Protein AF-A0A2S8FWG9-F1 (afdb_monomer)

Foldseek 3Di:
DVVVVVVVVVVVVVCVVVVVVVVVVVVVVVVVVVVLLVPWWKWKFFLVQATAFTGPRVCVQQVHDRVVRHRHGPLQFDDPVCSPDPVVVVVSVCVQVQHKDWDWDWTQGPPRDTWIKGKIWGFDADPVRGGGIIMMTIDTCRVVVVVVVVVVVVVVVQQPDCWWKWWAWLQQFTADTHVNVLVVCVVVVVLAQDGSVPNHRDHCCSVDPDSVVVNVQWNDQVSDFDWDWDDSDLWIKTKTKHWDADPVRHTTTIMITMDTCNVLVVLLVVLVVLLVVLVVLLVVLVVVVVVLVVLLVVLVVLLVVLVVLLVVLVVVVVVLVVLLVVLVVVLVVLVVQLVVLVVQLVVLVVQLVVLVVVPPVSPVSNVVSVVSNVVSVVSNVVSVVVNVVSVVVNVVSVVVVVVSVVSNVVSVVSNVVSVVSNVVSVVVNVVSVVSNVVSVVSNVVSVVSNVD

Radius of gyration: 67.24 Å; Cα contacts (8 Å, |Δi|>4): 550; chains: 1; bounding box: 130×49×228 Å

Organism: NCBI:txid124

Sequence (452 aa):
MLGMIASRWFSSSRLETETTQSSTELEQLRGLVTALNRSTAVIEFSLDGTIQSANENFLQTLGYSLAEIQGKHHRIFVDADYAQSPAYVEFWEKLRRGQLHSGQYKRIGKGGREVFIQASYNPVFDQSGKPIKVVKFATDVTELVHVQQKATQSLNMLENLPINIMFADRDLTIRYINRSSRTTLEKVQHLLPIPVDRILGANIDQFHKDPSHQRKLLADPRNLPVKAHFPLGPEMIDLMVHPIFDADQNYVGAMASWNIVTEQTALRSQAVQLGQVGQTVASNVNDMAAAMREASVNVNRTANLAAGAEKQVLATGDSIQQLTDSSSQIEDVIDLIRELADQTNLLALNATIEAARAGEAGRSFAVVAGEVKSLASETAKATHTIAERVSGIRANIESVVTATHEISSSVAEVSQNSNAVAAAIEEQTTIISGMKTTAEDLVQLSGQLQKL

Structure (mmCIF, N/CA/C/O backbone):
data_AF-A0A2S8FWG9-F1
#
_entry.id   AF-A0A2S8FWG9-F1
#
loop_
_atom_site.group_PDB
_atom_site.id
_atom_site.type_symbol
_atom_site.label_atom_id
_atom_site.label_alt_id
_atom_site.label_comp_id
_atom_site.label_asym_id
_atom_site.label_entity_id
_atom_site.label_seq_id
_atom_site.pdbx_PDB_ins_code
_atom_site.Cartn_x
_atom_site.Cartn_y
_atom_site.Cartn_z
_atom_site.occupancy
_atom_site.B_iso_or_equiv
_atom_site.auth_seq_id
_atom_site.auth_comp_id
_atom_site.auth_asym_id
_atom_site.auth_atom_id
_atom_site.pdbx_PDB_model_num
ATOM 1 N N . MET A 1 1 ? 62.959 -7.489 -123.814 1.00 51.97 1 MET A N 1
ATOM 2 C CA . MET A 1 1 ? 62.962 -8.565 -122.793 1.00 51.97 1 MET A CA 1
ATOM 3 C C . MET A 1 1 ? 63.390 -8.100 -121.396 1.00 51.97 1 MET A C 1
ATOM 5 O O . MET A 1 1 ? 62.854 -8.625 -120.435 1.00 51.97 1 MET A O 1
ATOM 9 N N . LEU A 1 2 ? 64.265 -7.094 -121.243 1.00 46.06 2 LEU A N 1
ATOM 10 C CA . LEU A 1 2 ? 64.732 -6.624 -119.921 1.00 46.06 2 LEU A CA 1
ATOM 11 C C . LEU A 1 2 ? 63.716 -5.765 -119.127 1.00 46.06 2 LEU A C 1
ATOM 13 O O . LEU A 1 2 ? 63.703 -5.819 -117.902 1.00 46.06 2 LEU A O 1
ATOM 17 N N . GLY A 1 3 ? 62.803 -5.043 -119.791 1.00 47.28 3 GLY A N 1
ATOM 18 C CA . GLY A 1 3 ? 61.803 -4.193 -119.115 1.00 47.28 3 GLY A CA 1
ATOM 19 C C . GLY A 1 3 ? 60.666 -4.936 -118.392 1.00 47.28 3 GLY A C 1
ATOM 20 O O . GLY A 1 3 ? 60.097 -4.398 -117.450 1.00 47.28 3 GLY A O 1
ATOM 21 N N . MET A 1 4 ? 60.355 -6.182 -118.778 1.00 49.38 4 MET A N 1
ATOM 22 C CA . MET A 1 4 ? 59.321 -7.001 -118.112 1.00 49.38 4 MET A CA 1
ATOM 23 C C . MET A 1 4 ? 59.831 -7.735 -116.861 1.00 49.38 4 MET A C 1
ATOM 25 O O . MET A 1 4 ? 59.027 -8.176 -116.044 1.00 49.38 4 MET A O 1
ATOM 29 N N . ILE A 1 5 ? 61.151 -7.869 -116.695 1.00 53.66 5 ILE A N 1
ATOM 30 C CA . ILE A 1 5 ? 61.753 -8.537 -115.529 1.00 53.66 5 ILE A CA 1
ATOM 31 C C . ILE A 1 5 ? 61.882 -7.545 -114.361 1.00 53.66 5 ILE A C 1
ATOM 33 O O . ILE A 1 5 ? 61.586 -7.899 -113.222 1.00 53.66 5 ILE A O 1
ATOM 37 N N . ALA A 1 6 ? 62.218 -6.279 -114.643 1.00 52.69 6 ALA A N 1
ATOM 38 C CA . ALA A 1 6 ? 62.365 -5.235 -113.625 1.00 52.69 6 ALA A CA 1
ATOM 39 C C . ALA A 1 6 ? 61.028 -4.802 -112.988 1.00 52.69 6 ALA A C 1
ATOM 41 O O . ALA A 1 6 ? 60.964 -4.608 -111.777 1.00 52.69 6 ALA A O 1
ATOM 42 N N . SER A 1 7 ? 59.939 -4.704 -113.761 1.00 50.47 7 SER A N 1
ATOM 43 C CA . SER A 1 7 ? 58.621 -4.324 -113.222 1.00 50.47 7 SER A CA 1
ATOM 44 C C . SER A 1 7 ? 58.017 -5.395 -112.309 1.00 50.47 7 SER A C 1
ATOM 46 O O . SER A 1 7 ? 57.380 -5.058 -111.313 1.00 50.47 7 SER A O 1
ATOM 48 N N . ARG A 1 8 ? 58.279 -6.681 -112.586 1.00 50.94 8 ARG A N 1
ATOM 49 C CA . ARG A 1 8 ? 57.917 -7.776 -111.677 1.00 50.94 8 ARG A CA 1
ATOM 50 C C . ARG A 1 8 ? 58.701 -7.693 -110.368 1.00 50.94 8 ARG A C 1
ATOM 52 O O . ARG A 1 8 ? 58.074 -7.723 -109.319 1.00 50.94 8 ARG A O 1
ATOM 59 N N . TRP A 1 9 ? 60.018 -7.486 -110.417 1.00 51.62 9 TRP A N 1
ATOM 60 C CA . TRP A 1 9 ? 60.884 -7.445 -109.226 1.00 51.62 9 TRP A CA 1
ATOM 61 C C . TRP A 1 9 ? 60.569 -6.283 -108.262 1.00 51.62 9 TRP A C 1
ATOM 63 O O . TRP A 1 9 ? 60.506 -6.489 -107.053 1.00 51.62 9 TRP A O 1
ATOM 73 N N . PHE A 1 10 ? 60.294 -5.079 -108.783 1.00 53.47 10 PHE A N 1
ATOM 74 C CA . PHE A 1 10 ? 59.918 -3.920 -107.955 1.00 53.47 10 PHE A CA 1
ATOM 75 C C . PHE A 1 10 ? 58.491 -3.998 -107.390 1.00 53.47 10 PHE A C 1
ATOM 77 O O . PHE A 1 10 ? 58.225 -3.425 -106.335 1.00 53.47 10 PHE A O 1
ATOM 84 N N . SER A 1 11 ? 57.568 -4.703 -108.056 1.00 50.06 11 SER A N 1
ATOM 85 C CA . SER A 1 11 ? 56.246 -4.973 -107.475 1.00 50.06 11 SER A CA 1
ATOM 86 C C . SER A 1 11 ? 56.345 -5.952 -106.302 1.00 50.06 11 SER A C 1
ATOM 88 O O . SER A 1 11 ? 55.724 -5.720 -105.269 1.00 50.06 11 SER A O 1
ATOM 90 N N . SER A 1 12 ? 57.199 -6.977 -106.420 1.00 50.38 12 SER A N 1
ATOM 91 C CA . SER A 1 12 ? 57.427 -7.978 -105.376 1.00 50.38 12 SER A CA 1
ATOM 92 C C . SER A 1 12 ? 58.039 -7.377 -104.113 1.00 50.38 12 SER A C 1
ATOM 94 O O . SER A 1 12 ? 57.541 -7.641 -103.027 1.00 50.38 12 SER A O 1
ATOM 96 N N . SER A 1 13 ? 59.063 -6.524 -104.239 1.00 54.44 13 SER A N 1
ATOM 97 C CA . SER A 1 13 ? 59.758 -5.962 -103.071 1.00 54.44 13 SER A CA 1
ATOM 98 C C . SER A 1 13 ? 58.917 -4.934 -102.303 1.00 54.44 13 SER A C 1
ATOM 100 O O . SER A 1 13 ? 58.975 -4.868 -101.075 1.00 54.44 13 SER A O 1
ATOM 102 N N . ARG A 1 14 ? 58.079 -4.154 -103.000 1.00 55.28 14 ARG A N 1
ATOM 103 C CA . ARG A 1 14 ? 57.154 -3.195 -102.372 1.00 55.28 14 ARG A CA 1
ATOM 104 C C . ARG A 1 14 ? 56.007 -3.909 -101.656 1.00 55.28 14 ARG A C 1
ATOM 106 O O . ARG A 1 14 ? 55.695 -3.551 -100.524 1.00 55.28 14 ARG A O 1
ATOM 113 N N . LEU A 1 15 ? 55.470 -4.966 -102.274 1.00 54.84 15 LEU A N 1
ATOM 114 C CA . LEU A 1 15 ? 54.522 -5.878 -101.634 1.00 54.84 15 LEU A CA 1
ATOM 115 C C . LEU A 1 15 ? 55.151 -6.540 -100.400 1.00 54.84 15 LEU A C 1
ATOM 117 O O . LEU A 1 15 ? 54.531 -6.532 -99.345 1.00 54.84 15 LEU A O 1
ATOM 121 N N . GLU A 1 16 ? 56.388 -7.037 -100.465 1.00 55.84 16 GLU A N 1
ATOM 122 C CA . GLU A 1 16 ? 57.084 -7.634 -99.311 1.00 55.84 16 GLU A CA 1
ATOM 123 C C . GLU A 1 16 ? 57.270 -6.640 -98.155 1.00 55.84 16 GLU A C 1
ATOM 125 O O . GLU A 1 16 ? 57.037 -6.995 -97.000 1.00 55.84 16 GLU A O 1
ATOM 130 N N . THR A 1 17 ? 57.606 -5.378 -98.439 1.00 55.62 17 THR A N 1
ATOM 131 C CA . THR A 1 17 ? 57.805 -4.353 -97.398 1.00 55.62 17 THR A CA 1
ATOM 132 C C . THR A 1 17 ? 56.485 -3.928 -96.735 1.00 55.62 17 THR A C 1
ATOM 134 O O . THR A 1 17 ? 56.409 -3.872 -95.508 1.00 55.62 17 THR A O 1
ATOM 137 N N . GLU A 1 18 ? 55.418 -3.708 -97.514 1.00 56.78 18 GLU A N 1
ATOM 138 C CA . GLU A 1 18 ? 54.073 -3.394 -96.990 1.00 56.78 18 GLU A CA 1
ATOM 139 C C . GLU A 1 18 ? 53.467 -4.570 -96.209 1.00 56.78 18 GLU A C 1
ATOM 141 O O . GLU A 1 18 ? 52.813 -4.373 -95.180 1.00 56.78 18 GLU A O 1
ATOM 146 N N . THR A 1 19 ? 53.742 -5.803 -96.645 1.00 59.16 19 THR A N 1
ATOM 147 C CA . THR A 1 19 ? 53.307 -7.023 -95.949 1.00 59.16 19 THR A CA 1
ATOM 148 C C . THR A 1 19 ? 54.045 -7.192 -94.617 1.00 59.16 19 THR A C 1
ATOM 150 O O . THR A 1 19 ? 53.428 -7.574 -93.626 1.00 59.16 19 THR A O 1
ATOM 153 N N . THR A 1 20 ? 55.336 -6.844 -94.561 1.00 59.44 20 THR A N 1
ATOM 154 C CA . THR A 1 20 ? 56.170 -6.939 -93.345 1.00 59.44 20 THR A CA 1
ATOM 155 C C . THR A 1 20 ? 55.839 -5.847 -92.316 1.00 59.44 20 THR A C 1
ATOM 157 O O . THR A 1 20 ? 55.852 -6.078 -91.104 1.00 59.44 20 THR A O 1
ATOM 160 N N . GLN A 1 21 ? 55.489 -4.640 -92.769 1.00 60.38 21 GLN A N 1
ATOM 161 C CA . GLN A 1 21 ? 55.048 -3.565 -91.875 1.00 60.38 21 GLN A CA 1
ATOM 162 C C . GLN A 1 21 ? 53.646 -3.851 -91.311 1.00 60.38 21 GLN A C 1
ATOM 164 O O . GLN A 1 21 ? 53.440 -3.771 -90.099 1.00 60.38 21 GLN A O 1
ATOM 169 N N . SER A 1 22 ? 52.723 -4.313 -92.163 1.00 64.75 22 SER A N 1
ATOM 170 C CA . SER A 1 22 ? 51.387 -4.756 -91.740 1.00 64.75 22 SER A CA 1
ATOM 171 C C . SER A 1 22 ? 51.447 -5.961 -90.792 1.00 64.75 22 SER A C 1
ATOM 173 O O . SER A 1 22 ? 50.642 -6.061 -89.866 1.00 64.75 22 SER A O 1
ATOM 175 N N . SER A 1 23 ? 52.412 -6.876 -90.967 1.00 69.94 23 SER A N 1
ATOM 176 C CA . SER A 1 23 ? 52.588 -8.013 -90.054 1.00 69.94 23 SER A CA 1
ATOM 177 C C . SER A 1 23 ? 53.088 -7.586 -88.673 1.00 69.94 23 SER A C 1
ATOM 179 O O . SER A 1 23 ? 52.638 -8.139 -87.672 1.00 69.94 23 SER A O 1
ATOM 181 N N . THR A 1 24 ? 53.958 -6.575 -88.604 1.00 72.19 24 THR A N 1
ATOM 182 C CA . THR A 1 24 ? 54.510 -6.057 -87.340 1.00 72.19 24 THR A CA 1
ATOM 183 C C . THR A 1 24 ? 53.450 -5.311 -86.518 1.00 72.19 24 THR A C 1
ATOM 185 O O . THR A 1 24 ? 53.341 -5.516 -85.308 1.00 72.19 24 THR A O 1
ATOM 188 N N . GLU A 1 25 ? 52.608 -4.491 -87.155 1.00 76.38 25 GLU A N 1
ATOM 189 C CA . GLU A 1 25 ? 51.473 -3.834 -86.483 1.00 76.38 25 GLU A CA 1
ATOM 190 C C . GLU A 1 25 ? 50.434 -4.849 -85.987 1.00 76.38 25 GLU A C 1
ATOM 192 O O . GLU A 1 25 ? 49.931 -4.742 -84.865 1.00 76.38 25 GLU A O 1
ATOM 197 N N . LEU A 1 26 ? 50.151 -5.884 -86.785 1.00 74.94 26 LEU A N 1
ATOM 198 C CA . LEU A 1 26 ? 49.281 -6.983 -86.369 1.00 74.94 26 LEU A CA 1
ATOM 199 C C . LEU A 1 26 ? 49.849 -7.746 -85.167 1.00 74.94 26 LEU A C 1
ATOM 201 O O . LEU A 1 26 ? 49.081 -8.134 -84.286 1.00 74.94 26 LEU A O 1
ATOM 205 N N . GLU A 1 27 ? 51.164 -7.954 -85.090 1.00 74.81 27 GLU A N 1
ATOM 206 C CA . GLU A 1 27 ? 51.809 -8.551 -83.915 1.00 74.81 27 GLU A CA 1
ATOM 207 C C . GLU A 1 27 ? 51.691 -7.668 -82.668 1.00 74.81 27 GLU A C 1
ATOM 209 O O . GLU A 1 27 ? 51.352 -8.175 -81.596 1.00 74.81 27 GLU A O 1
ATOM 214 N N . GLN A 1 28 ? 51.875 -6.352 -82.793 1.00 77.88 28 GLN A N 1
ATOM 215 C CA . GLN A 1 28 ? 51.710 -5.419 -81.673 1.00 77.88 28 GLN A CA 1
ATOM 216 C C . GLN A 1 28 ? 50.259 -5.361 -81.172 1.00 77.88 28 GLN A C 1
ATOM 218 O O . GLN A 1 28 ? 50.016 -5.453 -79.966 1.00 77.88 28 GLN A O 1
ATOM 223 N N . LEU A 1 29 ? 49.280 -5.287 -82.080 1.00 80.00 29 LEU A N 1
ATOM 224 C CA . LEU A 1 29 ? 47.855 -5.327 -81.732 1.00 80.00 29 LEU A CA 1
ATOM 225 C C . LEU A 1 29 ? 47.470 -6.658 -81.074 1.00 80.00 29 LEU A C 1
ATOM 227 O O . LEU A 1 29 ? 46.749 -6.668 -80.074 1.00 80.00 29 LEU A O 1
ATOM 231 N N . ARG A 1 30 ? 47.998 -7.784 -81.572 1.00 78.94 30 ARG A N 1
ATOM 232 C CA . ARG A 1 30 ? 47.835 -9.099 -80.930 1.00 78.94 30 ARG A CA 1
ATOM 233 C C . ARG A 1 30 ? 48.445 -9.123 -79.530 1.00 78.94 30 ARG A C 1
ATOM 235 O O . ARG A 1 30 ? 47.828 -9.679 -78.620 1.00 78.94 30 ARG A O 1
ATOM 242 N N . GLY A 1 31 ? 49.606 -8.500 -79.336 1.00 77.81 31 GLY A N 1
ATOM 243 C CA . GLY A 1 31 ? 50.249 -8.349 -78.031 1.00 77.81 31 GLY A CA 1
ATOM 244 C C . GLY A 1 31 ? 49.383 -7.575 -77.033 1.00 77.81 31 GLY A C 1
ATOM 245 O O . GLY A 1 31 ? 49.161 -8.048 -75.918 1.00 77.81 31 GLY A O 1
ATOM 246 N N . LEU A 1 32 ? 48.816 -6.439 -77.451 1.00 79.69 32 LEU A N 1
ATOM 247 C CA . LEU A 1 32 ? 47.928 -5.613 -76.621 1.00 79.69 32 LEU A CA 1
ATOM 248 C C . LEU A 1 32 ? 46.618 -6.327 -76.265 1.00 79.69 32 LEU A C 1
ATOM 250 O O . LEU A 1 32 ? 46.218 -6.336 -75.101 1.00 79.69 32 LEU A O 1
ATOM 254 N N . VAL A 1 33 ? 45.975 -6.980 -77.237 1.00 79.44 33 VAL A N 1
ATOM 255 C CA . VAL A 1 33 ? 44.760 -7.778 -76.997 1.00 79.44 33 VAL A CA 1
ATOM 256 C C . VAL A 1 33 ? 45.053 -8.939 -76.048 1.00 79.44 33 VAL A C 1
ATOM 258 O O . VAL A 1 33 ? 44.261 -9.215 -75.150 1.00 79.44 33 VAL A O 1
ATOM 261 N N . THR A 1 34 ? 46.209 -9.591 -76.187 1.00 81.69 34 THR A N 1
ATOM 262 C CA . THR A 1 34 ? 46.635 -10.666 -75.278 1.00 81.69 34 THR A CA 1
ATOM 263 C C . THR A 1 34 ? 46.859 -10.146 -73.859 1.00 81.69 34 THR A C 1
ATOM 265 O O . THR A 1 34 ? 46.436 -10.795 -72.903 1.00 81.69 34 THR A O 1
ATOM 268 N N . ALA A 1 35 ? 47.480 -8.975 -73.702 1.00 81.94 35 ALA A N 1
ATOM 269 C CA . ALA A 1 35 ? 47.685 -8.353 -72.397 1.00 81.94 35 ALA A CA 1
ATOM 270 C C . ALA A 1 35 ? 46.351 -7.995 -71.718 1.00 81.94 35 ALA A C 1
ATOM 272 O O . ALA A 1 35 ? 46.151 -8.352 -70.557 1.00 81.94 35 ALA A O 1
ATOM 273 N N . LEU A 1 36 ? 45.409 -7.388 -72.452 1.00 81.56 36 LEU A N 1
ATOM 274 C CA . LEU A 1 36 ? 44.060 -7.080 -71.955 1.00 81.56 36 LEU A CA 1
ATOM 275 C C . LEU A 1 36 ? 43.273 -8.342 -71.583 1.00 81.56 36 LEU A C 1
ATOM 277 O O . LEU A 1 36 ? 42.642 -8.391 -70.525 1.00 81.56 36 LEU A O 1
ATOM 281 N N . ASN A 1 37 ? 43.361 -9.385 -72.414 1.00 83.19 37 ASN A N 1
ATOM 282 C CA . ASN A 1 37 ? 42.726 -10.676 -72.154 1.00 83.19 37 ASN A CA 1
ATOM 283 C C . ASN A 1 37 ? 43.299 -11.393 -70.926 1.00 83.19 37 ASN A C 1
ATOM 285 O O . ASN A 1 37 ? 42.603 -12.229 -70.358 1.00 83.19 37 ASN A O 1
ATOM 289 N N . ARG A 1 38 ? 44.536 -11.097 -70.511 1.00 83.44 38 ARG A N 1
ATOM 290 C CA . ARG A 1 38 ? 45.128 -11.653 -69.284 1.00 83.44 38 ARG A CA 1
ATOM 291 C C . ARG A 1 38 ? 44.757 -10.856 -68.036 1.00 83.44 38 ARG A C 1
ATOM 293 O O . ARG A 1 38 ? 44.643 -11.454 -66.974 1.00 83.44 38 ARG A O 1
ATOM 300 N N . SER A 1 39 ? 44.563 -9.543 -68.142 1.00 84.06 39 SER A N 1
ATOM 301 C CA . SER A 1 39 ? 44.395 -8.663 -66.976 1.00 84.06 39 SER A CA 1
ATOM 302 C C . SER A 1 39 ? 42.948 -8.303 -66.629 1.00 84.06 39 SER A C 1
ATOM 304 O O . SER A 1 39 ? 42.689 -7.891 -65.503 1.00 84.06 39 SER A O 1
ATOM 306 N N . THR A 1 40 ? 42.001 -8.440 -67.560 1.00 88.62 40 THR A N 1
ATOM 307 C CA . THR A 1 40 ? 40.599 -8.022 -67.356 1.00 88.62 40 THR A CA 1
ATOM 308 C C . THR A 1 40 ? 39.621 -9.109 -67.777 1.00 88.62 40 THR A C 1
ATOM 310 O O . THR A 1 40 ? 39.982 -9.987 -68.559 1.00 88.62 40 THR A O 1
ATOM 313 N N . ALA A 1 41 ? 38.388 -9.093 -67.264 1.00 94.19 41 ALA A N 1
ATOM 314 C CA . ALA A 1 41 ? 37.340 -9.986 -67.752 1.00 94.19 41 ALA A CA 1
ATOM 315 C C . ALA A 1 41 ? 36.778 -9.448 -69.073 1.00 94.19 41 ALA A C 1
ATOM 317 O O . ALA A 1 41 ? 36.298 -8.316 -69.133 1.00 94.19 41 ALA A O 1
ATOM 318 N N . VAL A 1 42 ? 36.827 -10.268 -70.124 1.00 95.19 42 VAL A N 1
ATOM 319 C CA . VAL A 1 42 ? 36.428 -9.909 -71.488 1.00 95.19 42 VAL A CA 1
ATOM 320 C C . VAL A 1 42 ? 35.417 -10.919 -72.015 1.00 95.19 42 VAL A C 1
ATOM 322 O O . VAL A 1 42 ? 35.625 -12.129 -71.937 1.00 95.19 42 VAL A O 1
ATOM 325 N N . ILE A 1 43 ? 34.321 -10.419 -72.579 1.00 96.12 43 ILE A N 1
ATOM 326 C CA . ILE A 1 43 ? 33.318 -11.227 -73.281 1.00 96.12 43 ILE A CA 1
ATOM 327 C C . ILE A 1 43 ? 32.858 -10.505 -74.543 1.00 96.12 43 ILE A C 1
ATOM 329 O O . ILE A 1 43 ? 32.685 -9.283 -74.556 1.00 96.12 43 ILE A O 1
ATOM 333 N N . GLU A 1 44 ? 32.655 -11.278 -75.601 1.00 96.12 44 GLU A N 1
ATOM 334 C CA . GLU A 1 44 ? 32.208 -10.802 -76.899 1.00 96.12 44 GLU A CA 1
ATOM 335 C C . GLU A 1 44 ? 30.786 -11.276 -77.187 1.00 96.12 44 GLU A C 1
ATOM 337 O O . GLU A 1 44 ? 30.441 -12.444 -76.984 1.00 96.12 44 GLU A O 1
ATOM 342 N N . PHE A 1 45 ? 29.973 -10.365 -77.710 1.00 96.81 45 PHE A N 1
ATOM 343 C CA . PHE A 1 45 ? 28.610 -10.635 -78.140 1.00 96.81 45 PHE A CA 1
ATOM 344 C C . PHE A 1 45 ? 28.414 -10.215 -79.594 1.00 96.81 45 PHE A C 1
ATOM 346 O O . PHE A 1 45 ? 28.955 -9.197 -80.032 1.00 96.81 45 PHE A O 1
ATOM 353 N N . SER A 1 46 ? 27.566 -10.927 -80.329 1.00 95.69 46 SER A N 1
ATOM 354 C CA . SER A 1 46 ? 26.952 -10.379 -81.538 1.00 95.69 46 SER A CA 1
ATOM 355 C C . SER A 1 46 ? 25.968 -9.260 -81.182 1.00 95.69 46 SER A C 1
ATOM 357 O O . SER A 1 46 ? 25.577 -9.072 -80.030 1.00 95.69 46 SER A O 1
ATOM 359 N N . LEU A 1 47 ? 25.556 -8.485 -82.187 1.00 91.81 47 LEU A N 1
ATOM 360 C CA . LEU A 1 47 ? 24.675 -7.322 -82.010 1.00 91.81 47 LEU A CA 1
ATOM 361 C C . LEU A 1 47 ? 23.277 -7.659 -81.470 1.00 91.81 47 LEU A C 1
ATOM 363 O O . LEU A 1 47 ? 22.586 -6.789 -80.941 1.00 91.81 47 LEU A O 1
ATOM 367 N N . ASP A 1 48 ? 22.832 -8.903 -81.617 1.00 90.75 48 ASP A N 1
ATOM 368 C CA . ASP A 1 48 ? 21.593 -9.411 -81.027 1.00 90.75 48 ASP A CA 1
ATOM 369 C C . ASP A 1 48 ? 21.746 -9.770 -79.536 1.00 90.75 48 ASP A C 1
ATOM 371 O O . ASP A 1 48 ? 20.737 -9.974 -78.872 1.00 90.75 48 ASP A O 1
ATOM 375 N N . GLY A 1 49 ? 22.973 -9.785 -79.001 1.00 91.94 49 GLY A N 1
ATOM 376 C CA . GLY A 1 49 ? 23.291 -10.135 -77.618 1.00 91.94 49 GLY A CA 1
ATOM 377 C C . GLY A 1 49 ? 23.693 -11.595 -77.402 1.00 91.94 49 GLY A C 1
ATOM 378 O O . GLY A 1 49 ? 23.825 -12.016 -76.247 1.00 91.94 49 GLY A O 1
ATOM 379 N N . THR A 1 50 ? 23.893 -12.367 -78.475 1.00 96.31 50 THR A N 1
ATOM 380 C CA . THR A 1 50 ? 24.374 -13.756 -78.410 1.00 96.31 50 THR A CA 1
ATOM 381 C C . THR A 1 50 ? 25.874 -13.809 -78.106 1.00 96.31 50 THR A C 1
ATOM 383 O O . THR A 1 50 ? 26.670 -13.079 -78.686 1.00 96.31 50 THR A O 1
ATOM 386 N N . ILE A 1 51 ? 26.273 -14.661 -77.163 1.00 97.12 51 ILE A N 1
ATOM 387 C CA . ILE A 1 51 ? 27.649 -14.792 -76.669 1.00 97.12 51 ILE A CA 1
ATOM 388 C C . ILE A 1 51 ? 28.501 -15.522 -77.707 1.00 97.12 51 ILE A C 1
ATOM 390 O O . ILE A 1 51 ? 28.227 -16.676 -78.041 1.00 97.12 51 ILE A O 1
ATOM 394 N N . GLN A 1 52 ? 29.557 -14.865 -78.184 1.00 95.56 52 GLN A N 1
ATOM 395 C CA . GLN A 1 52 ? 30.479 -15.413 -79.181 1.00 95.56 52 GLN A CA 1
ATOM 396 C C . GLN A 1 52 ? 31.691 -16.082 -78.532 1.00 95.56 52 GLN A C 1
ATOM 398 O O . GLN A 1 52 ? 32.042 -17.206 -78.887 1.00 95.56 52 GLN A O 1
ATOM 403 N N . SER A 1 53 ? 32.326 -15.400 -77.580 1.00 94.75 53 SER A N 1
ATOM 404 C CA . SER A 1 53 ? 33.494 -15.894 -76.849 1.00 94.75 53 SER A CA 1
ATOM 405 C C . SER A 1 53 ? 33.644 -15.155 -75.518 1.00 94.75 53 SER A C 1
ATOM 407 O O . SER A 1 53 ? 33.103 -14.064 -75.353 1.00 94.75 53 SER A O 1
ATOM 409 N N . ALA A 1 54 ? 34.362 -15.737 -74.561 1.00 94.94 54 ALA A N 1
ATOM 410 C CA . ALA A 1 54 ? 34.728 -15.094 -73.302 1.00 94.94 54 ALA A CA 1
ATOM 411 C C . ALA A 1 54 ? 36.101 -15.597 -72.856 1.00 94.94 54 ALA A C 1
ATOM 413 O O . ALA A 1 54 ? 36.441 -16.754 -73.113 1.00 94.94 54 ALA A O 1
ATOM 414 N N . ASN A 1 55 ? 36.884 -14.740 -72.205 1.00 94.44 55 ASN A N 1
ATOM 415 C CA . ASN A 1 55 ? 38.174 -15.137 -71.656 1.00 94.44 55 ASN A CA 1
ATOM 416 C C . ASN A 1 55 ? 38.033 -15.799 -70.278 1.00 94.44 55 ASN A C 1
ATOM 418 O O . ASN A 1 55 ? 36.994 -15.716 -69.622 1.00 94.44 55 ASN A O 1
ATOM 422 N N . GLU A 1 56 ? 39.118 -16.423 -69.825 1.00 92.44 56 GLU A N 1
ATOM 423 C CA . GLU A 1 56 ? 39.165 -17.156 -68.558 1.00 92.44 56 GLU A CA 1
ATOM 424 C C . GLU A 1 56 ? 38.764 -16.285 -67.354 1.00 92.44 56 GLU A C 1
ATOM 426 O O . GLU A 1 56 ? 37.987 -16.722 -66.512 1.00 92.44 56 GLU A O 1
ATOM 431 N N . ASN A 1 57 ? 39.195 -15.020 -67.318 1.00 92.69 57 ASN A N 1
ATOM 432 C CA . ASN A 1 57 ? 38.839 -14.086 -66.246 1.00 92.69 57 ASN A CA 1
ATOM 433 C C . ASN A 1 57 ? 37.317 -13.895 -66.134 1.00 92.69 57 ASN A C 1
ATOM 435 O O . ASN A 1 57 ? 36.763 -13.960 -65.041 1.00 92.69 57 ASN A O 1
ATOM 439 N N . PHE A 1 58 ? 36.613 -13.710 -67.258 1.00 94.75 58 PHE A N 1
ATOM 440 C CA . PHE A 1 58 ? 35.153 -13.575 -67.252 1.00 94.75 58 PHE A CA 1
ATOM 441 C C . PHE A 1 58 ? 34.453 -14.861 -66.800 1.00 94.75 58 PHE A C 1
ATOM 443 O O . PHE A 1 58 ? 33.500 -14.818 -66.014 1.00 94.75 58 PHE A O 1
ATOM 450 N N . LEU A 1 59 ? 34.934 -15.999 -67.300 1.00 94.56 59 LEU A N 1
ATOM 451 C CA . LEU A 1 59 ? 34.418 -17.325 -66.973 1.00 94.56 59 LEU A CA 1
ATOM 452 C C . LEU A 1 59 ? 34.552 -17.620 -65.477 1.00 94.56 59 LEU A C 1
ATOM 454 O O . LEU A 1 59 ? 33.568 -18.004 -64.845 1.00 94.56 59 LEU A O 1
ATOM 458 N N . GLN A 1 60 ? 35.716 -17.339 -64.890 1.00 92.81 60 GLN A N 1
ATOM 459 C CA . GLN A 1 60 ? 35.965 -17.481 -63.456 1.00 92.81 60 GLN A CA 1
ATOM 460 C C . GLN A 1 60 ? 35.103 -16.523 -62.628 1.00 92.81 60 GLN A C 1
ATOM 462 O O . GLN A 1 60 ? 34.425 -16.965 -61.699 1.00 92.81 60 GLN A O 1
ATOM 467 N N . THR A 1 61 ? 35.035 -15.238 -63.002 1.00 92.44 61 THR A N 1
ATOM 468 C CA . THR A 1 61 ? 34.215 -14.235 -62.302 1.00 92.44 61 THR A CA 1
ATOM 469 C C . THR A 1 61 ? 32.749 -14.659 -62.202 1.00 92.44 61 THR A C 1
ATOM 471 O O . THR A 1 61 ? 32.159 -14.565 -61.125 1.00 92.44 61 THR A O 1
ATOM 474 N N . LEU A 1 62 ? 32.146 -15.183 -63.277 1.00 93.38 62 LEU A N 1
ATOM 475 C CA . LEU A 1 62 ? 30.744 -15.632 -63.261 1.00 93.38 62 LEU A CA 1
ATOM 476 C C . LEU A 1 62 ? 30.558 -17.123 -62.933 1.00 93.38 62 LEU A C 1
ATOM 478 O O . LEU A 1 62 ? 29.438 -17.547 -62.652 1.00 93.38 62 LEU A O 1
ATOM 482 N N . GLY A 1 63 ? 31.634 -17.906 -62.871 1.00 93.38 63 GLY A N 1
ATOM 483 C CA . GLY A 1 63 ? 31.627 -19.327 -62.516 1.00 93.38 63 GLY A CA 1
ATOM 484 C C . GLY A 1 63 ? 31.091 -20.256 -63.608 1.00 93.38 63 GLY A C 1
ATOM 485 O O . GLY A 1 63 ? 30.594 -21.333 -63.288 1.00 93.38 63 GLY A O 1
ATOM 486 N N . TYR A 1 64 ? 31.144 -19.846 -64.874 1.00 94.38 64 TYR A N 1
ATOM 487 C CA . TYR A 1 64 ? 30.717 -20.659 -66.017 1.00 94.38 64 TYR A CA 1
ATOM 488 C C . TYR A 1 64 ? 31.921 -21.133 -66.827 1.00 94.38 64 TYR A C 1
ATOM 490 O O . TYR A 1 64 ? 32.937 -20.456 -66.871 1.00 94.38 64 TYR A O 1
ATOM 498 N N . SER A 1 65 ? 31.785 -22.248 -67.538 1.00 94.88 65 SER A N 1
ATOM 499 C CA . SER A 1 65 ? 32.688 -22.605 -68.639 1.00 94.88 65 SER A CA 1
ATOM 500 C C . SER A 1 65 ? 32.207 -22.000 -69.963 1.00 94.88 65 SER A C 1
ATOM 502 O O . SER A 1 65 ? 31.018 -21.714 -70.128 1.00 94.88 65 SER A O 1
ATOM 504 N N . LEU A 1 66 ? 33.105 -21.833 -70.943 1.00 93.69 66 LEU A N 1
ATOM 505 C CA . LEU A 1 66 ? 32.733 -21.269 -72.247 1.00 93.69 66 LEU A CA 1
ATOM 506 C C . LEU A 1 66 ? 31.633 -22.090 -72.935 1.00 93.69 66 LEU A C 1
ATOM 508 O O . LEU A 1 66 ? 30.670 -21.517 -73.437 1.00 93.69 66 LEU A O 1
ATOM 512 N N . ALA A 1 67 ? 31.734 -23.422 -72.889 1.00 94.19 67 ALA A N 1
ATOM 513 C CA . ALA A 1 67 ? 30.757 -24.333 -73.485 1.00 94.19 67 ALA A CA 1
ATOM 514 C C . ALA A 1 67 ? 29.340 -24.165 -72.903 1.00 94.19 67 ALA A C 1
ATOM 516 O O . ALA A 1 67 ? 28.353 -24.415 -73.588 1.00 94.19 67 ALA A O 1
ATOM 517 N N . GLU A 1 68 ? 29.220 -23.714 -71.651 1.00 92.56 68 GLU A N 1
ATOM 518 C CA . GLU A 1 68 ? 27.924 -23.493 -71.007 1.00 92.56 68 GLU A CA 1
ATOM 519 C C . GLU A 1 68 ? 27.248 -22.189 -71.432 1.00 92.56 68 GLU A C 1
ATOM 521 O O . GLU A 1 68 ? 26.032 -22.070 -71.262 1.00 92.56 68 GLU A O 1
ATOM 526 N N . ILE A 1 69 ? 28.001 -21.212 -71.944 1.00 95.00 69 ILE A N 1
ATOM 527 C CA . ILE A 1 69 ? 27.490 -19.863 -72.233 1.00 95.00 69 ILE A CA 1
ATOM 528 C C . ILE A 1 69 ? 27.560 -19.490 -73.714 1.00 95.00 69 ILE A C 1
ATOM 530 O O . ILE A 1 69 ? 26.782 -18.650 -74.157 1.00 95.00 69 ILE A O 1
ATOM 534 N N . GLN A 1 70 ? 28.457 -20.098 -74.490 1.00 94.88 70 GLN A N 1
ATOM 535 C CA . GLN A 1 70 ? 28.628 -19.795 -75.906 1.00 94.88 70 GLN A CA 1
ATOM 536 C C . GLN A 1 70 ? 27.351 -20.126 -76.691 1.00 94.88 70 GLN A C 1
ATOM 538 O O . GLN A 1 70 ? 26.714 -21.154 -76.469 1.00 94.88 70 GLN A O 1
ATOM 543 N N . GLY A 1 71 ? 26.939 -19.221 -77.579 1.00 93.50 71 GLY A N 1
ATOM 544 C CA . GLY A 1 71 ? 25.687 -19.338 -78.331 1.00 93.50 71 GLY A CA 1
ATOM 545 C C . GLY A 1 71 ? 24.421 -19.017 -77.527 1.00 93.50 71 GLY A C 1
ATOM 546 O O . GLY A 1 71 ? 23.342 -18.931 -78.109 1.00 93.50 71 GLY A O 1
ATOM 547 N N . LYS A 1 72 ? 24.516 -18.784 -76.210 1.00 95.81 72 LYS A N 1
ATOM 548 C CA . LYS A 1 72 ? 23.395 -18.273 -75.407 1.00 95.81 72 LYS A CA 1
ATOM 549 C C . LYS A 1 72 ? 23.350 -16.750 -75.448 1.00 95.81 72 LYS A C 1
ATOM 551 O O . LYS A 1 72 ? 24.339 -16.082 -75.727 1.00 95.81 72 LYS A O 1
ATOM 556 N N . HIS A 1 73 ? 22.196 -16.181 -75.125 1.00 95.56 73 HIS A N 1
ATOM 557 C CA . HIS A 1 73 ? 22.024 -14.732 -75.057 1.00 95.56 73 HIS A CA 1
ATOM 558 C C . HIS A 1 73 ? 22.475 -14.183 -73.695 1.00 95.56 73 HIS A C 1
ATOM 560 O O . HIS A 1 73 ? 22.191 -14.786 -72.663 1.00 95.56 73 HIS A O 1
ATOM 566 N N . HIS A 1 74 ? 23.053 -12.976 -73.665 1.00 95.69 74 HIS A N 1
ATOM 567 C CA . HIS A 1 74 ? 23.490 -12.245 -72.458 1.00 95.69 74 HIS A CA 1
ATOM 568 C C . HIS A 1 74 ? 22.486 -12.225 -71.286 1.00 95.69 74 HIS A C 1
ATOM 570 O O . HIS A 1 74 ? 22.876 -12.036 -70.137 1.00 95.69 74 HIS A O 1
ATOM 576 N N . ARG A 1 75 ? 21.187 -12.419 -71.553 1.00 95.12 75 ARG A N 1
ATOM 577 C CA . ARG A 1 75 ? 20.117 -12.407 -70.546 1.00 95.12 75 ARG A CA 1
ATOM 578 C C . ARG A 1 75 ? 20.302 -13.457 -69.447 1.00 95.12 75 ARG A C 1
ATOM 580 O O . ARG A 1 75 ? 19.746 -13.293 -68.376 1.00 95.12 75 ARG A O 1
ATOM 587 N N . ILE A 1 76 ? 21.106 -14.495 -69.692 1.00 93.88 76 ILE A N 1
ATOM 588 C CA . ILE A 1 76 ? 21.437 -15.507 -68.680 1.00 93.88 76 ILE A CA 1
ATOM 589 C C . ILE A 1 76 ? 22.228 -14.943 -67.488 1.00 93.88 76 ILE A C 1
ATOM 591 O O . ILE A 1 76 ? 22.291 -15.591 -66.452 1.00 93.88 76 ILE A O 1
ATOM 595 N N . PHE A 1 77 ? 22.845 -13.762 -67.628 1.00 95.31 77 PHE A N 1
ATOM 596 C CA . PHE A 1 77 ? 23.657 -13.136 -66.580 1.00 95.31 77 PHE A CA 1
ATOM 597 C C . PHE A 1 77 ? 22.917 -12.061 -65.784 1.00 95.31 77 PHE A C 1
ATOM 599 O O . PHE A 1 77 ? 23.553 -11.343 -65.015 1.00 95.31 77 PHE A O 1
ATOM 606 N N . VAL A 1 78 ? 21.616 -11.868 -65.988 1.00 93.62 78 VAL A N 1
ATOM 607 C CA . VAL A 1 78 ? 20.847 -10.812 -65.315 1.00 93.62 78 VAL A CA 1
ATOM 608 C C . VAL A 1 78 ? 19.599 -11.389 -64.657 1.00 93.62 78 VAL A C 1
ATOM 610 O O . VAL A 1 78 ? 19.151 -12.470 -65.030 1.00 93.62 78 VAL A O 1
ATOM 613 N N . ASP A 1 79 ? 19.035 -10.656 -63.698 1.00 90.88 79 ASP A N 1
ATOM 614 C CA . ASP A 1 79 ? 17.753 -11.005 -63.087 1.00 90.88 79 ASP A CA 1
ATOM 615 C C . ASP A 1 79 ? 16.642 -11.117 -64.143 1.00 90.88 79 ASP A C 1
ATOM 617 O O . ASP A 1 79 ? 16.597 -10.344 -65.111 1.00 90.88 79 ASP A O 1
ATOM 621 N N . ALA A 1 80 ? 15.733 -12.075 -63.948 1.00 90.06 80 ALA A N 1
ATOM 622 C CA . ALA A 1 80 ? 14.673 -12.391 -64.906 1.00 90.06 80 ALA A CA 1
ATOM 623 C C . ALA A 1 80 ? 13.767 -11.183 -65.202 1.00 90.06 80 ALA A C 1
ATOM 625 O O . ALA A 1 80 ? 13.418 -10.953 -66.362 1.00 90.06 80 ALA A O 1
ATOM 626 N N . ASP A 1 81 ? 13.462 -10.380 -64.181 1.00 92.50 81 ASP A N 1
ATOM 627 C CA . ASP A 1 81 ? 12.634 -9.177 -64.307 1.00 92.50 81 ASP A CA 1
ATOM 628 C C . ASP A 1 81 ? 13.326 -8.104 -65.154 1.00 92.50 81 ASP A C 1
ATOM 630 O O . ASP A 1 81 ? 12.718 -7.494 -66.035 1.00 92.50 81 ASP A O 1
ATOM 634 N N . TYR A 1 82 ? 14.636 -7.912 -64.958 1.00 92.06 82 TYR A N 1
ATOM 635 C CA . TYR A 1 82 ? 15.400 -6.970 -65.769 1.00 92.06 82 TYR A CA 1
ATOM 636 C C . TYR A 1 82 ? 15.496 -7.443 -67.222 1.00 92.06 82 TYR A C 1
ATOM 638 O O . TYR A 1 82 ? 15.306 -6.631 -68.125 1.00 92.06 82 TYR A O 1
ATOM 646 N N . ALA A 1 83 ? 15.713 -8.740 -67.467 1.00 91.75 83 ALA A N 1
ATOM 647 C CA . ALA A 1 83 ? 15.772 -9.305 -68.820 1.00 91.75 83 ALA A CA 1
ATOM 648 C C . ALA A 1 83 ? 14.494 -9.066 -69.647 1.00 91.75 83 ALA A C 1
ATOM 650 O O . ALA A 1 83 ? 14.571 -9.016 -70.875 1.00 91.75 83 ALA A O 1
ATOM 651 N N . GLN A 1 84 ? 13.340 -8.933 -68.988 1.00 92.44 84 GLN A N 1
ATOM 652 C CA . GLN A 1 84 ? 12.036 -8.689 -69.615 1.00 92.44 84 GLN A CA 1
ATOM 653 C C . GLN A 1 84 ? 11.666 -7.197 -69.682 1.00 92.44 84 GLN A C 1
ATOM 655 O O . GLN A 1 84 ? 10.639 -6.836 -70.254 1.00 92.44 84 GLN A O 1
ATOM 660 N N . SER A 1 85 ? 12.490 -6.317 -69.111 1.00 94.44 85 SER A N 1
ATOM 661 C CA . SER A 1 85 ? 12.182 -4.892 -69.007 1.00 94.44 85 SER A CA 1
ATOM 662 C C . SER A 1 85 ? 12.416 -4.125 -70.323 1.00 94.44 85 SER A C 1
ATOM 664 O O . SER A 1 85 ? 13.351 -4.440 -71.070 1.00 94.44 85 SER A O 1
ATOM 666 N N . PRO A 1 86 ? 11.662 -3.035 -70.581 1.00 94.12 86 PRO A N 1
ATOM 667 C CA . PRO A 1 86 ? 11.948 -2.117 -71.689 1.00 94.12 86 PRO A CA 1
ATOM 668 C C . PRO A 1 86 ? 13.371 -1.538 -71.638 1.00 94.12 86 PRO A C 1
ATOM 670 O O . PRO A 1 86 ? 14.006 -1.354 -72.674 1.00 94.12 86 PRO A O 1
ATOM 673 N N . ALA A 1 87 ? 13.911 -1.327 -70.432 1.00 92.81 87 ALA A N 1
ATOM 674 C CA . ALA A 1 87 ? 15.267 -0.821 -70.225 1.00 92.81 87 ALA A CA 1
ATOM 675 C C . ALA A 1 87 ? 16.351 -1.779 -70.757 1.00 92.81 87 ALA A C 1
ATOM 677 O O . ALA A 1 87 ? 17.381 -1.331 -71.261 1.00 92.81 87 ALA A O 1
ATOM 678 N N . TYR A 1 88 ? 16.132 -3.097 -70.678 1.00 93.75 88 TYR A N 1
ATOM 679 C CA . TYR A 1 88 ? 17.053 -4.089 -71.243 1.00 93.75 88 TYR A CA 1
ATOM 680 C C . TYR A 1 88 ? 17.037 -4.093 -72.775 1.00 93.75 88 TYR A C 1
ATOM 682 O O . TYR A 1 88 ? 18.085 -4.244 -73.408 1.00 93.75 88 TYR A O 1
ATOM 690 N N . VAL A 1 89 ? 15.859 -3.899 -73.375 1.00 93.44 89 VAL A N 1
ATOM 691 C CA . VAL A 1 89 ? 15.714 -3.764 -74.831 1.00 93.44 89 VAL A CA 1
ATOM 692 C C . VAL A 1 89 ? 16.446 -2.512 -75.313 1.00 93.44 89 VAL A C 1
ATOM 694 O O . VAL A 1 89 ? 17.302 -2.601 -76.195 1.00 93.44 89 VAL A O 1
ATOM 697 N N . GLU A 1 90 ? 16.189 -1.371 -74.672 1.00 93.88 90 GLU A N 1
ATOM 698 C CA . GLU A 1 90 ? 16.830 -0.094 -74.994 1.00 93.88 90 GLU A CA 1
ATOM 699 C C . GLU A 1 90 ? 18.359 -0.158 -74.841 1.00 93.88 90 GLU A C 1
ATOM 701 O O . GLU A 1 90 ? 19.094 0.376 -75.674 1.00 93.88 90 GLU A O 1
ATOM 706 N N . PHE A 1 91 ? 18.856 -0.852 -73.812 1.00 93.88 91 PHE A N 1
ATOM 707 C CA . PHE A 1 91 ? 20.287 -1.079 -73.602 1.00 93.88 91 PHE A CA 1
ATOM 708 C C . PHE A 1 91 ? 20.953 -1.727 -74.827 1.00 93.88 91 PHE A C 1
ATOM 710 O O . PHE A 1 91 ? 21.967 -1.223 -75.317 1.00 93.88 91 PHE A O 1
ATOM 717 N N . TRP A 1 92 ? 20.369 -2.797 -75.376 1.00 94.50 92 TRP A N 1
ATOM 718 C CA . TRP A 1 92 ? 20.910 -3.443 -76.577 1.00 94.50 92 TRP A CA 1
ATOM 719 C C . TRP A 1 92 ? 20.734 -2.597 -77.835 1.00 94.50 92 TRP A C 1
ATOM 721 O O . TRP A 1 92 ? 21.620 -2.583 -78.688 1.00 94.50 92 TRP A O 1
ATOM 731 N N . GLU A 1 93 ? 19.637 -1.852 -77.962 1.00 93.62 93 GLU A N 1
ATOM 732 C CA . GLU A 1 93 ? 19.462 -0.927 -79.083 1.00 93.62 93 GLU A CA 1
ATOM 733 C C . GLU A 1 93 ? 20.517 0.184 -79.112 1.00 93.62 93 GLU A C 1
ATOM 735 O O . GLU A 1 93 ? 21.024 0.514 -80.186 1.00 93.62 93 GLU A O 1
ATOM 740 N N . LYS A 1 94 ? 20.890 0.738 -77.952 1.00 93.12 94 LYS A N 1
ATOM 741 C CA . LYS A 1 94 ? 21.976 1.726 -77.841 1.00 93.12 94 LYS A CA 1
ATOM 742 C C . LYS A 1 94 ? 23.293 1.154 -78.369 1.00 93.12 94 LYS A C 1
ATOM 744 O O . LYS A 1 94 ? 23.931 1.783 -79.214 1.00 93.12 94 LYS A O 1
ATOM 749 N N . LEU A 1 95 ? 23.633 -0.073 -77.973 1.00 93.56 95 LEU A N 1
ATOM 750 C CA . LEU A 1 95 ? 24.835 -0.763 -78.451 1.00 93.56 95 LEU A CA 1
ATOM 751 C C . LEU A 1 95 ? 24.797 -1.020 -79.966 1.00 93.56 95 LEU A C 1
ATOM 753 O O . LEU A 1 95 ? 25.800 -0.810 -80.647 1.00 93.56 95 LEU A O 1
ATOM 757 N N . ARG A 1 96 ? 23.637 -1.398 -80.526 1.00 93.19 96 ARG A N 1
ATOM 758 C CA . ARG A 1 96 ? 23.459 -1.573 -81.984 1.00 93.19 96 ARG A CA 1
ATOM 759 C C . ARG A 1 96 ? 23.621 -0.278 -82.771 1.00 93.19 96 ARG A C 1
ATOM 761 O O . ARG A 1 96 ? 24.047 -0.324 -83.919 1.00 93.19 96 ARG A O 1
ATOM 768 N N . ARG A 1 97 ? 23.304 0.867 -82.163 1.00 92.56 97 ARG A N 1
ATOM 769 C CA . ARG A 1 97 ? 23.555 2.202 -82.729 1.00 92.56 97 ARG A CA 1
ATOM 770 C C . ARG A 1 97 ? 25.003 2.674 -82.540 1.00 92.56 97 ARG A C 1
ATOM 772 O O . ARG A 1 97 ? 25.306 3.813 -82.873 1.00 92.56 97 ARG A O 1
ATOM 779 N N . GLY A 1 98 ? 25.887 1.830 -82.003 1.00 90.25 98 GLY A N 1
ATOM 780 C CA . GLY A 1 98 ? 27.292 2.163 -81.767 1.00 90.25 98 GLY A CA 1
ATOM 781 C C . GLY A 1 98 ? 27.550 2.959 -80.484 1.00 90.25 98 GLY A C 1
ATOM 782 O O . GLY A 1 98 ? 28.673 3.406 -80.273 1.00 90.25 98 GLY A O 1
ATOM 783 N N . GLN A 1 99 ? 26.552 3.138 -79.611 1.00 93.56 99 GLN A N 1
ATOM 784 C CA . GLN A 1 99 ? 26.721 3.874 -78.355 1.00 93.56 99 GLN A CA 1
ATOM 785 C C . GLN A 1 99 ? 27.308 2.957 -77.282 1.00 93.56 99 GLN A C 1
ATOM 787 O O . GLN A 1 99 ? 26.719 1.925 -76.966 1.00 93.56 99 GLN A O 1
ATOM 792 N N . LEU A 1 100 ? 28.447 3.343 -76.703 1.00 92.62 100 LEU A N 1
ATOM 793 C CA . LEU A 1 100 ? 29.025 2.636 -75.561 1.00 92.62 100 LEU A CA 1
ATOM 794 C C . LEU A 1 100 ? 28.146 2.791 -74.316 1.00 92.62 100 LEU A C 1
ATOM 796 O O . LEU A 1 100 ? 27.453 3.796 -74.149 1.00 92.62 100 LEU A O 1
ATOM 800 N N . HIS A 1 101 ? 28.211 1.817 -73.412 1.00 95.12 101 HIS A N 1
ATOM 801 C CA . HIS A 1 101 ? 27.488 1.876 -72.144 1.00 95.12 101 HIS A CA 1
ATOM 802 C C . HIS A 1 101 ? 28.363 1.369 -70.998 1.00 95.12 101 HIS A C 1
ATOM 804 O O . HIS A 1 101 ? 28.878 0.252 -71.063 1.00 95.12 101 HIS A O 1
ATOM 810 N N . SER A 1 102 ? 28.522 2.160 -69.936 1.00 94.69 102 SER A N 1
ATOM 811 C CA . SER A 1 102 ? 29.356 1.820 -68.778 1.00 94.69 102 SER A CA 1
ATOM 812 C C . SER A 1 102 ? 28.632 2.040 -67.449 1.00 94.69 102 SER A C 1
ATOM 814 O O . SER A 1 102 ? 27.686 2.823 -67.362 1.00 94.69 102 SER A O 1
ATOM 816 N N . GLY A 1 103 ? 29.041 1.305 -66.413 1.00 93.81 103 GLY A N 1
ATOM 817 C CA . GLY A 1 103 ? 28.464 1.407 -65.073 1.00 93.81 103 GLY A CA 1
ATOM 818 C C . GLY A 1 103 ? 28.764 0.198 -64.192 1.00 93.81 103 GLY A C 1
ATOM 819 O O . GLY A 1 103 ? 29.441 -0.746 -64.609 1.00 93.81 103 GLY A O 1
ATOM 820 N N . GLN A 1 104 ? 28.226 0.230 -62.976 1.00 93.81 104 GLN A N 1
ATOM 821 C CA . GLN A 1 104 ? 28.235 -0.906 -62.063 1.00 93.81 104 GLN A CA 1
ATOM 822 C C . GLN A 1 104 ? 26.949 -1.709 -62.231 1.00 93.81 104 GLN A C 1
ATOM 824 O O . GLN A 1 104 ? 25.855 -1.148 -62.300 1.00 93.81 104 GLN A O 1
ATOM 829 N N . TYR A 1 105 ? 27.067 -3.031 -62.272 1.00 92.94 105 TYR A N 1
ATOM 830 C CA . TYR A 1 105 ? 25.928 -3.907 -62.470 1.00 92.94 105 TYR A CA 1
ATOM 831 C C . TYR A 1 105 ? 25.972 -5.120 -61.563 1.00 92.94 105 TYR A C 1
ATOM 833 O O . TYR A 1 105 ? 27.007 -5.770 -61.439 1.00 92.94 105 TYR A O 1
ATOM 841 N N . LYS A 1 106 ? 24.804 -5.492 -61.047 1.00 93.38 106 LYS A N 1
ATOM 842 C CA . LYS A 1 106 ? 24.562 -6.824 -60.506 1.00 93.38 106 LYS A CA 1
ATOM 843 C C . LYS A 1 106 ? 24.374 -7.819 -61.655 1.00 93.38 106 LYS A C 1
ATOM 845 O O . LYS A 1 106 ? 23.672 -7.541 -62.635 1.00 93.38 106 LYS A O 1
ATOM 850 N N . ARG A 1 107 ? 25.045 -8.959 -61.565 1.00 94.69 107 ARG A N 1
ATOM 851 C CA . ARG A 1 107 ? 24.951 -10.088 -62.487 1.00 94.69 107 ARG A CA 1
ATOM 852 C C . ARG A 1 107 ? 24.734 -11.371 -61.710 1.00 94.69 107 ARG A C 1
ATOM 854 O O . ARG A 1 107 ? 25.116 -11.477 -60.549 1.00 94.69 107 ARG A O 1
ATOM 861 N N . ILE A 1 108 ? 24.130 -12.333 -62.389 1.00 94.31 108 ILE A N 1
ATOM 862 C CA . ILE A 1 108 ? 23.835 -13.651 -61.850 1.00 94.31 108 ILE A CA 1
ATOM 863 C C . ILE A 1 108 ? 24.826 -14.641 -62.459 1.00 94.31 108 ILE A C 1
ATOM 865 O O . ILE A 1 108 ? 24.790 -14.956 -63.651 1.00 94.31 108 ILE A O 1
ATOM 869 N N . GLY A 1 109 ? 25.772 -15.071 -61.632 1.00 92.12 109 GLY A N 1
ATOM 870 C CA . GLY A 1 109 ? 26.700 -16.150 -61.921 1.00 92.12 109 GLY A CA 1
ATOM 871 C C . GLY A 1 109 ? 26.029 -17.521 -61.837 1.00 92.12 109 GLY A C 1
ATOM 872 O O . GLY A 1 109 ? 24.842 -17.659 -61.524 1.00 92.12 109 GLY A O 1
ATOM 873 N N . LYS A 1 110 ? 26.804 -18.568 -62.116 1.00 92.12 110 LYS A N 1
ATOM 874 C CA . LYS A 1 110 ? 26.331 -19.954 -62.055 1.00 92.12 110 LYS A CA 1
ATOM 875 C C . LYS A 1 110 ? 25.766 -20.281 -60.670 1.00 92.12 110 LYS A C 1
ATOM 877 O O . LYS A 1 110 ? 26.314 -19.864 -59.651 1.00 92.12 110 LYS A O 1
ATOM 882 N N . GLY A 1 111 ? 24.658 -21.022 -60.646 1.00 88.25 111 GLY A N 1
ATOM 883 C CA . GLY A 1 111 ? 23.986 -21.419 -59.405 1.00 88.25 111 GLY A CA 1
ATOM 884 C C . GLY A 1 111 ? 23.252 -20.284 -58.682 1.00 88.25 111 GLY A C 1
ATOM 885 O O . GLY A 1 111 ? 22.931 -20.441 -57.512 1.00 88.25 111 GLY A O 1
ATOM 886 N N . GLY A 1 112 ? 23.001 -19.148 -59.347 1.00 87.88 112 GLY A N 1
ATOM 887 C CA . GLY A 1 112 ? 22.289 -18.011 -58.752 1.00 87.88 112 GLY A CA 1
ATOM 888 C C . GLY A 1 112 ? 23.176 -17.070 -57.931 1.00 87.88 112 GLY A C 1
ATOM 889 O O . GLY A 1 112 ? 22.660 -16.185 -57.257 1.00 87.88 112 GLY A O 1
ATOM 890 N N . ARG A 1 113 ? 24.505 -17.241 -57.975 1.00 91.50 113 ARG A N 1
ATOM 891 C CA . ARG A 1 113 ? 25.446 -16.399 -57.226 1.00 91.50 113 ARG A CA 1
ATOM 892 C C . ARG A 1 113 ? 25.401 -14.957 -57.720 1.00 91.50 113 ARG A C 1
ATOM 894 O O . ARG A 1 113 ? 25.596 -14.697 -58.904 1.00 91.50 113 ARG A O 1
ATOM 901 N N . GLU A 1 114 ? 25.231 -14.022 -56.801 1.00 92.44 114 GLU A N 1
ATOM 902 C CA . GLU A 1 114 ? 25.297 -12.598 -57.113 1.00 92.44 114 GLU A CA 1
ATOM 903 C C . GLU A 1 114 ? 26.748 -12.156 -57.323 1.00 92.44 114 GLU A C 1
ATOM 905 O O . GLU A 1 114 ? 27.632 -12.471 -56.525 1.00 92.44 114 GLU A O 1
ATOM 910 N N . VAL A 1 115 ? 26.989 -11.432 -58.414 1.00 93.88 115 VAL A N 1
ATOM 911 C CA . VAL A 1 115 ? 28.294 -10.869 -58.765 1.00 93.88 115 VAL A CA 1
ATOM 912 C C . VAL A 1 115 ? 28.100 -9.414 -59.153 1.00 93.88 115 VAL A C 1
ATOM 914 O O . VAL A 1 115 ? 27.317 -9.107 -60.053 1.00 93.88 115 VAL A O 1
ATOM 917 N N . PHE A 1 116 ? 28.819 -8.507 -58.507 1.00 95.06 116 PHE A N 1
ATOM 918 C CA . PHE A 1 116 ? 28.843 -7.106 -58.904 1.00 95.06 116 PHE A CA 1
ATOM 919 C C . PHE A 1 116 ? 30.041 -6.862 -59.805 1.00 95.06 116 PHE A C 1
ATOM 921 O O . PHE A 1 116 ? 31.170 -7.194 -59.462 1.00 95.06 116 PHE A O 1
ATOM 928 N N . ILE A 1 117 ? 29.794 -6.261 -60.964 1.00 94.56 117 ILE A N 1
ATOM 929 C CA . ILE A 1 117 ? 30.843 -5.914 -61.916 1.00 94.56 117 ILE A CA 1
ATOM 930 C C . ILE A 1 117 ? 30.801 -4.428 -62.247 1.00 94.56 117 ILE A C 1
ATOM 932 O O . ILE A 1 117 ? 29.734 -3.877 -62.514 1.00 94.56 117 ILE A O 1
ATOM 936 N N . GLN A 1 118 ? 31.966 -3.797 -62.307 1.00 95.31 118 GLN A N 1
ATOM 937 C CA . GLN A 1 118 ? 32.142 -2.535 -63.015 1.00 95.31 118 GLN A CA 1
ATOM 938 C C . GLN A 1 118 ? 32.456 -2.883 -64.468 1.00 95.31 118 GLN A C 1
ATOM 940 O O . GLN A 1 118 ? 33.442 -3.569 -64.724 1.00 95.31 118 GLN A O 1
ATOM 945 N N . ALA A 1 119 ? 31.614 -2.477 -65.420 1.00 94.75 119 ALA A N 1
ATOM 946 C CA . ALA A 1 119 ? 31.773 -2.900 -66.809 1.00 94.75 119 ALA A CA 1
ATOM 947 C C . ALA A 1 119 ? 31.564 -1.774 -67.820 1.00 94.75 119 ALA A C 1
ATOM 949 O O . ALA A 1 119 ? 30.773 -0.859 -67.590 1.00 94.75 119 ALA A O 1
ATOM 950 N N . SER A 1 120 ? 32.222 -1.895 -68.973 1.00 95.06 120 SER A N 1
ATOM 951 C CA . SER A 1 120 ? 31.960 -1.103 -70.175 1.00 95.06 120 SER A CA 1
ATOM 952 C C . SER A 1 120 ? 31.640 -2.033 -71.344 1.00 95.06 120 SER A C 1
ATOM 954 O O . SER A 1 120 ? 32.356 -2.999 -71.596 1.00 95.06 120 SER A O 1
ATOM 956 N N . TYR A 1 121 ? 30.543 -1.761 -72.044 1.00 95.75 121 TYR A N 1
ATOM 957 C CA . TYR A 1 121 ? 30.116 -2.451 -73.257 1.00 95.75 121 TYR A CA 1
ATOM 958 C C . TYR A 1 121 ? 30.454 -1.562 -74.451 1.00 95.75 121 TYR A C 1
ATOM 960 O O . TYR A 1 121 ? 29.947 -0.443 -74.552 1.00 95.75 121 TYR A O 1
ATOM 968 N N . ASN A 1 122 ? 31.317 -2.055 -75.335 1.00 94.19 122 ASN A N 1
ATOM 969 C CA . ASN A 1 122 ? 31.951 -1.266 -76.385 1.00 94.19 122 ASN A CA 1
ATOM 970 C C . ASN A 1 122 ? 31.649 -1.903 -77.749 1.00 94.19 122 ASN A C 1
ATOM 972 O O . ASN A 1 122 ? 32.147 -2.997 -78.036 1.00 94.19 122 ASN A O 1
ATOM 976 N N . PRO A 1 123 ? 30.814 -1.271 -78.589 1.00 95.38 123 PRO A N 1
ATOM 977 C CA . PRO A 1 123 ? 30.617 -1.709 -79.965 1.00 95.38 123 PRO A CA 1
ATOM 978 C C . PRO A 1 123 ? 31.930 -1.648 -80.759 1.00 95.38 123 PRO A C 1
ATOM 980 O O . PRO A 1 123 ? 32.673 -0.674 -80.677 1.00 95.38 123 PRO A O 1
ATOM 983 N N . VAL A 1 124 ? 32.215 -2.698 -81.523 1.00 92.38 124 VAL A N 1
ATOM 984 C CA . VAL A 1 124 ? 33.345 -2.789 -82.456 1.00 92.38 124 VAL A CA 1
ATOM 985 C C . VAL A 1 124 ? 32.805 -2.614 -83.866 1.00 92.38 124 VAL A C 1
ATOM 987 O O . VAL A 1 124 ? 31.760 -3.178 -84.192 1.00 92.38 124 VAL A O 1
ATOM 990 N N . PHE A 1 125 ? 33.516 -1.854 -84.693 1.00 91.75 125 PHE A N 1
ATOM 991 C CA . PHE A 1 125 ? 33.072 -1.430 -86.018 1.00 91.75 125 PHE A CA 1
ATOM 992 C C . PHE A 1 125 ? 33.885 -2.104 -87.129 1.00 91.75 125 PHE A C 1
ATOM 994 O O . PHE A 1 125 ?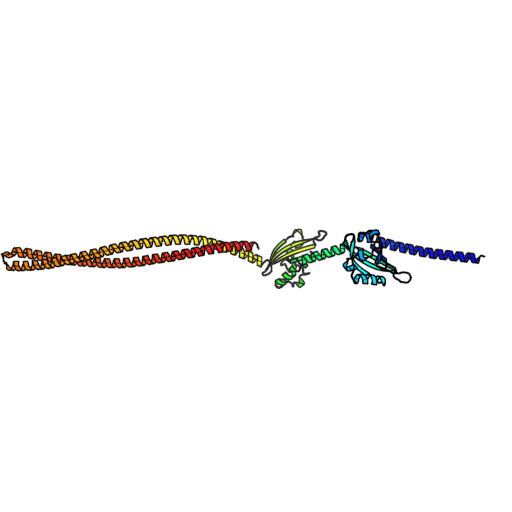 35.052 -2.443 -86.928 1.00 91.75 125 PHE A O 1
ATOM 1001 N N . ASP A 1 126 ? 33.272 -2.305 -88.295 1.00 89.19 126 ASP A N 1
ATOM 1002 C CA . ASP A 1 126 ? 33.987 -2.671 -89.521 1.00 89.19 126 ASP A CA 1
ATOM 1003 C C . ASP A 1 126 ? 34.630 -1.450 -90.208 1.00 89.19 126 ASP A C 1
ATOM 1005 O O . ASP A 1 126 ? 34.504 -0.310 -89.759 1.00 89.19 126 ASP A O 1
ATOM 1009 N N . GLN A 1 127 ? 35.310 -1.685 -91.336 1.00 83.62 127 GLN A N 1
ATOM 1010 C CA . GLN A 1 127 ? 35.974 -0.640 -92.129 1.00 83.62 127 GLN A CA 1
ATOM 1011 C C . GLN A 1 127 ? 35.006 0.411 -92.706 1.00 83.62 127 GLN A C 1
ATOM 1013 O O . GLN A 1 127 ? 35.447 1.482 -93.111 1.00 83.62 127 GLN A O 1
ATOM 1018 N N . SER A 1 128 ? 33.698 0.126 -92.737 1.00 82.81 128 SER A N 1
ATOM 1019 C CA . SER A 1 128 ? 32.652 1.056 -93.181 1.00 82.81 128 SER A CA 1
ATOM 1020 C C . SER A 1 128 ? 32.026 1.860 -92.034 1.00 82.81 128 SER A C 1
ATOM 1022 O O . SER A 1 128 ? 31.135 2.675 -92.268 1.00 82.81 128 SER A O 1
ATOM 1024 N N . GLY A 1 129 ? 32.483 1.650 -90.792 1.00 84.62 129 GLY A N 1
ATOM 1025 C CA . GLY A 1 129 ? 31.950 2.311 -89.601 1.00 84.62 129 GLY A CA 1
ATOM 1026 C C . GLY A 1 129 ? 30.641 1.703 -89.093 1.00 84.62 129 GLY A C 1
ATOM 1027 O O . GLY A 1 129 ? 29.955 2.320 -88.278 1.00 84.62 129 GLY A O 1
ATOM 1028 N N . LYS A 1 130 ? 30.273 0.498 -89.544 1.00 89.44 130 LYS A N 1
ATOM 1029 C CA . LYS A 1 130 ? 29.084 -0.213 -89.065 1.00 89.44 130 LYS A CA 1
ATOM 1030 C C . LYS A 1 130 ? 29.452 -1.091 -87.861 1.00 89.44 130 LYS A C 1
ATOM 1032 O O . LYS A 1 130 ? 30.431 -1.833 -87.946 1.00 89.44 130 LYS A O 1
ATOM 1037 N N . PRO A 1 131 ? 28.697 -1.055 -86.743 1.00 91.94 131 PRO A N 1
ATOM 1038 C CA . PRO A 1 131 ? 28.893 -1.996 -85.644 1.00 91.94 131 PRO A CA 1
ATOM 1039 C C . PRO A 1 131 ? 28.787 -3.438 -86.145 1.00 91.94 131 PRO A C 1
ATOM 1041 O O . PRO A 1 131 ? 27.871 -3.760 -86.899 1.00 91.94 131 PRO A O 1
ATOM 1044 N N . ILE A 1 132 ? 29.697 -4.304 -85.710 1.00 93.44 132 ILE A N 1
ATOM 1045 C CA . ILE A 1 132 ? 29.730 -5.730 -86.072 1.00 93.44 132 ILE A CA 1
ATOM 1046 C C . ILE A 1 132 ? 29.630 -6.657 -84.860 1.00 93.44 132 ILE A C 1
ATOM 1048 O O . ILE A 1 132 ? 29.093 -7.757 -84.974 1.00 93.44 132 ILE A O 1
ATOM 1052 N N . LYS A 1 133 ? 30.104 -6.219 -83.690 1.00 94.38 133 LYS A N 1
ATOM 1053 C CA . LYS A 1 133 ? 30.020 -6.963 -82.425 1.00 94.38 133 LYS A CA 1
ATOM 1054 C C . LYS A 1 133 ? 30.123 -6.018 -81.231 1.00 94.38 133 LYS A C 1
ATOM 1056 O O . LYS A 1 133 ? 30.434 -4.843 -81.402 1.00 94.38 133 LYS A O 1
ATOM 1061 N N . VAL A 1 134 ? 29.883 -6.520 -80.026 1.00 95.56 134 VAL A N 1
ATOM 1062 C CA . VAL A 1 134 ? 30.076 -5.785 -78.769 1.00 95.56 134 VAL A CA 1
ATOM 1063 C C . VAL A 1 134 ? 31.114 -6.512 -77.932 1.00 95.56 134 VAL A C 1
ATOM 1065 O O . VAL A 1 134 ? 30.956 -7.695 -77.642 1.00 95.56 134 VAL A O 1
ATOM 1068 N N . VAL A 1 135 ? 32.152 -5.798 -77.508 1.00 94.56 135 VAL A N 1
ATOM 1069 C CA . VAL A 1 135 ? 33.157 -6.299 -76.567 1.00 94.56 135 VAL A CA 1
ATOM 1070 C C . VAL A 1 135 ? 32.933 -5.630 -75.221 1.00 94.56 135 VAL A C 1
ATOM 1072 O O . VAL A 1 135 ? 32.887 -4.402 -75.111 1.00 94.56 135 VAL A O 1
ATOM 1075 N N . LYS A 1 136 ? 32.767 -6.442 -74.182 1.00 94.75 136 LYS A N 1
ATOM 1076 C CA . LYS A 1 136 ? 32.598 -5.968 -72.814 1.00 94.75 136 LYS A CA 1
ATOM 1077 C C . LYS A 1 136 ? 33.870 -6.214 -72.022 1.00 94.75 136 LYS A C 1
ATOM 1079 O O . LYS A 1 136 ? 34.319 -7.354 -71.950 1.00 94.75 136 LYS A O 1
ATOM 1084 N N . PHE A 1 137 ? 34.352 -5.168 -71.362 1.00 94.12 137 PHE A N 1
ATOM 1085 C CA . PHE A 1 137 ? 35.376 -5.260 -70.325 1.00 94.12 137 PHE A CA 1
ATOM 1086 C C . PHE A 1 137 ? 34.705 -5.155 -68.962 1.00 94.12 137 PHE A C 1
ATOM 1088 O O . PHE A 1 137 ? 33.809 -4.327 -68.776 1.00 94.12 137 PHE A O 1
ATOM 1095 N N . ALA A 1 138 ? 35.103 -6.003 -68.022 1.00 94.56 138 ALA A N 1
ATOM 1096 C CA . ALA A 1 138 ? 34.552 -6.027 -66.680 1.00 94.56 138 ALA A CA 1
ATOM 1097 C C . ALA A 1 138 ? 35.635 -6.236 -65.620 1.00 94.56 138 ALA A C 1
ATOM 1099 O O . ALA A 1 138 ? 36.615 -6.951 -65.833 1.00 94.56 138 ALA A O 1
ATOM 1100 N N . THR A 1 139 ? 35.389 -5.644 -64.458 1.00 93.44 139 THR A N 1
ATOM 1101 C CA . THR A 1 139 ? 36.131 -5.866 -63.219 1.00 93.44 139 THR A CA 1
ATOM 1102 C C . THR A 1 139 ? 35.146 -6.355 -62.169 1.00 93.44 139 THR A C 1
ATOM 1104 O O . THR A 1 139 ? 34.078 -5.761 -62.010 1.00 93.44 139 THR A O 1
ATOM 1107 N N . ASP A 1 140 ? 35.487 -7.433 -61.468 1.00 93.00 140 ASP A N 1
ATOM 1108 C CA . ASP A 1 140 ? 34.712 -7.904 -60.322 1.00 93.00 140 ASP A CA 1
ATOM 1109 C C . ASP A 1 140 ? 34.884 -6.928 -59.147 1.00 93.00 140 ASP A C 1
ATOM 1111 O O . ASP A 1 140 ? 36.001 -6.649 -58.717 1.00 93.00 140 ASP A O 1
ATOM 1115 N N . VAL A 1 141 ? 33.773 -6.377 -58.660 1.00 93.75 141 VAL A N 1
ATOM 1116 C CA . VAL A 1 141 ? 33.711 -5.460 -57.510 1.00 93.75 141 VAL A CA 1
ATOM 1117 C C . VAL A 1 141 ? 32.817 -6.018 -56.397 1.00 93.75 141 VAL A C 1
ATOM 1119 O O . VAL A 1 141 ? 32.377 -5.282 -55.517 1.00 93.75 141 VAL A O 1
ATOM 1122 N N . THR A 1 142 ? 32.534 -7.323 -56.424 1.00 92.00 142 THR A N 1
ATOM 1123 C CA . THR A 1 142 ? 31.622 -8.000 -55.489 1.00 92.00 142 THR A CA 1
ATOM 1124 C C . THR A 1 142 ? 32.052 -7.825 -54.038 1.00 92.00 142 THR A C 1
ATOM 1126 O O . THR A 1 142 ? 31.243 -7.439 -53.197 1.00 92.00 142 THR A O 1
ATOM 1129 N N . GLU A 1 143 ? 33.330 -8.056 -53.737 1.00 90.56 143 GLU A N 1
ATOM 1130 C CA . GLU A 1 143 ? 33.861 -7.897 -52.381 1.00 90.56 143 GLU A CA 1
ATOM 1131 C C . GLU A 1 143 ? 33.756 -6.448 -51.894 1.00 90.56 143 GLU A C 1
ATOM 1133 O O . GLU A 1 143 ? 33.266 -6.211 -50.792 1.00 90.56 143 GLU A O 1
ATOM 1138 N N . LEU A 1 144 ? 34.120 -5.479 -52.739 1.00 90.25 144 LEU A N 1
ATOM 1139 C CA . LEU A 1 144 ? 34.035 -4.054 -52.416 1.00 90.25 144 LEU A CA 1
ATOM 1140 C C . LEU A 1 144 ? 32.600 -3.636 -52.068 1.00 90.25 144 LEU A C 1
ATOM 1142 O O . LEU A 1 144 ? 32.374 -2.983 -51.049 1.00 90.25 144 LEU A O 1
ATOM 1146 N N . VAL A 1 145 ? 31.624 -4.049 -52.883 1.00 90.06 145 VAL A N 1
ATOM 1147 C CA . VAL A 1 145 ? 30.204 -3.763 -52.639 1.00 90.06 145 VAL A CA 1
ATOM 1148 C C . VAL A 1 145 ? 29.734 -4.408 -51.339 1.00 90.06 145 VAL A C 1
ATOM 1150 O O . VAL A 1 145 ? 29.067 -3.748 -50.544 1.00 90.06 145 VAL A O 1
ATOM 1153 N N . HIS A 1 146 ? 30.106 -5.662 -51.075 1.00 87.44 146 HIS A N 1
ATOM 1154 C CA . HIS A 1 146 ? 29.744 -6.331 -49.825 1.00 87.44 146 HIS A CA 1
ATOM 1155 C C . HIS A 1 146 ? 30.376 -5.666 -48.596 1.00 87.44 146 HIS A C 1
ATOM 1157 O O . HIS A 1 146 ? 29.698 -5.512 -47.580 1.00 87.44 146 HIS A O 1
ATOM 1163 N N . VAL A 1 147 ? 31.644 -5.249 -48.663 1.00 88.06 147 VAL A N 1
ATOM 1164 C CA . VAL A 1 147 ? 32.315 -4.511 -47.579 1.00 88.06 147 VAL A CA 1
ATOM 1165 C C . VAL A 1 147 ? 31.605 -3.183 -47.322 1.00 88.06 147 VAL A C 1
ATOM 1167 O O . VAL A 1 147 ? 31.291 -2.871 -46.173 1.00 88.06 147 VAL A O 1
ATOM 1170 N N . GLN A 1 148 ? 31.271 -2.440 -48.378 1.00 88.25 148 GLN A N 1
ATOM 1171 C CA . GLN A 1 148 ? 30.537 -1.182 -48.266 1.00 88.25 148 GLN A CA 1
ATOM 1172 C C . GLN A 1 148 ? 29.143 -1.386 -47.656 1.00 88.25 148 GLN A C 1
ATOM 1174 O O . GLN A 1 148 ? 28.761 -0.661 -46.741 1.00 88.25 148 GLN A O 1
ATOM 1179 N N . GLN A 1 149 ? 28.397 -2.398 -48.110 1.00 87.94 149 GLN A N 1
ATOM 1180 C CA . GLN A 1 149 ? 27.075 -2.725 -47.571 1.00 87.94 149 GLN A CA 1
ATOM 1181 C C . GLN A 1 149 ? 27.140 -3.108 -46.092 1.00 87.94 149 GLN A C 1
ATOM 1183 O O . GLN A 1 149 ? 26.354 -2.591 -45.299 1.00 87.94 149 GLN A O 1
ATOM 1188 N N . LYS A 1 150 ? 28.098 -3.960 -45.703 1.00 87.12 150 LYS A N 1
ATOM 1189 C CA . LYS A 1 150 ? 28.324 -4.324 -44.298 1.00 87.12 150 LYS A CA 1
ATOM 1190 C C . LYS A 1 150 ? 28.662 -3.097 -43.452 1.00 87.12 150 LYS A C 1
ATOM 1192 O O . LYS A 1 150 ? 28.101 -2.940 -42.374 1.00 87.12 150 LYS A O 1
ATOM 1197 N N . ALA A 1 151 ? 29.519 -2.202 -43.943 1.00 86.56 151 ALA A N 1
ATOM 1198 C CA . ALA A 1 151 ? 29.861 -0.967 -43.240 1.00 86.56 151 ALA A CA 1
ATOM 1199 C C . ALA A 1 151 ? 28.635 -0.058 -43.043 1.00 86.56 151 ALA A C 1
ATOM 1201 O O . ALA A 1 151 ? 28.371 0.389 -41.927 1.00 86.56 151 ALA A O 1
ATOM 1202 N N . THR A 1 152 ? 27.838 0.165 -44.095 1.00 87.56 152 THR A N 1
ATOM 1203 C CA . THR A 1 152 ? 26.587 0.934 -44.005 1.00 87.56 152 THR A CA 1
ATOM 1204 C C . THR A 1 152 ? 25.592 0.287 -43.040 1.00 87.56 152 THR A C 1
ATOM 1206 O O . THR A 1 152 ? 24.959 0.985 -42.251 1.00 87.56 152 THR A O 1
ATOM 1209 N N . GLN A 1 153 ? 25.470 -1.041 -43.059 1.00 87.94 153 GLN A N 1
ATOM 1210 C CA . GLN A 1 153 ? 24.604 -1.774 -42.141 1.00 87.94 153 GLN A CA 1
ATOM 1211 C C . GLN A 1 153 ? 25.041 -1.593 -40.679 1.00 87.94 153 GLN A C 1
ATOM 1213 O O . GLN A 1 153 ? 24.203 -1.262 -39.842 1.00 87.94 153 GLN A O 1
ATOM 1218 N N . SER A 1 154 ? 26.333 -1.744 -40.376 1.00 88.06 154 SER A N 1
ATOM 1219 C CA . SER A 1 154 ? 26.874 -1.550 -39.023 1.00 88.06 154 SER A CA 1
ATOM 1220 C C . SER A 1 154 ? 26.685 -0.118 -38.515 1.00 88.06 154 SER A C 1
ATOM 1222 O O . SER A 1 154 ? 26.292 0.077 -37.366 1.00 88.06 154 SER A O 1
ATOM 1224 N N . LEU A 1 155 ? 26.895 0.891 -39.368 1.00 85.44 155 LEU A N 1
ATOM 1225 C CA . LEU A 1 155 ? 26.632 2.291 -39.015 1.00 85.44 155 LEU A CA 1
ATOM 1226 C C . LEU A 1 155 ? 25.151 2.524 -38.704 1.00 85.44 155 LEU A C 1
ATOM 1228 O O . LEU A 1 155 ? 24.822 3.129 -37.687 1.00 85.44 155 LEU A O 1
ATOM 1232 N N . ASN A 1 156 ? 24.252 1.982 -39.528 1.00 88.62 156 ASN A N 1
ATOM 1233 C CA . ASN A 1 156 ? 22.815 2.074 -39.281 1.00 88.62 156 ASN A CA 1
ATOM 1234 C C . ASN A 1 156 ? 22.398 1.375 -37.980 1.00 88.62 156 ASN A C 1
ATOM 1236 O O . ASN A 1 156 ? 21.476 1.845 -37.315 1.00 88.62 156 ASN A O 1
ATOM 1240 N N . MET A 1 157 ? 23.050 0.273 -37.595 1.00 89.81 157 MET A N 1
ATOM 1241 C CA . MET A 1 157 ? 22.809 -0.357 -36.294 1.00 89.81 157 MET A CA 1
ATOM 1242 C C . MET A 1 157 ? 23.196 0.591 -35.156 1.00 89.81 157 MET A C 1
ATOM 1244 O O . MET A 1 157 ? 22.360 0.854 -34.298 1.00 89.81 157 MET A O 1
ATOM 1248 N N . LEU A 1 158 ? 24.409 1.157 -35.183 1.00 88.81 158 LEU A N 1
ATOM 1249 C CA . LEU A 1 158 ? 24.896 2.088 -34.154 1.00 88.81 158 LEU A CA 1
ATOM 1250 C C . LEU A 1 158 ? 24.034 3.353 -34.032 1.00 88.81 158 LEU A C 1
ATOM 1252 O O . LEU A 1 158 ? 23.744 3.798 -32.919 1.00 88.81 158 LEU A O 1
ATOM 1256 N N . GLU A 1 159 ? 23.600 3.913 -35.160 1.00 91.44 159 GLU A N 1
ATOM 1257 C CA . GLU A 1 159 ? 22.750 5.108 -35.202 1.00 91.44 159 GLU A CA 1
ATOM 1258 C C . GLU A 1 159 ? 21.361 4.885 -34.593 1.00 91.44 159 GLU A C 1
ATOM 1260 O O . GLU A 1 159 ? 20.777 5.809 -34.030 1.00 91.44 159 GLU A O 1
ATOM 1265 N N . ASN A 1 160 ? 20.829 3.662 -34.673 1.00 87.88 160 ASN A N 1
ATOM 1266 C CA . ASN A 1 160 ? 19.500 3.326 -34.159 1.00 87.88 160 ASN A CA 1
ATOM 1267 C C . ASN A 1 160 ? 19.526 2.648 -32.777 1.00 87.88 160 ASN A C 1
ATOM 1269 O O . ASN A 1 160 ? 18.472 2.237 -32.289 1.00 87.88 160 ASN A O 1
ATOM 1273 N N . LEU A 1 161 ? 20.693 2.527 -32.129 1.00 92.00 161 LEU A N 1
ATOM 1274 C CA . LEU A 1 161 ? 20.763 2.022 -30.757 1.00 92.00 161 LEU A CA 1
ATOM 1275 C C . LEU A 1 161 ? 20.036 2.979 -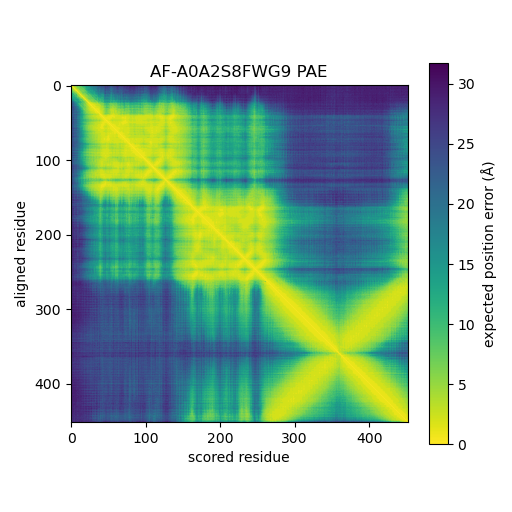29.789 1.00 92.00 161 LEU A C 1
ATOM 1277 O O . LEU A 1 161 ? 20.262 4.188 -29.852 1.00 92.00 161 LEU A O 1
ATOM 1281 N N . PRO A 1 162 ? 19.217 2.457 -28.853 1.00 88.69 162 PRO A N 1
ATOM 1282 C CA . PRO A 1 162 ? 18.476 3.270 -27.881 1.00 88.69 162 PRO A CA 1
ATOM 1283 C C . PRO A 1 162 ? 19.343 3.780 -26.717 1.00 88.69 162 PRO A C 1
ATOM 1285 O O . PRO A 1 162 ? 18.848 4.467 -25.832 1.00 88.69 162 PRO A O 1
ATOM 1288 N N . ILE A 1 163 ? 20.622 3.402 -26.683 1.00 93.19 163 ILE A N 1
ATOM 1289 C CA . ILE A 1 163 ? 21.594 3.857 -25.688 1.00 93.19 163 ILE A CA 1
ATOM 1290 C C . ILE A 1 163 ? 22.336 5.052 -26.278 1.00 93.19 163 ILE A C 1
ATOM 1292 O O . ILE A 1 163 ? 22.713 5.031 -27.453 1.00 93.19 163 ILE A O 1
ATOM 1296 N N . ASN A 1 164 ? 22.584 6.081 -25.469 1.00 96.50 164 ASN A N 1
ATOM 1297 C CA . ASN A 1 164 ? 23.371 7.224 -25.916 1.00 96.50 164 ASN A CA 1
ATOM 1298 C C . ASN A 1 164 ? 24.834 6.805 -26.061 1.00 96.50 164 ASN A C 1
ATOM 1300 O O . ASN A 1 164 ? 25.456 6.368 -25.094 1.00 96.50 164 ASN A O 1
ATOM 1304 N N . ILE A 1 165 ? 25.376 6.935 -27.271 1.00 96.62 165 ILE A N 1
ATOM 1305 C CA . ILE A 1 165 ? 26.777 6.655 -27.589 1.00 96.62 165 ILE A CA 1
ATOM 1306 C C . ILE A 1 165 ? 27.464 7.936 -28.048 1.00 96.62 165 ILE A C 1
ATOM 1308 O O . ILE A 1 165 ? 26.921 8.691 -28.860 1.00 96.62 165 ILE A O 1
ATOM 1312 N N . MET A 1 166 ? 28.670 8.163 -27.543 1.00 96.50 166 MET A N 1
ATOM 1313 C CA . MET A 1 166 ? 29.580 9.226 -27.952 1.00 96.50 166 MET A CA 1
ATOM 1314 C C . MET A 1 166 ? 30.986 8.644 -28.088 1.00 96.50 166 MET A C 1
ATOM 1316 O O . MET A 1 166 ? 31.397 7.838 -27.262 1.00 96.50 166 MET A O 1
ATOM 1320 N N . PHE A 1 167 ? 31.737 9.048 -29.105 1.00 96.62 167 PHE A N 1
ATOM 1321 C CA . PHE A 1 167 ? 33.133 8.656 -29.280 1.00 96.62 167 PHE A CA 1
ATOM 1322 C C . PHE A 1 167 ? 34.013 9.893 -29.440 1.00 96.62 167 PHE A C 1
ATOM 1324 O O . PHE A 1 167 ? 33.699 10.792 -30.228 1.00 96.62 167 PHE A O 1
ATOM 1331 N N . ALA A 1 168 ? 35.116 9.911 -28.696 1.00 97.19 168 ALA A N 1
ATOM 1332 C CA . ALA A 1 168 ? 36.165 10.909 -28.800 1.00 97.19 168 ALA A CA 1
ATOM 1333 C C . ALA A 1 168 ? 37.488 10.243 -29.191 1.00 97.19 168 ALA A C 1
ATOM 1335 O O . ALA A 1 168 ? 37.821 9.174 -28.679 1.00 97.19 168 ALA A O 1
ATOM 1336 N N . ASP A 1 169 ? 38.230 10.878 -30.096 1.00 96.88 169 ASP A N 1
ATOM 1337 C CA . ASP A 1 169 ? 39.550 10.404 -30.516 1.00 96.88 169 ASP A CA 1
ATOM 1338 C C . ASP A 1 169 ? 40.621 10.610 -29.425 1.00 96.88 169 ASP A C 1
ATOM 1340 O O . ASP A 1 169 ? 40.343 11.080 -28.320 1.00 96.88 169 ASP A O 1
ATOM 1344 N N . ARG A 1 170 ? 41.875 10.257 -29.728 1.00 94.94 170 ARG A N 1
ATOM 1345 C CA . ARG A 1 170 ? 43.014 10.429 -28.806 1.00 94.94 170 ARG A CA 1
ATOM 1346 C C . ARG A 1 170 ? 43.314 11.883 -28.440 1.00 94.94 170 ARG A C 1
ATOM 1348 O O . ARG A 1 170 ? 43.884 12.122 -27.378 1.00 94.94 170 ARG A O 1
ATOM 1355 N N . ASP A 1 171 ? 42.918 12.834 -29.283 1.00 95.12 171 ASP A N 1
ATOM 1356 C CA . ASP A 1 171 ? 43.022 14.266 -28.992 1.00 95.12 171 ASP A CA 1
ATOM 1357 C C . ASP A 1 171 ? 41.852 14.752 -28.124 1.00 95.12 171 ASP A C 1
ATOM 1359 O O . ASP A 1 171 ? 41.760 15.936 -27.794 1.00 95.12 171 ASP A O 1
ATOM 1363 N N . LEU A 1 172 ? 40.973 13.829 -27.721 1.00 95.44 172 LEU A N 1
ATOM 1364 C CA . LEU A 1 172 ? 39.751 14.054 -26.963 1.00 95.44 172 LEU A CA 1
ATOM 1365 C C . LEU A 1 172 ? 38.729 14.911 -27.709 1.00 95.44 172 LEU A C 1
ATOM 1367 O O . LEU A 1 172 ? 37.900 15.588 -27.098 1.00 95.44 172 LEU A O 1
ATOM 1371 N N . THR A 1 173 ? 38.785 14.888 -29.037 1.00 96.94 173 THR A N 1
ATOM 1372 C CA . THR A 1 173 ? 37.808 15.548 -29.895 1.00 96.94 173 THR A CA 1
ATOM 1373 C C . THR A 1 173 ? 36.651 14.599 -30.150 1.00 96.94 173 THR A C 1
ATOM 1375 O O . THR A 1 173 ? 36.858 13.477 -30.609 1.00 96.94 173 THR A O 1
ATOM 1378 N N . ILE A 1 174 ? 35.422 15.040 -29.891 1.00 97.06 174 ILE A N 1
ATOM 1379 C CA . ILE A 1 174 ? 34.218 14.242 -30.136 1.00 97.06 174 ILE A CA 1
ATOM 1380 C C . ILE A 1 174 ? 34.048 14.066 -31.647 1.00 97.06 174 ILE A C 1
ATOM 1382 O O . ILE A 1 174 ? 33.793 15.028 -32.372 1.00 97.06 174 ILE A O 1
ATOM 1386 N N . ARG A 1 175 ? 34.189 12.833 -32.135 1.00 96.62 175 ARG A N 1
ATOM 1387 C CA . ARG A 1 175 ? 34.093 12.497 -33.566 1.00 96.62 175 ARG A CA 1
ATOM 1388 C C . ARG A 1 175 ? 32.770 11.870 -33.956 1.00 96.62 175 ARG A C 1
ATOM 1390 O O . ARG A 1 175 ? 32.443 11.859 -35.138 1.00 96.62 175 ARG A O 1
ATOM 1397 N N . TYR A 1 176 ? 32.017 11.358 -32.990 1.00 95.06 176 TYR A N 1
ATOM 1398 C CA . TYR A 1 176 ? 30.748 10.704 -33.263 1.00 95.06 176 TYR A CA 1
ATOM 1399 C C . TYR A 1 176 ? 29.808 10.783 -32.063 1.00 95.06 176 TYR A C 1
ATOM 1401 O O . TYR A 1 176 ? 30.234 10.636 -30.917 1.00 95.06 176 TYR A O 1
ATOM 1409 N N . ILE A 1 177 ? 28.523 10.981 -32.351 1.00 95.56 177 ILE A N 1
ATOM 1410 C CA . ILE A 1 177 ? 27.399 10.789 -31.434 1.00 95.56 177 ILE A CA 1
ATOM 1411 C C . ILE A 1 177 ? 26.269 10.135 -32.223 1.00 95.56 177 ILE A C 1
ATOM 1413 O O . ILE A 1 177 ? 25.997 10.563 -33.344 1.00 95.56 177 ILE A O 1
ATOM 1417 N N . ASN A 1 178 ? 25.608 9.129 -31.654 1.00 95.44 178 ASN A N 1
ATOM 1418 C CA . ASN A 1 178 ? 24.452 8.522 -32.315 1.00 95.44 178 ASN A CA 1
ATOM 1419 C C . ASN A 1 178 ? 23.188 9.386 -32.155 1.00 95.44 178 ASN A C 1
ATOM 1421 O O . ASN A 1 178 ? 23.142 10.318 -31.341 1.00 95.44 178 ASN A O 1
ATOM 1425 N N . ARG A 1 179 ? 22.127 9.047 -32.899 1.00 95.12 179 ARG A N 1
ATOM 1426 C CA . ARG A 1 179 ? 20.818 9.711 -32.790 1.00 95.12 179 ARG A CA 1
ATOM 1427 C C . ARG A 1 179 ? 20.312 9.826 -31.350 1.00 95.12 179 ARG A C 1
ATOM 1429 O O . ARG A 1 179 ? 19.890 10.913 -30.962 1.00 95.12 179 ARG A O 1
ATOM 1436 N N . SER A 1 180 ? 20.385 8.748 -30.561 1.00 96.44 180 SER A N 1
ATOM 1437 C CA . SER A 1 180 ? 19.927 8.754 -29.163 1.00 96.44 180 SER A CA 1
ATOM 1438 C C . SER A 1 180 ? 20.661 9.810 -28.334 1.00 96.44 180 SER A C 1
ATOM 1440 O O . SER A 1 180 ? 20.013 10.644 -27.702 1.00 96.44 180 SER A O 1
ATOM 1442 N N . SER A 1 181 ? 22.000 9.846 -28.405 1.00 96.25 181 SER A N 1
ATOM 1443 C CA . SER A 1 181 ? 22.810 10.871 -27.736 1.00 96.25 181 SER A CA 1
ATOM 1444 C C . SER A 1 181 ? 22.371 12.271 -28.116 1.00 96.25 181 SER A C 1
ATOM 1446 O O . SER A 1 181 ? 22.195 13.105 -27.234 1.00 96.25 181 SER A O 1
ATOM 1448 N N . ARG A 1 182 ? 22.178 12.541 -29.412 1.00 95.31 182 ARG A N 1
ATOM 1449 C CA . ARG A 1 182 ? 21.780 13.873 -29.875 1.00 95.31 182 ARG A CA 1
ATOM 1450 C C . ARG A 1 182 ? 20.432 14.283 -29.281 1.00 95.31 182 ARG A C 1
ATOM 1452 O O . ARG A 1 182 ? 20.348 15.344 -28.675 1.00 95.31 182 ARG A O 1
ATOM 1459 N N . THR A 1 183 ? 19.423 13.419 -29.373 1.00 95.56 183 THR A N 1
ATOM 1460 C CA . THR A 1 183 ? 18.091 13.682 -28.811 1.00 95.56 183 THR A CA 1
ATOM 1461 C C . THR A 1 183 ? 18.132 13.883 -27.296 1.00 95.56 183 THR A C 1
ATOM 1463 O O . THR A 1 183 ? 17.457 14.767 -26.771 1.00 95.56 183 THR A O 1
ATOM 1466 N N . THR A 1 184 ? 18.921 13.091 -26.567 1.00 95.50 184 THR A N 1
ATOM 1467 C CA . THR A 1 184 ? 19.062 13.253 -25.113 1.00 95.50 184 THR A CA 1
ATOM 1468 C C . THR A 1 184 ? 19.775 14.560 -24.767 1.00 95.50 184 THR A C 1
ATOM 1470 O O . THR A 1 184 ? 19.298 15.298 -23.909 1.00 95.50 184 THR A O 1
ATOM 1473 N N . LEU A 1 185 ? 20.867 14.895 -25.462 1.00 95.38 185 LEU A N 1
ATOM 1474 C CA . LEU A 1 185 ? 21.607 16.146 -25.267 1.00 95.38 185 LEU A CA 1
ATOM 1475 C C . LEU A 1 185 ? 20.744 17.377 -25.577 1.00 95.38 185 LEU A C 1
ATOM 1477 O O . LEU A 1 185 ? 20.835 18.362 -24.854 1.00 95.38 185 LEU A O 1
ATOM 1481 N N . GLU A 1 186 ? 19.879 17.320 -26.594 1.00 95.88 186 GLU A N 1
ATOM 1482 C CA . GLU A 1 186 ? 18.920 18.390 -26.912 1.00 95.88 186 GLU A CA 1
ATOM 1483 C C . GLU A 1 186 ? 17.958 18.656 -25.744 1.00 95.88 186 GLU A C 1
ATOM 1485 O O . GLU A 1 186 ? 17.710 19.813 -25.405 1.00 95.88 186 GLU A O 1
ATOM 1490 N N . LYS A 1 187 ? 17.470 17.605 -25.067 1.00 94.25 187 LYS A N 1
ATOM 1491 C CA . LYS A 1 187 ? 16.604 17.749 -23.880 1.00 94.25 187 LYS A CA 1
ATOM 1492 C C . LYS A 1 187 ? 17.325 18.441 -22.722 1.00 94.25 187 LYS A C 1
ATOM 1494 O O . LYS A 1 187 ? 16.740 19.285 -22.045 1.00 94.25 187 LYS A O 1
ATOM 1499 N N . VAL A 1 188 ? 18.601 18.120 -22.514 1.00 94.56 188 VAL A N 1
ATOM 1500 C CA . VAL A 1 188 ? 19.425 18.711 -21.446 1.00 94.56 188 VAL A CA 1
ATOM 1501 C C . VAL A 1 188 ? 20.276 19.894 -21.914 1.00 94.56 188 VAL A C 1
ATOM 1503 O O . VAL A 1 188 ? 21.175 20.314 -21.195 1.00 94.56 188 VAL A O 1
ATOM 1506 N N . GLN A 1 189 ? 19.986 20.486 -23.079 1.00 94.88 189 GLN A N 1
ATOM 1507 C CA . GLN A 1 189 ? 20.770 21.576 -23.681 1.00 94.88 189 GLN A CA 1
ATOM 1508 C C . GLN A 1 189 ? 21.042 22.733 -22.709 1.00 94.88 189 GLN A C 1
ATOM 1510 O O . GLN A 1 189 ? 22.129 23.307 -22.707 1.00 94.88 189 GLN A O 1
ATOM 1515 N N . HIS A 1 190 ? 20.058 23.069 -21.876 1.00 93.31 190 HIS A N 1
ATOM 1516 C CA . HIS A 1 190 ? 20.137 24.144 -20.888 1.00 93.31 190 HIS A CA 1
ATOM 1517 C C . HIS A 1 190 ? 21.161 23.885 -19.765 1.00 93.31 190 HIS A C 1
ATOM 1519 O O . HIS A 1 190 ? 21.539 24.819 -19.063 1.00 93.31 190 HIS A O 1
ATOM 1525 N N . LEU A 1 191 ? 21.615 22.639 -19.601 1.00 93.06 191 LEU A N 1
ATOM 1526 C CA . LEU A 1 191 ? 22.611 22.214 -18.613 1.00 93.06 191 LEU A CA 1
ATOM 1527 C C . LEU A 1 191 ? 24.018 22.079 -19.213 1.00 93.06 191 LEU A C 1
ATOM 1529 O O . LEU A 1 191 ? 24.977 21.844 -18.477 1.00 93.06 191 LEU A O 1
ATOM 1533 N N . LEU A 1 192 ? 24.154 22.189 -20.538 1.00 92.69 192 LEU A N 1
ATOM 1534 C CA . LEU A 1 192 ? 25.415 21.975 -21.241 1.00 92.69 192 LEU A CA 1
ATOM 1535 C C . LEU A 1 192 ? 26.195 23.289 -21.414 1.00 92.69 192 LEU A C 1
ATOM 1537 O O . LEU A 1 192 ? 25.598 24.332 -21.679 1.00 92.69 192 LEU A O 1
ATOM 1541 N N . PRO A 1 193 ? 27.540 23.250 -21.344 1.00 92.06 193 PRO A N 1
ATOM 1542 C CA . PRO A 1 193 ? 28.384 24.433 -21.522 1.00 92.06 193 PRO A CA 1
ATOM 1543 C C . PRO A 1 193 ? 28.420 24.941 -22.972 1.00 92.06 193 PRO A C 1
ATOM 1545 O O . PRO A 1 193 ? 28.799 26.087 -23.208 1.00 92.06 193 PRO A O 1
ATOM 1548 N N . ILE A 1 194 ? 28.034 24.106 -23.945 1.00 94.19 194 ILE A N 1
ATOM 1549 C CA . ILE A 1 194 ? 27.978 24.452 -25.369 1.00 94.19 194 ILE A CA 1
ATOM 1550 C C . ILE A 1 194 ? 26.675 23.952 -26.024 1.00 94.19 194 ILE A C 1
ATOM 1552 O O . ILE A 1 194 ? 26.087 22.969 -25.566 1.00 94.19 194 ILE A O 1
ATOM 1556 N N . PRO A 1 195 ? 26.220 24.596 -27.115 1.00 94.38 195 PRO A N 1
ATOM 1557 C 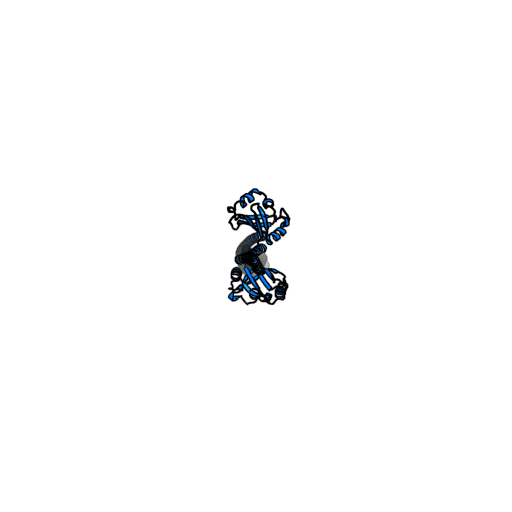CA . PRO A 1 195 ? 25.137 24.096 -27.965 1.00 94.38 195 PRO A CA 1
ATOM 1558 C C . PRO A 1 195 ? 25.383 22.695 -28.543 1.00 94.38 195 PRO A C 1
ATOM 1560 O O . PRO A 1 195 ? 26.513 22.371 -28.908 1.00 94.38 195 PRO A O 1
ATOM 1563 N N . VAL A 1 196 ? 24.326 21.882 -28.665 1.00 93.81 196 VAL A N 1
ATOM 1564 C CA . VAL A 1 196 ? 24.375 20.491 -29.151 1.00 93.81 196 VAL A CA 1
ATOM 1565 C C . VAL A 1 196 ? 24.902 20.400 -30.580 1.00 93.81 196 VAL A C 1
ATOM 1567 O O . VAL A 1 196 ? 25.681 19.500 -30.893 1.00 93.81 196 VAL A O 1
ATOM 1570 N N . ASP A 1 197 ? 24.547 21.354 -31.437 1.00 94.19 197 ASP A N 1
ATOM 1571 C CA . ASP A 1 197 ? 25.040 21.451 -32.815 1.00 94.19 197 ASP A CA 1
ATOM 1572 C C . ASP A 1 197 ? 26.559 21.693 -32.902 1.00 94.19 197 ASP A C 1
ATOM 1574 O O . ASP A 1 197 ? 27.170 21.399 -33.929 1.00 94.19 197 ASP A O 1
ATOM 1578 N N . ARG A 1 198 ? 27.182 22.154 -31.808 1.00 94.88 198 ARG A N 1
ATOM 1579 C CA . ARG A 1 198 ? 28.630 22.363 -31.668 1.00 94.88 198 ARG A CA 1
ATOM 1580 C C . ARG A 1 198 ? 29.348 21.266 -30.880 1.00 94.88 198 ARG A C 1
ATOM 1582 O O . ARG A 1 198 ? 30.556 21.366 -30.696 1.00 94.88 198 ARG A O 1
ATOM 1589 N N . ILE A 1 199 ? 28.647 20.224 -30.423 1.00 94.56 199 ILE A N 1
ATOM 1590 C CA . ILE A 1 199 ? 29.268 19.107 -29.688 1.00 94.56 199 ILE A CA 1
ATOM 1591 C C . ILE A 1 199 ? 30.171 18.278 -30.601 1.00 94.56 199 ILE A C 1
ATOM 1593 O O . ILE A 1 199 ? 31.260 17.877 -30.195 1.00 94.56 199 ILE A O 1
ATOM 1597 N N . LEU A 1 200 ? 29.748 18.027 -31.841 1.00 94.62 200 LEU A N 1
ATOM 1598 C CA . LEU A 1 200 ? 30.579 17.307 -32.799 1.00 94.62 200 LEU A CA 1
ATOM 1599 C C . LEU A 1 200 ? 31.785 18.176 -33.187 1.00 94.62 200 LEU A C 1
ATOM 1601 O O . LEU A 1 200 ? 31.624 19.295 -33.666 1.00 94.62 200 LEU A O 1
ATOM 1605 N N . GLY A 1 201 ? 32.993 17.659 -32.979 1.00 94.44 201 GLY A N 1
ATOM 1606 C CA . GLY A 1 201 ? 34.240 18.400 -33.166 1.00 94.44 201 GLY A CA 1
ATOM 1607 C C . GLY A 1 201 ? 34.690 19.213 -31.947 1.00 94.44 201 GLY A C 1
ATOM 1608 O O . GLY A 1 201 ? 35.787 19.767 -31.976 1.00 94.44 201 GLY A O 1
ATOM 1609 N N . ALA A 1 202 ? 33.907 19.267 -30.865 1.00 95.94 202 ALA A N 1
ATOM 1610 C CA . ALA A 1 202 ? 34.352 19.870 -29.614 1.00 95.94 202 ALA A CA 1
ATOM 1611 C C . ALA A 1 202 ? 35.312 18.945 -28.856 1.00 95.94 202 ALA A C 1
ATOM 1613 O O . ALA A 1 202 ? 35.186 17.719 -28.886 1.00 95.94 202 ALA A O 1
ATOM 1614 N N . ASN A 1 203 ? 36.252 19.545 -28.126 1.00 95.75 203 ASN A N 1
ATOM 1615 C CA . ASN A 1 203 ? 37.078 18.819 -27.168 1.00 95.75 203 ASN A CA 1
ATOM 1616 C C . ASN A 1 203 ? 36.298 18.549 -25.868 1.00 95.75 203 ASN A C 1
ATOM 1618 O O . ASN A 1 203 ? 35.647 19.469 -25.359 1.00 95.75 203 ASN A O 1
ATOM 1622 N N . ILE A 1 204 ? 36.390 17.332 -25.313 1.00 93.75 204 ILE A N 1
ATOM 1623 C CA . ILE A 1 204 ? 35.651 16.950 -24.094 1.00 93.75 204 ILE A CA 1
ATOM 1624 C C . ILE A 1 204 ? 36.065 17.753 -22.851 1.00 93.75 204 ILE A C 1
ATOM 1626 O O . ILE A 1 204 ? 35.327 17.782 -21.866 1.00 93.75 204 ILE A O 1
ATOM 1630 N N . ASP A 1 205 ? 37.229 18.404 -22.870 1.00 93.19 205 ASP A N 1
ATOM 1631 C CA . ASP A 1 205 ? 37.724 19.223 -21.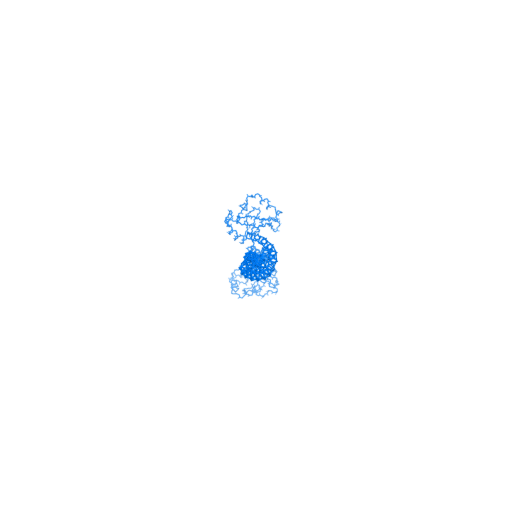761 1.00 93.19 205 ASP A CA 1
ATOM 1632 C C . ASP A 1 205 ? 36.740 20.311 -21.340 1.00 93.19 205 ASP A C 1
ATOM 1634 O O . ASP A 1 205 ? 36.653 20.642 -20.162 1.00 93.19 205 ASP A O 1
ATOM 1638 N N . GLN A 1 206 ? 35.947 20.817 -22.284 1.00 90.06 206 GLN A N 1
ATOM 1639 C CA . GLN A 1 206 ? 34.939 21.848 -22.035 1.00 90.06 206 GLN A CA 1
ATOM 1640 C C . GLN A 1 206 ? 33.834 21.391 -21.069 1.00 90.06 206 GLN A C 1
ATOM 1642 O O . GLN A 1 206 ? 33.127 22.226 -20.512 1.00 90.06 206 GLN A O 1
ATOM 1647 N N . PHE A 1 207 ? 33.690 20.079 -20.856 1.00 89.44 207 PHE A N 1
ATOM 1648 C CA . PHE A 1 207 ? 32.705 19.482 -19.953 1.00 89.44 207 PHE A CA 1
ATOM 1649 C C . PHE A 1 207 ? 33.299 19.066 -18.596 1.00 89.44 207 PHE A C 1
ATOM 1651 O O . PHE A 1 207 ? 32.574 18.544 -17.751 1.00 89.44 207 PHE A O 1
ATOM 1658 N N . HIS A 1 208 ? 34.599 19.283 -18.363 1.00 89.44 208 HIS A N 1
ATOM 1659 C CA . HIS A 1 208 ? 35.304 18.820 -17.166 1.00 89.44 208 HIS A CA 1
ATOM 1660 C C . HIS A 1 208 ? 35.873 19.988 -16.358 1.00 89.44 208 HIS A C 1
ATOM 1662 O O . HIS A 1 208 ? 36.516 20.885 -16.894 1.00 89.44 208 HIS A O 1
ATOM 1668 N N . LYS A 1 209 ? 35.681 19.949 -15.032 1.00 88.06 209 LYS A N 1
ATOM 1669 C CA . LYS A 1 209 ? 36.227 20.967 -14.116 1.00 88.06 209 LYS A CA 1
ATOM 1670 C C . LYS A 1 209 ? 37.756 20.930 -14.025 1.00 88.06 209 LYS A C 1
ATOM 1672 O O . LYS A 1 209 ? 38.372 21.983 -13.928 1.00 88.06 209 LYS A O 1
ATOM 1677 N N . ASP A 1 210 ? 38.350 19.736 -14.047 1.00 91.12 210 ASP A N 1
ATOM 1678 C CA . ASP A 1 210 ? 39.803 19.531 -14.100 1.00 91.12 210 ASP A CA 1
ATOM 1679 C C . ASP A 1 210 ? 40.164 18.732 -15.353 1.00 91.12 210 ASP A C 1
ATOM 1681 O O . ASP A 1 210 ? 40.112 17.499 -15.318 1.00 91.12 210 ASP A O 1
ATOM 1685 N N . PRO A 1 211 ? 40.551 19.410 -16.450 1.00 93.31 211 PRO A N 1
ATOM 1686 C CA . PRO A 1 211 ? 40.853 18.716 -17.684 1.00 93.31 211 PRO A CA 1
ATOM 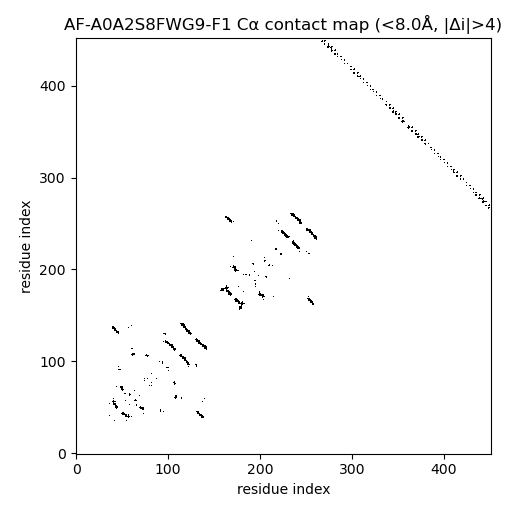1687 C C . PRO A 1 211 ? 42.044 17.751 -17.651 1.00 93.31 211 PRO A C 1
ATOM 1689 O O . PRO A 1 211 ? 42.151 16.827 -18.463 1.00 93.31 211 PRO A O 1
ATOM 1692 N N . SER A 1 212 ? 42.962 17.954 -16.707 1.00 92.88 212 SER A N 1
ATOM 1693 C CA . SER A 1 212 ? 44.170 17.134 -16.594 1.00 92.88 212 SER A CA 1
ATOM 1694 C C . SER A 1 212 ? 43.829 15.705 -16.173 1.00 92.88 212 SER A C 1
ATOM 1696 O O . SER A 1 212 ? 44.487 14.752 -16.602 1.00 92.88 212 SER A O 1
ATOM 1698 N N . HIS A 1 213 ? 42.775 15.550 -15.368 1.00 91.50 213 HIS A N 1
ATOM 1699 C CA . HIS A 1 213 ? 42.327 14.263 -14.860 1.00 91.50 213 HIS A CA 1
ATOM 1700 C C . HIS A 1 213 ? 41.862 13.324 -15.982 1.00 91.50 213 HIS A C 1
ATOM 1702 O O . HIS A 1 213 ? 42.423 12.235 -16.130 1.00 91.50 213 HIS A O 1
ATOM 1708 N N . GLN A 1 214 ? 40.891 13.726 -16.816 1.00 89.50 214 GLN A N 1
ATOM 1709 C CA . GLN A 1 214 ? 40.411 12.851 -17.896 1.00 89.50 214 GLN A CA 1
ATOM 1710 C C . GLN A 1 214 ? 41.462 12.649 -18.984 1.00 89.50 214 GLN A C 1
ATOM 1712 O O . GLN A 1 214 ? 41.528 11.566 -19.556 1.00 89.50 214 GLN A O 1
ATOM 1717 N N . ARG A 1 215 ? 42.334 13.636 -19.232 1.00 93.75 215 ARG A N 1
ATOM 1718 C CA . ARG A 1 215 ? 43.467 13.468 -20.152 1.00 93.75 215 ARG A CA 1
ATOM 1719 C C . ARG A 1 215 ? 44.372 12.327 -19.712 1.00 93.75 215 ARG A C 1
ATOM 1721 O O . ARG A 1 215 ? 44.688 11.460 -20.518 1.00 93.75 215 ARG A O 1
ATOM 1728 N N . LYS A 1 216 ? 44.741 12.283 -18.429 1.00 93.75 216 LYS A N 1
ATOM 1729 C CA . LYS A 1 216 ? 45.552 11.192 -17.876 1.00 93.75 216 LYS A CA 1
ATOM 1730 C C . LYS A 1 216 ? 44.812 9.854 -17.911 1.00 93.75 216 LYS A C 1
ATOM 1732 O O . LYS A 1 216 ? 45.415 8.839 -18.250 1.00 93.75 216 LYS A O 1
ATOM 1737 N N . LEU A 1 217 ? 43.523 9.858 -17.571 1.00 92.25 217 LEU A N 1
ATOM 1738 C CA . LEU A 1 217 ? 42.694 8.656 -17.553 1.00 92.25 217 LEU A CA 1
ATOM 1739 C C . LEU A 1 217 ? 42.570 8.035 -18.951 1.00 92.25 217 LEU A C 1
ATOM 1741 O O . LEU A 1 217 ? 42.842 6.852 -19.114 1.00 92.25 217 LEU A O 1
ATOM 1745 N N . LEU A 1 218 ? 42.210 8.837 -19.956 1.00 94.62 218 LEU A N 1
ATOM 1746 C CA . LEU A 1 218 ? 41.903 8.387 -21.317 1.00 94.62 218 LEU A CA 1
ATOM 1747 C C . LEU A 1 218 ? 43.140 8.197 -22.206 1.00 94.62 218 LEU A C 1
ATOM 1749 O O . LEU A 1 218 ? 43.012 7.632 -23.291 1.00 94.62 218 LEU A O 1
ATOM 1753 N N . ALA A 1 219 ? 44.321 8.653 -21.772 1.00 92.81 219 ALA A N 1
ATOM 1754 C CA . ALA A 1 219 ? 45.573 8.481 -22.510 1.00 92.81 219 ALA A CA 1
ATOM 1755 C C . ALA A 1 219 ? 46.052 7.021 -22.570 1.00 92.81 219 ALA A C 1
ATOM 1757 O O . ALA A 1 219 ? 46.723 6.648 -23.532 1.00 92.81 219 ALA A O 1
ATOM 1758 N N . ASP A 1 220 ? 45.722 6.208 -21.562 1.00 93.44 220 ASP A N 1
ATOM 1759 C CA . ASP A 1 220 ? 46.100 4.796 -21.494 1.00 93.44 220 ASP A CA 1
ATOM 1760 C C . ASP A 1 220 ? 44.840 3.914 -21.484 1.00 93.44 220 ASP A C 1
ATOM 1762 O O . ASP A 1 220 ? 44.068 3.971 -20.521 1.00 93.44 220 ASP A O 1
ATOM 1766 N N . PRO A 1 221 ? 44.619 3.071 -22.511 1.00 94.31 221 PRO A N 1
ATOM 1767 C CA . PRO A 1 221 ? 43.437 2.216 -22.584 1.00 94.31 221 PRO A CA 1
ATOM 1768 C C . PRO A 1 221 ? 43.336 1.212 -21.428 1.00 94.31 221 PRO A C 1
ATOM 1770 O O . PRO A 1 221 ? 42.241 0.734 -21.155 1.00 94.31 221 PRO A O 1
ATOM 1773 N N . ARG A 1 222 ? 44.431 0.908 -20.712 1.00 94.25 222 ARG A N 1
ATOM 1774 C CA . ARG A 1 222 ? 44.415 0.021 -19.531 1.00 94.25 222 ARG A CA 1
ATOM 1775 C C . ARG A 1 222 ? 43.670 0.614 -18.339 1.00 94.25 222 ARG A C 1
ATOM 1777 O O . ARG A 1 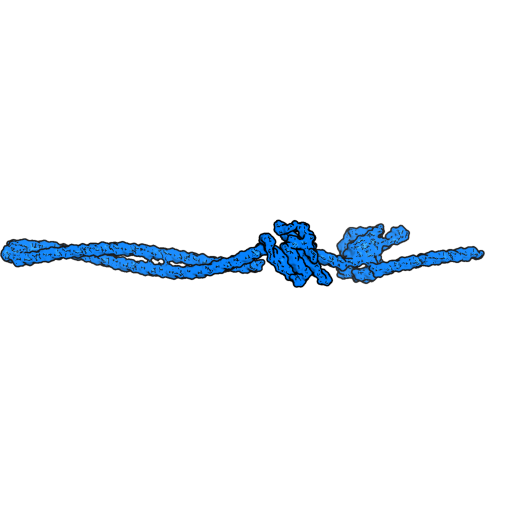222 ? 43.308 -0.120 -17.426 1.00 94.25 222 ARG A O 1
ATOM 1784 N N . ASN A 1 223 ? 43.443 1.926 -18.343 1.00 94.69 223 ASN A N 1
ATOM 1785 C CA . ASN A 1 223 ? 42.614 2.584 -17.341 1.00 94.69 223 ASN A CA 1
ATOM 1786 C C . ASN A 1 223 ? 41.114 2.398 -17.611 1.00 94.69 223 ASN A C 1
ATOM 1788 O O . ASN A 1 223 ? 40.308 2.820 -16.789 1.00 94.69 223 ASN A O 1
ATOM 1792 N N . LEU A 1 224 ? 40.738 1.822 -18.758 1.00 94.56 224 LEU A N 1
ATOM 1793 C CA . LEU A 1 224 ? 39.360 1.603 -19.182 1.00 94.56 224 LEU A CA 1
ATOM 1794 C C . LEU A 1 224 ? 39.018 0.097 -19.133 1.00 94.56 224 LEU A C 1
ATOM 1796 O O . LEU A 1 224 ? 39.890 -0.735 -19.386 1.00 94.56 224 LEU A O 1
ATOM 1800 N N . PRO A 1 225 ? 37.758 -0.281 -18.843 1.00 95.44 225 PRO A N 1
ATOM 1801 C CA . PRO A 1 225 ? 36.583 0.582 -18.751 1.00 95.44 225 PRO A CA 1
ATOM 1802 C C . PRO A 1 225 ? 36.442 1.331 -17.422 1.00 95.44 225 PRO A C 1
ATOM 1804 O O . PRO A 1 225 ? 36.857 0.852 -16.370 1.00 95.44 225 PRO A O 1
ATOM 1807 N N . VAL A 1 226 ? 35.789 2.494 -17.466 1.00 94.75 226 VAL A N 1
ATOM 1808 C CA . VAL A 1 226 ? 35.452 3.290 -16.272 1.00 94.75 226 VAL A CA 1
ATOM 1809 C C . VAL A 1 226 ? 33.953 3.492 -16.199 1.00 94.75 226 VAL A C 1
ATOM 1811 O O . VAL A 1 226 ? 33.325 3.855 -17.194 1.00 94.75 226 VAL A O 1
ATOM 1814 N N . LYS A 1 227 ? 33.394 3.291 -15.003 1.00 95.44 227 LYS A N 1
ATOM 1815 C CA . LYS A 1 227 ? 32.013 3.638 -14.675 1.00 95.44 227 LYS A CA 1
ATOM 1816 C C . LYS A 1 227 ? 31.990 4.893 -13.805 1.00 95.44 227 LYS A C 1
ATOM 1818 O O . LYS A 1 227 ? 32.738 4.972 -12.832 1.00 95.44 227 LYS A O 1
ATOM 1823 N N . ALA A 1 228 ? 31.120 5.843 -14.123 1.00 92.31 228 ALA A N 1
ATOM 1824 C CA . ALA A 1 228 ? 30.937 7.065 -13.352 1.00 92.31 228 ALA A CA 1
ATOM 1825 C C . ALA A 1 228 ? 29.447 7.368 -13.174 1.00 92.31 228 ALA A C 1
ATOM 1827 O O . ALA A 1 228 ? 28.679 7.275 -14.125 1.00 92.31 228 ALA A O 1
ATOM 1828 N N . HIS A 1 229 ? 29.065 7.769 -11.960 1.00 92.38 229 HIS A N 1
ATOM 1829 C CA . HIS A 1 229 ? 27.740 8.313 -11.671 1.00 92.38 229 HIS A CA 1
ATOM 1830 C C . HIS A 1 229 ? 27.914 9.714 -11.106 1.00 92.38 229 HIS A C 1
ATOM 1832 O O . HIS A 1 229 ? 28.618 9.887 -10.109 1.00 92.38 229 HIS A O 1
ATOM 1838 N N . PHE A 1 230 ? 27.316 10.714 -11.740 1.00 91.88 230 PHE A N 1
ATOM 1839 C CA . PHE A 1 230 ? 27.502 12.102 -11.331 1.00 91.88 230 PHE A CA 1
ATOM 1840 C C . PHE A 1 230 ? 26.293 12.968 -11.691 1.00 91.88 230 PHE A C 1
ATOM 1842 O O . PHE A 1 230 ? 25.572 12.654 -12.642 1.00 91.88 230 PHE A O 1
ATOM 1849 N N . PRO A 1 231 ? 26.068 14.062 -10.947 1.00 91.94 231 PRO A N 1
ATOM 1850 C CA . PRO A 1 231 ? 25.018 15.009 -11.273 1.00 91.94 231 PRO A CA 1
ATOM 1851 C C . PRO A 1 231 ? 25.430 15.911 -12.444 1.00 91.94 231 PRO A C 1
ATOM 1853 O O . PRO A 1 231 ? 26.536 16.456 -12.476 1.00 91.94 231 PRO A O 1
ATOM 1856 N N . LEU A 1 232 ? 24.502 16.124 -13.369 1.00 91.50 232 LEU A N 1
ATOM 1857 C CA . LEU A 1 232 ? 24.508 17.170 -14.382 1.00 91.50 232 LEU A CA 1
ATOM 1858 C C . LEU A 1 232 ? 23.301 18.074 -14.101 1.00 91.50 232 LEU A C 1
ATOM 1860 O O . LEU A 1 232 ? 22.187 17.791 -14.530 1.00 91.50 232 LEU A O 1
ATOM 1864 N N . GLY A 1 233 ? 23.503 19.141 -13.323 1.00 89.38 233 GLY A N 1
ATOM 1865 C CA . GLY A 1 233 ? 22.389 19.952 -12.821 1.00 89.38 233 GLY A CA 1
ATOM 1866 C C . GLY A 1 233 ? 21.443 19.119 -11.934 1.00 89.38 233 GLY A C 1
ATOM 1867 O O . GLY A 1 233 ? 21.935 18.505 -10.986 1.00 89.38 233 GLY A O 1
ATOM 1868 N N . PRO A 1 234 ? 20.121 19.093 -12.202 1.00 90.50 234 PRO A N 1
ATOM 1869 C CA . PRO A 1 234 ? 19.171 18.237 -11.486 1.00 90.50 234 PRO A CA 1
ATOM 1870 C C . PRO A 1 234 ? 19.209 16.769 -11.939 1.00 90.50 234 PRO A C 1
ATOM 1872 O O . PRO A 1 234 ? 18.628 15.918 -11.270 1.00 90.50 234 PRO A O 1
ATOM 1875 N N . GLU A 1 235 ? 19.868 16.468 -13.060 1.00 93.81 235 GLU A N 1
ATOM 1876 C CA . GLU A 1 235 ? 19.885 15.130 -13.639 1.00 93.81 235 GLU A CA 1
ATOM 1877 C C . GLU A 1 235 ? 21.048 14.289 -13.104 1.00 93.81 235 GLU A C 1
ATOM 1879 O O . GLU A 1 235 ? 22.144 14.795 -12.882 1.00 93.81 235 GLU A O 1
ATOM 1884 N N . MET A 1 236 ? 20.847 12.983 -12.947 1.00 93.69 236 MET A N 1
ATOM 1885 C CA . MET A 1 236 ? 21.886 12.008 -12.622 1.00 93.69 236 MET A CA 1
ATOM 1886 C C . MET A 1 236 ? 22.282 11.236 -13.874 1.00 93.69 236 MET A C 1
ATOM 1888 O O . MET A 1 236 ? 21.440 10.602 -14.507 1.00 93.69 236 MET A O 1
ATOM 1892 N N . ILE A 1 237 ? 23.569 11.253 -14.209 1.00 94.50 237 ILE A N 1
ATOM 1893 C CA . ILE A 1 237 ? 24.123 10.538 -15.360 1.00 94.50 237 ILE A CA 1
ATOM 1894 C C . ILE A 1 237 ? 24.775 9.241 -14.886 1.00 94.50 237 ILE A C 1
ATOM 1896 O O . ILE A 1 237 ? 25.614 9.279 -13.987 1.00 94.50 237 ILE A O 1
ATOM 1900 N N . ASP A 1 238 ? 24.419 8.114 -15.507 1.00 95.19 238 ASP A N 1
ATOM 1901 C CA . ASP A 1 238 ? 25.209 6.879 -15.476 1.00 95.19 238 ASP A CA 1
ATOM 1902 C C . ASP A 1 238 ? 26.030 6.800 -16.766 1.00 95.19 238 ASP A C 1
ATOM 1904 O O . ASP A 1 238 ? 25.471 6.797 -17.864 1.00 95.19 238 ASP A O 1
ATOM 1908 N N . LEU A 1 239 ? 27.353 6.786 -16.635 1.00 95.38 239 LEU A N 1
ATOM 1909 C CA . LEU A 1 239 ? 28.313 6.811 -17.732 1.00 95.38 239 LEU A CA 1
ATOM 1910 C C . LEU A 1 239 ? 29.225 5.590 -17.644 1.00 95.38 239 LEU A C 1
ATOM 1912 O O . LEU A 1 239 ? 29.790 5.284 -16.594 1.00 95.38 239 LEU A O 1
ATOM 1916 N N . MET A 1 240 ? 29.455 4.956 -18.787 1.00 96.94 240 MET A N 1
ATOM 1917 C CA . MET A 1 240 ? 30.451 3.911 -18.959 1.00 96.94 240 MET A CA 1
ATOM 1918 C C . MET A 1 240 ? 31.333 4.219 -20.165 1.00 96.94 240 MET A C 1
ATOM 1920 O O . MET A 1 240 ? 30.835 4.488 -21.254 1.00 96.94 240 MET A O 1
ATOM 1924 N N . VAL A 1 241 ? 32.647 4.179 -19.969 1.00 97.12 241 VAL A N 1
ATOM 1925 C CA . VAL A 1 241 ? 33.639 4.523 -20.992 1.00 97.12 241 VAL A CA 1
ATOM 1926 C C . VAL A 1 241 ? 34.474 3.297 -21.335 1.00 97.12 241 VAL A C 1
ATOM 1928 O O . VAL A 1 241 ? 35.021 2.672 -20.432 1.00 97.12 241 VAL A O 1
ATOM 1931 N N . HIS A 1 242 ? 34.598 2.977 -22.623 1.00 97.00 242 HIS A N 1
ATOM 1932 C CA . HIS A 1 242 ? 35.368 1.851 -23.157 1.00 97.00 242 HIS A CA 1
ATOM 1933 C C . HIS A 1 242 ? 36.448 2.318 -24.140 1.00 97.00 242 HIS A C 1
ATOM 1935 O O . HIS A 1 242 ? 36.239 3.315 -24.837 1.00 97.00 242 HIS A O 1
ATOM 1941 N N . PRO A 1 243 ? 37.579 1.597 -24.252 1.00 97.56 243 PRO A N 1
ATOM 1942 C CA . PRO A 1 243 ? 38.569 1.881 -25.277 1.00 97.56 243 PRO A CA 1
ATOM 1943 C C . PRO A 1 243 ? 38.105 1.346 -26.637 1.00 97.56 243 PRO A C 1
ATOM 1945 O O . PRO A 1 243 ? 37.526 0.263 -26.723 1.00 97.56 243 PRO A O 1
ATOM 1948 N N . ILE A 1 244 ? 38.388 2.091 -27.704 1.00 96.12 244 ILE A N 1
ATOM 1949 C CA . ILE A 1 244 ? 38.192 1.656 -29.088 1.00 96.12 244 ILE A CA 1
ATOM 1950 C C . ILE A 1 244 ? 39.560 1.457 -29.734 1.00 96.12 244 ILE A C 1
ATOM 1952 O O . ILE A 1 244 ? 40.470 2.274 -29.559 1.00 96.12 244 ILE A O 1
ATOM 1956 N N . PHE A 1 245 ? 39.682 0.371 -30.492 1.00 95.44 245 PHE A N 1
ATOM 1957 C CA . PHE A 1 245 ? 40.883 0.001 -31.229 1.00 95.44 245 PHE A CA 1
ATOM 1958 C C . PHE A 1 245 ? 40.584 -0.074 -32.728 1.00 95.44 245 PHE A C 1
ATOM 1960 O O . PHE A 1 245 ? 39.456 -0.383 -33.120 1.00 95.44 245 PHE A O 1
ATOM 1967 N N . ASP A 1 246 ? 41.582 0.221 -33.556 1.00 93.62 246 ASP A N 1
ATOM 1968 C CA . ASP A 1 246 ? 41.515 -0.031 -34.996 1.00 93.62 246 ASP A CA 1
ATOM 1969 C C . ASP A 1 246 ? 41.782 -1.511 -35.340 1.00 93.62 246 ASP A C 1
ATOM 1971 O O . ASP A 1 246 ? 41.927 -2.370 -34.464 1.00 93.62 246 ASP A O 1
ATOM 1975 N N . ALA A 1 247 ? 41.823 -1.823 -36.639 1.00 90.62 247 ALA A N 1
ATOM 1976 C CA . ALA A 1 247 ? 42.077 -3.174 -37.139 1.00 90.62 247 ALA A CA 1
ATOM 1977 C C . ALA A 1 247 ? 43.457 -3.725 -36.730 1.00 90.62 247 ALA A C 1
ATOM 1979 O O . ALA A 1 247 ? 43.601 -4.937 -36.570 1.00 90.62 247 ALA A O 1
ATOM 1980 N N . ASP A 1 248 ? 44.432 -2.842 -36.500 1.00 94.88 248 ASP A N 1
ATOM 1981 C CA . ASP A 1 248 ? 45.805 -3.171 -36.114 1.00 94.88 248 ASP A CA 1
ATOM 1982 C C . ASP A 1 248 ? 45.990 -3.208 -34.582 1.00 94.88 248 ASP A C 1
ATOM 1984 O O . ASP A 1 248 ? 47.114 -3.306 -34.092 1.00 94.88 248 ASP A O 1
ATOM 1988 N N . GLN A 1 249 ? 44.893 -3.157 -33.812 1.00 92.31 249 GLN A N 1
ATOM 1989 C CA . GLN A 1 249 ? 44.879 -3.108 -32.343 1.00 92.31 249 GLN A CA 1
ATOM 1990 C C . GLN A 1 249 ? 45.523 -1.846 -31.748 1.00 92.31 249 GLN A C 1
ATOM 1992 O O . GLN A 1 249 ? 45.858 -1.814 -30.559 1.00 92.31 249 GLN A O 1
ATOM 1997 N N . ASN A 1 250 ? 45.657 -0.768 -32.523 1.00 95.81 250 ASN A N 1
ATOM 1998 C CA . ASN A 1 250 ? 46.078 0.512 -31.972 1.00 95.81 250 ASN A CA 1
ATOM 1999 C C . ASN A 1 250 ? 44.890 1.207 -31.319 1.00 95.81 250 ASN A C 1
ATOM 2001 O O . ASN A 1 250 ? 43.785 1.254 -31.857 1.00 95.81 250 ASN A O 1
ATOM 2005 N N . TYR A 1 251 ? 45.126 1.783 -30.145 1.00 95.62 251 TYR A N 1
ATOM 2006 C CA . TYR A 1 251 ? 44.118 2.568 -29.450 1.00 95.62 251 TYR A CA 1
ATOM 2007 C C . TYR A 1 251 ? 43.806 3.846 -30.234 1.00 95.62 251 TYR A C 1
ATOM 2009 O O . TYR A 1 251 ? 44.710 4.643 -30.485 1.00 95.62 251 TYR A O 1
ATOM 2017 N N . VAL A 1 252 ? 42.536 4.055 -30.591 1.00 95.88 252 VAL A N 1
ATOM 2018 C CA . VAL A 1 252 ? 42.087 5.210 -31.392 1.00 95.88 252 VAL A CA 1
ATOM 2019 C C . VAL A 1 252 ? 41.305 6.250 -30.595 1.00 95.88 252 VAL A C 1
ATOM 2021 O O . VAL A 1 252 ? 41.148 7.380 -31.056 1.00 95.88 252 VAL A O 1
ATOM 2024 N N . GLY A 1 253 ? 40.832 5.903 -29.399 1.00 96.38 253 GLY A N 1
ATOM 2025 C CA . GLY A 1 253 ? 40.061 6.807 -28.552 1.00 96.38 253 GLY A CA 1
ATOM 2026 C C . GLY A 1 253 ? 39.055 6.075 -27.675 1.00 96.38 253 GLY A C 1
ATOM 2027 O O . GLY A 1 253 ? 39.035 4.846 -27.619 1.00 96.38 253 GLY A O 1
ATOM 2028 N N . ALA A 1 254 ? 38.195 6.833 -27.007 1.00 96.94 254 ALA A N 1
ATOM 2029 C CA . ALA A 1 254 ? 37.265 6.311 -26.018 1.00 96.94 254 ALA A CA 1
ATOM 2030 C C . ALA A 1 254 ? 35.808 6.481 -26.461 1.00 96.94 254 ALA A C 1
ATOM 2032 O O . ALA A 1 254 ? 35.400 7.537 -26.948 1.00 96.94 254 ALA A O 1
ATOM 2033 N N . MET A 1 255 ? 35.009 5.438 -26.249 1.00 96.38 255 MET A N 1
ATOM 2034 C CA . MET A 1 255 ? 33.565 5.451 -26.444 1.00 96.38 255 MET A CA 1
ATOM 2035 C C . MET A 1 255 ? 32.862 5.530 -25.093 1.00 96.38 255 MET A C 1
ATOM 2037 O O . MET A 1 255 ? 33.025 4.655 -24.248 1.00 96.38 255 MET A O 1
ATOM 2041 N N . ALA A 1 256 ? 32.039 6.553 -24.919 1.00 96.62 256 ALA A N 1
ATOM 2042 C CA . ALA A 1 256 ? 31.124 6.723 -23.809 1.00 96.62 256 ALA A CA 1
ATOM 2043 C C . ALA A 1 256 ? 29.730 6.202 -24.181 1.00 96.62 256 ALA A C 1
ATOM 2045 O O . ALA A 1 256 ? 29.116 6.683 -25.133 1.00 96.62 256 ALA A O 1
ATOM 2046 N N . SER A 1 257 ? 29.211 5.262 -23.398 1.00 96.56 257 SER A N 1
ATOM 2047 C CA . SER A 1 257 ? 27.791 4.913 -23.345 1.00 96.56 257 SER A CA 1
ATOM 2048 C C . SER A 1 257 ? 27.184 5.482 -22.068 1.00 96.56 257 SER A C 1
ATOM 2050 O O . SER A 1 257 ? 27.739 5.251 -20.993 1.00 96.56 257 SER A O 1
ATOM 2052 N N . TRP A 1 258 ? 26.078 6.216 -22.154 1.00 95.88 258 TRP A N 1
ATOM 2053 C CA . TRP A 1 258 ? 25.528 6.923 -20.994 1.00 95.88 258 TRP A CA 1
ATOM 2054 C C . TRP A 1 258 ? 24.010 7.038 -21.023 1.00 95.88 258 TRP A C 1
ATOM 2056 O O . TRP A 1 258 ? 23.410 7.016 -22.089 1.00 95.88 258 TRP A O 1
ATOM 2066 N N . ASN A 1 259 ? 23.387 7.196 -19.857 1.00 94.88 259 ASN A N 1
ATOM 2067 C CA . ASN A 1 259 ? 21.948 7.417 -19.709 1.00 94.88 259 ASN A CA 1
ATOM 2068 C C . ASN A 1 259 ? 21.659 8.364 -18.536 1.00 94.88 259 ASN A C 1
ATOM 2070 O O . ASN A 1 259 ? 22.434 8.443 -17.584 1.00 94.88 259 ASN A O 1
ATOM 2074 N N . ILE A 1 260 ? 20.519 9.052 -18.596 1.00 93.62 260 ILE A N 1
ATOM 2075 C CA . ILE A 1 260 ? 19.968 9.803 -17.462 1.00 93.62 260 ILE A CA 1
ATOM 2076 C C . ILE A 1 260 ? 19.168 8.823 -16.593 1.00 93.62 260 ILE A C 1
ATOM 2078 O O . ILE A 1 260 ? 18.270 8.153 -17.096 1.00 93.62 260 ILE A O 1
ATOM 2082 N N . VAL A 1 261 ? 19.498 8.725 -15.304 1.00 92.19 261 VAL A N 1
ATOM 2083 C CA . VAL A 1 261 ? 18.922 7.757 -14.345 1.00 92.19 261 VAL A CA 1
ATOM 2084 C C . VAL A 1 261 ? 18.241 8.432 -13.146 1.00 92.19 261 VAL A C 1
ATOM 2086 O O . VAL A 1 261 ? 17.963 7.787 -12.134 1.00 92.19 261 VAL A O 1
ATOM 2089 N N . THR A 1 262 ? 17.959 9.733 -13.235 1.00 91.00 262 THR A N 1
ATOM 2090 C CA . THR A 1 262 ? 17.361 10.545 -12.158 1.00 91.00 262 THR A CA 1
ATOM 2091 C C . THR A 1 262 ? 16.042 9.960 -11.665 1.00 91.00 262 THR A C 1
ATOM 2093 O O . THR A 1 262 ? 15.900 9.649 -10.485 1.00 91.00 262 THR A O 1
ATOM 2096 N N . GLU A 1 263 ? 15.095 9.727 -12.575 1.00 87.31 263 GLU A N 1
ATOM 2097 C CA . GLU A 1 263 ? 13.780 9.178 -12.229 1.00 87.31 263 GLU A CA 1
ATOM 2098 C C . GLU A 1 263 ? 13.895 7.756 -11.670 1.00 87.31 263 GLU A C 1
ATOM 2100 O O . GLU A 1 263 ? 13.280 7.439 -10.655 1.00 87.31 263 GLU A O 1
ATOM 2105 N N . GLN A 1 264 ? 14.742 6.912 -12.269 1.00 85.62 264 GLN A N 1
ATOM 2106 C CA . GLN A 1 264 ? 14.932 5.530 -11.821 1.00 85.62 264 GLN A CA 1
ATOM 2107 C C . GLN A 1 264 ? 15.527 5.464 -10.408 1.00 85.62 264 GLN A C 1
ATOM 2109 O O . GLN A 1 264 ? 15.099 4.661 -9.580 1.00 85.62 264 GLN A O 1
ATOM 2114 N N . THR A 1 265 ? 16.505 6.319 -10.104 1.00 86.44 265 THR A N 1
ATOM 2115 C CA . THR A 1 265 ? 17.118 6.375 -8.770 1.00 86.44 265 THR A CA 1
ATOM 2116 C C . THR A 1 265 ? 16.161 6.958 -7.728 1.00 86.44 265 THR A C 1
ATOM 2118 O O . THR A 1 265 ? 16.064 6.409 -6.628 1.00 86.44 265 THR A O 1
ATOM 2121 N N . ALA A 1 266 ? 15.393 7.996 -8.076 1.00 87.06 266 ALA A N 1
ATOM 2122 C CA . ALA A 1 266 ? 14.354 8.553 -7.211 1.00 87.06 266 ALA A CA 1
ATOM 2123 C C . ALA A 1 266 ? 13.252 7.527 -6.897 1.00 87.06 266 ALA A C 1
ATOM 2125 O O . ALA A 1 266 ? 12.912 7.336 -5.728 1.00 87.06 266 ALA A O 1
ATOM 2126 N N . LEU A 1 267 ? 12.754 6.811 -7.911 1.00 86.88 267 LEU A N 1
ATOM 2127 C CA . LEU A 1 267 ? 11.760 5.745 -7.751 1.00 86.88 267 LEU A CA 1
ATOM 2128 C C . LEU A 1 267 ? 12.276 4.612 -6.860 1.00 86.88 267 LEU A C 1
ATOM 2130 O O . LEU A 1 267 ? 11.560 4.172 -5.964 1.00 86.88 267 LEU A O 1
ATOM 2134 N N . ARG A 1 268 ? 13.528 4.169 -7.041 1.00 86.44 268 ARG A N 1
ATOM 2135 C CA . ARG A 1 268 ? 14.133 3.143 -6.174 1.00 86.44 268 ARG A CA 1
ATOM 2136 C C . ARG A 1 268 ? 14.242 3.600 -4.722 1.00 86.44 268 ARG A C 1
ATOM 2138 O O . ARG A 1 268 ? 13.938 2.823 -3.822 1.00 86.44 268 ARG A O 1
ATOM 2145 N N . SER A 1 269 ? 14.640 4.849 -4.488 1.00 87.44 269 SER A N 1
ATOM 2146 C CA . SER A 1 269 ? 14.704 5.419 -3.136 1.00 87.44 269 SER A CA 1
ATOM 2147 C C . SER A 1 269 ? 13.319 5.468 -2.478 1.00 87.44 269 SER A C 1
ATOM 2149 O O . SER A 1 269 ? 13.134 4.965 -1.368 1.00 87.44 269 SER A O 1
ATOM 2151 N N . GLN A 1 270 ? 12.315 5.976 -3.202 1.00 89.06 270 GLN A N 1
ATOM 2152 C CA . GLN A 1 270 ? 10.923 5.984 -2.744 1.00 89.06 270 GLN A CA 1
ATOM 2153 C C . GLN A 1 270 ? 10.404 4.569 -2.469 1.00 89.06 270 GLN A C 1
ATOM 2155 O O . GLN A 1 270 ? 9.727 4.354 -1.467 1.00 89.06 270 GLN A O 1
ATOM 2160 N N . ALA A 1 271 ? 10.759 3.589 -3.302 1.00 89.75 271 ALA A N 1
ATOM 2161 C CA . ALA A 1 271 ? 10.384 2.197 -3.099 1.00 89.75 271 ALA A CA 1
ATOM 2162 C C . ALA A 1 271 ? 10.957 1.634 -1.793 1.00 89.75 271 ALA A C 1
ATOM 2164 O O . ALA A 1 271 ? 10.232 0.977 -1.049 1.00 89.75 271 ALA A O 1
ATOM 2165 N N . VAL A 1 272 ? 12.227 1.900 -1.467 1.00 90.19 272 VAL A N 1
ATOM 2166 C CA . VAL A 1 272 ? 12.820 1.498 -0.176 1.00 90.19 272 VAL A CA 1
ATOM 2167 C C . VAL A 1 272 ? 12.054 2.118 0.993 1.00 90.19 272 VAL A C 1
ATOM 2169 O O . VAL A 1 272 ? 11.678 1.405 1.926 1.00 90.19 272 VAL A O 1
ATOM 2172 N N . GLN A 1 273 ? 11.766 3.418 0.923 1.00 91.06 273 GLN A N 1
ATOM 2173 C CA . GLN A 1 273 ? 11.004 4.112 1.961 1.00 91.06 273 GLN A CA 1
ATOM 2174 C C . GLN A 1 273 ? 9.584 3.539 2.107 1.00 91.06 273 GLN A C 1
ATOM 2176 O O . GLN A 1 273 ? 9.118 3.328 3.225 1.00 91.06 273 GLN A O 1
ATOM 2181 N N . LEU A 1 274 ? 8.921 3.208 0.996 1.00 91.62 274 LEU A N 1
ATOM 2182 C CA . LEU A 1 274 ? 7.601 2.575 0.989 1.00 91.62 274 LEU A CA 1
ATOM 2183 C C . LEU A 1 274 ? 7.610 1.222 1.716 1.00 91.62 274 LEU A C 1
ATOM 2185 O O . LEU A 1 274 ? 6.701 0.932 2.490 1.00 91.62 274 LEU A O 1
ATOM 2189 N N . GLY A 1 275 ? 8.661 0.422 1.518 1.00 91.25 275 GLY A N 1
ATOM 2190 C CA . GLY A 1 275 ? 8.830 -0.860 2.206 1.00 91.25 275 GLY A CA 1
ATOM 2191 C C . GLY A 1 275 ? 9.014 -0.694 3.716 1.00 91.25 275 GLY A C 1
ATOM 2192 O O . GLY A 1 275 ? 8.422 -1.439 4.494 1.00 91.25 275 GLY A O 1
ATOM 2193 N N . GLN A 1 276 ? 9.768 0.323 4.147 1.00 92.31 276 GLN A N 1
ATOM 2194 C CA . GLN A 1 276 ? 9.923 0.654 5.570 1.00 92.31 276 GLN A CA 1
ATOM 2195 C C . GLN A 1 276 ? 8.601 1.103 6.205 1.00 92.31 276 GLN A C 1
ATOM 2197 O O . GLN A 1 276 ? 8.278 0.683 7.320 1.00 92.31 276 GLN A O 1
ATOM 2202 N N . VAL A 1 277 ? 7.820 1.921 5.492 1.00 93.56 277 VAL A N 1
ATOM 2203 C CA . VAL A 1 277 ? 6.471 2.317 5.920 1.00 93.56 277 VAL A CA 1
ATOM 2204 C C . VAL A 1 277 ? 5.578 1.085 6.052 1.00 93.56 277 VAL A C 1
ATOM 2206 O O . VAL A 1 277 ? 4.982 0.896 7.109 1.00 93.56 277 VAL A O 1
ATOM 2209 N N . GLY A 1 278 ? 5.545 0.209 5.044 1.00 93.50 278 GLY A N 1
ATOM 2210 C CA . GLY A 1 278 ? 4.786 -1.045 5.090 1.00 93.50 278 GLY A CA 1
ATOM 2211 C C . GLY A 1 278 ? 5.157 -1.914 6.296 1.00 93.50 278 GLY A C 1
ATOM 2212 O O . GLY A 1 278 ? 4.279 -2.345 7.041 1.00 93.50 278 GLY A O 1
ATOM 2213 N N . GLN A 1 279 ? 6.453 -2.085 6.573 1.00 92.81 279 GLN A N 1
ATOM 2214 C CA . GLN A 1 279 ? 6.925 -2.854 7.729 1.00 92.81 279 GLN A CA 1
ATOM 2215 C C . GLN A 1 279 ? 6.519 -2.224 9.073 1.00 92.81 279 GLN A C 1
ATOM 2217 O O . GLN A 1 279 ? 6.166 -2.937 10.014 1.00 92.81 279 GLN A O 1
ATOM 2222 N N . THR A 1 280 ? 6.547 -0.893 9.163 1.00 95.50 280 THR A N 1
ATOM 2223 C CA . THR A 1 280 ? 6.132 -0.153 10.366 1.00 95.50 280 THR A CA 1
ATOM 2224 C C . THR A 1 280 ? 4.632 -0.309 10.602 1.00 95.50 280 THR A C 1
ATOM 2226 O O . THR A 1 280 ? 4.209 -0.601 11.719 1.00 95.50 280 THR A O 1
ATOM 2229 N N . VAL A 1 281 ? 3.823 -0.195 9.542 1.00 95.00 281 VAL A N 1
ATOM 2230 C CA . VAL A 1 281 ? 2.376 -0.439 9.610 1.00 95.00 281 VAL A CA 1
ATOM 2231 C C . VAL A 1 281 ? 2.097 -1.878 10.050 1.00 95.00 281 VAL A C 1
ATOM 2233 O O . VAL A 1 281 ? 1.286 -2.074 10.948 1.00 95.00 281 VAL A O 1
ATOM 2236 N N . ALA A 1 282 ? 2.805 -2.875 9.507 1.00 93.88 282 ALA A N 1
ATOM 2237 C CA . ALA A 1 282 ? 2.651 -4.275 9.914 1.00 93.88 282 ALA A CA 1
ATOM 2238 C C . ALA A 1 282 ? 2.957 -4.498 11.408 1.00 93.88 282 ALA A C 1
ATOM 2240 O O . ALA A 1 282 ? 2.233 -5.230 12.084 1.00 93.88 282 ALA A O 1
ATOM 2241 N N . SER A 1 283 ? 4.000 -3.848 11.939 1.00 95.00 283 SER A N 1
ATOM 2242 C CA . SER A 1 283 ? 4.314 -3.893 13.373 1.00 95.00 283 SER A CA 1
ATOM 2243 C C . SER A 1 283 ? 3.177 -3.304 14.207 1.00 95.00 283 SER A C 1
ATOM 2245 O O . SER A 1 283 ? 2.657 -3.972 15.098 1.00 95.00 283 SER A O 1
ATOM 2247 N N . ASN A 1 284 ? 2.726 -2.097 13.860 1.00 94.62 284 ASN A N 1
ATOM 2248 C CA . ASN A 1 284 ? 1.652 -1.411 14.580 1.00 94.62 284 ASN A CA 1
ATOM 2249 C C . ASN A 1 284 ? 0.334 -2.200 14.538 1.00 94.62 284 ASN A C 1
ATOM 2251 O O . ASN A 1 284 ? -0.411 -2.214 15.512 1.00 94.62 284 ASN A O 1
ATOM 2255 N N . VAL A 1 285 ? 0.047 -2.885 13.427 1.00 95.81 285 VAL A N 1
ATOM 2256 C CA . VAL A 1 285 ? -1.115 -3.775 13.285 1.00 95.81 285 VAL A CA 1
ATOM 2257 C C . VAL A 1 285 ? -1.049 -4.941 14.271 1.00 95.81 285 VAL A C 1
ATOM 2259 O O . VAL A 1 285 ? -2.063 -5.270 14.884 1.00 95.81 285 VAL A O 1
ATOM 2262 N N . ASN A 1 286 ? 0.124 -5.550 14.465 1.00 93.12 286 ASN A N 1
ATOM 2263 C CA . ASN A 1 286 ? 0.290 -6.634 15.438 1.00 93.12 286 ASN A CA 1
ATOM 2264 C C . ASN A 1 286 ? 0.087 -6.146 16.878 1.00 93.12 286 ASN A C 1
ATOM 2266 O O . ASN A 1 286 ? -0.604 -6.813 17.654 1.00 93.12 286 ASN A O 1
ATOM 2270 N N . ASP A 1 287 ? 0.633 -4.976 17.213 1.00 95.62 287 ASP A N 1
ATOM 2271 C CA . ASP A 1 287 ? 0.465 -4.361 18.533 1.00 95.62 287 ASP A CA 1
ATOM 2272 C C . ASP A 1 287 ? -1.005 -4.000 18.787 1.00 95.62 287 ASP A C 1
ATOM 2274 O O . ASP A 1 287 ? -1.565 -4.317 19.838 1.00 95.62 287 ASP A O 1
ATOM 2278 N N . MET A 1 288 ? -1.681 -3.433 17.786 1.00 95.38 288 MET A N 1
ATOM 2279 C CA . MET A 1 288 ? -3.102 -3.097 17.867 1.00 95.38 288 MET A CA 1
ATOM 2280 C C . MET A 1 288 ? -3.977 -4.350 17.994 1.00 95.38 288 MET A C 1
ATOM 2282 O O . MET A 1 288 ? -4.916 -4.372 18.787 1.00 95.38 288 MET A O 1
ATOM 2286 N N . ALA A 1 289 ? -3.634 -5.440 17.299 1.00 94.25 289 ALA A N 1
ATOM 2287 C CA . ALA A 1 289 ? -4.313 -6.726 17.449 1.00 94.25 289 ALA A CA 1
ATOM 2288 C C . ALA A 1 289 ? -4.141 -7.323 18.857 1.00 94.25 289 ALA A C 1
ATOM 2290 O O . ALA A 1 289 ? -5.032 -8.021 19.348 1.00 94.25 289 ALA A O 1
ATOM 2291 N N . ALA A 1 290 ? -2.997 -7.095 19.508 1.00 95.12 290 ALA A N 1
ATOM 2292 C CA . ALA A 1 290 ? -2.788 -7.486 20.899 1.00 95.12 290 ALA A CA 1
ATOM 2293 C C . ALA A 1 290 ? -3.640 -6.637 21.852 1.00 95.12 290 ALA A C 1
ATOM 2295 O O . ALA A 1 290 ? -4.358 -7.203 22.678 1.00 95.12 290 ALA A O 1
ATOM 2296 N N . ALA A 1 291 ? -3.645 -5.316 21.666 1.00 96.06 291 ALA A N 1
ATOM 2297 C CA . ALA A 1 291 ? -4.457 -4.394 22.455 1.00 96.06 291 ALA A CA 1
ATOM 2298 C C . ALA A 1 291 ? -5.965 -4.685 22.335 1.00 96.06 291 ALA A C 1
ATOM 2300 O O . ALA A 1 291 ? -6.669 -4.687 23.342 1.00 96.06 291 ALA A O 1
ATOM 2301 N N . MET A 1 292 ? -6.469 -5.011 21.137 1.00 95.81 292 MET A N 1
ATOM 2302 C CA . MET A 1 292 ? -7.881 -5.379 20.949 1.00 95.81 292 MET A CA 1
ATOM 2303 C C . MET A 1 292 ? -8.259 -6.675 21.669 1.00 95.81 292 MET A C 1
ATOM 2305 O O . MET A 1 292 ? -9.343 -6.770 22.247 1.00 95.81 292 MET A O 1
ATOM 2309 N N . ARG A 1 293 ? -7.365 -7.672 21.685 1.00 94.44 293 ARG A N 1
ATOM 2310 C CA . ARG A 1 293 ? -7.587 -8.911 22.448 1.00 94.44 293 ARG A CA 1
ATOM 2311 C C . ARG A 1 293 ? -7.672 -8.636 23.947 1.00 94.44 293 ARG A C 1
ATOM 2313 O O . ARG A 1 293 ? -8.557 -9.171 24.609 1.00 94.44 293 ARG A O 1
ATOM 2320 N N . GLU A 1 294 ? -6.794 -7.790 24.475 1.00 96.75 294 GLU A N 1
ATOM 2321 C CA . GLU A 1 294 ? -6.829 -7.389 25.884 1.00 96.75 294 GLU A CA 1
ATOM 2322 C C . GLU A 1 294 ? -8.093 -6.582 26.220 1.00 96.75 294 GLU A C 1
ATOM 2324 O O . GLU A 1 294 ? -8.771 -6.873 27.207 1.00 96.75 294 GLU A O 1
ATOM 2329 N N . ALA A 1 295 ? -8.469 -5.631 25.361 1.00 96.12 295 ALA A N 1
ATOM 2330 C CA . ALA A 1 295 ? -9.700 -4.860 25.507 1.00 96.12 295 ALA A CA 1
ATOM 2331 C C . ALA A 1 295 ? -10.940 -5.769 25.533 1.00 96.12 295 ALA A C 1
ATOM 2333 O O . ALA A 1 295 ? -11.810 -5.589 26.383 1.00 96.12 295 ALA A O 1
ATOM 2334 N N . SER A 1 296 ? -10.991 -6.790 24.670 1.00 96.88 296 SER A N 1
ATOM 2335 C CA . SER A 1 296 ? -12.090 -7.765 24.632 1.00 96.88 296 SER A CA 1
ATOM 2336 C C . SER A 1 296 ? -12.221 -8.532 25.951 1.00 96.88 296 SER A C 1
ATOM 2338 O O . SER A 1 296 ? -13.316 -8.637 26.510 1.00 96.88 296 SER A O 1
ATOM 2340 N N . VAL A 1 297 ? -11.096 -9.004 26.502 1.00 96.81 297 VAL A N 1
ATOM 2341 C CA . VAL A 1 297 ? -11.063 -9.681 27.808 1.00 96.81 297 VAL A CA 1
ATOM 2342 C C . VAL A 1 297 ? -11.551 -8.751 28.921 1.00 96.81 297 VAL A C 1
ATOM 2344 O O . VAL A 1 297 ? -12.361 -9.164 29.755 1.00 96.81 297 VAL A O 1
ATOM 2347 N N . ASN A 1 298 ? -11.106 -7.493 28.924 1.00 96.06 298 ASN A N 1
ATOM 2348 C CA . ASN A 1 298 ? -11.503 -6.508 29.929 1.00 96.06 298 ASN A CA 1
ATOM 2349 C C . ASN A 1 298 ? -12.997 -6.169 29.853 1.00 96.06 298 ASN A C 1
ATOM 2351 O O . ASN A 1 298 ? -13.661 -6.142 30.885 1.00 96.06 298 ASN A O 1
ATOM 2355 N N . VAL A 1 299 ? -13.551 -5.977 28.655 1.00 97.44 299 VAL A N 1
ATOM 2356 C CA . VAL A 1 299 ? -14.985 -5.711 28.463 1.00 97.44 299 VAL A CA 1
ATOM 2357 C C . VAL A 1 299 ? -15.836 -6.889 28.923 1.00 97.44 299 VAL A C 1
ATOM 2359 O O . VAL A 1 299 ? -16.810 -6.692 29.646 1.00 97.44 299 VAL A O 1
ATOM 2362 N N . ASN A 1 300 ? -15.444 -8.119 28.583 1.00 95.44 300 ASN A N 1
ATOM 2363 C CA . ASN A 1 300 ? -16.157 -9.315 29.031 1.00 95.44 300 ASN A CA 1
ATOM 2364 C C . ASN A 1 300 ? -16.128 -9.436 30.566 1.00 95.44 300 ASN A C 1
ATOM 2366 O O . ASN A 1 300 ? -17.146 -9.700 31.207 1.00 95.44 300 ASN A O 1
ATOM 2370 N N . ARG A 1 301 ? -14.975 -9.152 31.187 1.00 97.06 301 ARG A N 1
ATOM 2371 C CA . ARG A 1 301 ? -14.853 -9.095 32.648 1.00 97.06 301 ARG A CA 1
ATOM 2372 C C . ARG A 1 301 ? -15.770 -8.032 33.261 1.00 97.06 301 ARG A C 1
ATOM 2374 O O . ARG A 1 301 ? -16.438 -8.332 34.248 1.00 97.06 301 ARG A O 1
ATOM 2381 N N . THR A 1 302 ? -15.822 -6.829 32.694 1.00 96.94 302 THR A N 1
ATOM 2382 C CA . THR A 1 302 ? -16.697 -5.742 33.164 1.00 96.94 302 THR A CA 1
ATOM 2383 C C . THR A 1 302 ? -18.173 -6.111 33.038 1.00 96.94 302 THR A C 1
ATOM 2385 O O . THR A 1 302 ? -18.919 -5.922 33.995 1.00 96.94 302 THR A O 1
ATOM 2388 N N . ALA A 1 303 ? -18.582 -6.720 31.923 1.00 95.25 303 ALA A N 1
ATOM 2389 C CA . ALA A 1 303 ? -19.950 -7.197 31.726 1.00 95.25 303 ALA A CA 1
ATOM 2390 C C . ALA A 1 303 ? -20.348 -8.251 32.775 1.00 95.25 303 ALA A C 1
ATOM 2392 O O . ALA A 1 303 ? -21.417 -8.159 33.377 1.00 95.25 303 ALA A O 1
ATOM 2393 N N . ASN A 1 304 ? -19.461 -9.208 33.069 1.00 95.94 304 ASN A N 1
ATOM 2394 C CA . ASN A 1 304 ? -19.701 -10.211 34.112 1.00 95.94 304 ASN A CA 1
ATOM 2395 C C . ASN A 1 304 ? -19.797 -9.589 35.516 1.00 95.94 304 ASN A C 1
ATOM 2397 O O . ASN A 1 304 ? -20.627 -10.010 36.322 1.00 95.94 304 ASN A O 1
ATOM 2401 N N . LEU A 1 305 ? -18.966 -8.585 35.820 1.00 96.19 305 LEU A N 1
ATOM 2402 C CA . LEU A 1 305 ? -19.037 -7.851 37.088 1.00 96.19 305 LEU A CA 1
ATOM 2403 C C . LEU A 1 305 ? -20.342 -7.055 37.212 1.00 96.19 305 LEU A C 1
ATOM 2405 O O . LEU A 1 305 ? -20.952 -7.077 38.278 1.00 96.19 305 LEU A O 1
ATOM 2409 N N . ALA A 1 306 ? -20.792 -6.408 36.134 1.00 96.19 306 ALA A N 1
ATOM 2410 C CA . ALA A 1 306 ? -22.063 -5.690 36.099 1.00 96.19 306 ALA A CA 1
ATOM 2411 C C . ALA A 1 306 ? -23.250 -6.639 36.331 1.00 96.19 306 ALA A C 1
ATOM 2413 O O . ALA A 1 306 ? -24.074 -6.377 37.202 1.00 96.19 306 ALA A O 1
ATOM 2414 N N . ALA A 1 307 ? -23.280 -7.792 35.653 1.00 95.06 307 ALA A N 1
ATOM 2415 C CA . ALA A 1 307 ? -24.308 -8.814 35.868 1.00 95.06 307 ALA A CA 1
ATOM 2416 C C . ALA A 1 307 ? -24.305 -9.357 37.313 1.00 95.06 307 ALA A C 1
ATOM 2418 O O . ALA A 1 307 ? -25.356 -9.598 37.910 1.00 95.06 307 ALA A O 1
ATOM 2419 N N . GLY A 1 308 ? -23.120 -9.525 37.910 1.00 96.50 308 GLY A N 1
ATOM 2420 C CA . GLY A 1 308 ? -22.983 -9.893 39.320 1.00 96.50 308 GLY A CA 1
ATOM 2421 C C . GLY A 1 308 ? -23.519 -8.820 40.274 1.00 96.50 308 GLY A C 1
ATOM 2422 O O . GLY A 1 308 ? -24.219 -9.145 41.234 1.00 96.50 308 GLY A O 1
ATOM 2423 N N . ALA A 1 309 ? -23.230 -7.546 39.996 1.00 96.12 309 ALA A N 1
ATOM 2424 C CA . ALA A 1 309 ? -23.721 -6.415 40.777 1.00 96.12 309 ALA A CA 1
ATOM 2425 C C . ALA A 1 309 ? -25.247 -6.268 40.679 1.00 96.12 309 ALA A C 1
ATOM 2427 O O . ALA A 1 309 ? -25.897 -6.059 41.699 1.00 96.12 309 ALA A O 1
ATOM 2428 N N . GLU A 1 310 ? -25.832 -6.458 39.494 1.00 96.25 310 GLU A N 1
ATOM 2429 C CA . GLU A 1 310 ? -27.286 -6.433 39.287 1.00 96.25 310 GLU A CA 1
ATOM 2430 C C . GLU A 1 310 ? -27.990 -7.490 40.149 1.00 96.25 310 GLU A C 1
ATOM 2432 O O . GLU A 1 310 ? -28.950 -7.194 40.862 1.00 96.25 310 GLU A O 1
ATOM 2437 N N . LYS A 1 311 ? -27.447 -8.713 40.189 1.00 96.56 311 LYS A N 1
ATOM 2438 C CA . LYS A 1 311 ? -27.957 -9.773 41.069 1.00 96.56 311 LYS A CA 1
ATOM 2439 C C . LYS A 1 311 ? -27.892 -9.384 42.551 1.00 96.56 311 LYS A C 1
ATOM 2441 O O . LYS A 1 311 ? -28.807 -9.706 43.308 1.00 96.56 311 LYS A O 1
ATOM 2446 N N . GLN A 1 312 ? -26.826 -8.701 42.972 1.00 95.88 312 GLN A N 1
ATOM 2447 C CA . GLN A 1 312 ? -26.674 -8.237 44.352 1.00 95.88 312 GLN A CA 1
ATOM 2448 C C . GLN A 1 312 ? -27.666 -7.113 44.694 1.00 95.88 312 GLN A C 1
ATOM 2450 O O . GLN A 1 312 ? -28.210 -7.098 45.799 1.00 95.88 312 GLN A O 1
ATOM 2455 N N . VAL A 1 313 ? -27.930 -6.200 43.754 1.00 96.50 313 VAL A N 1
ATOM 2456 C CA . VAL A 1 313 ? -28.936 -5.133 43.890 1.00 96.50 313 VAL A CA 1
ATOM 2457 C C . VAL A 1 313 ? -30.328 -5.731 44.084 1.00 96.50 313 VAL A C 1
ATOM 2459 O O . VAL A 1 313 ? -31.021 -5.336 45.018 1.00 96.50 313 VAL A O 1
ATOM 2462 N N . LEU A 1 314 ? -30.703 -6.732 43.281 1.00 94.25 314 LEU A N 1
ATOM 2463 C CA . LEU A 1 314 ? -31.989 -7.428 43.419 1.00 94.25 314 LEU A CA 1
ATOM 2464 C C . LEU A 1 314 ? -32.142 -8.084 44.800 1.00 94.25 314 LEU A C 1
ATOM 2466 O O . LEU A 1 314 ? -33.123 -7.835 45.493 1.00 94.25 314 LEU A O 1
ATOM 2470 N N . ALA A 1 315 ? -31.133 -8.836 45.253 1.00 95.56 315 ALA A N 1
ATOM 2471 C CA . ALA A 1 315 ? -31.158 -9.468 46.577 1.00 95.56 315 ALA A CA 1
ATOM 2472 C C . ALA A 1 315 ? -31.219 -8.447 47.734 1.00 95.56 315 ALA A C 1
ATOM 2474 O O . ALA A 1 315 ? -31.822 -8.698 48.782 1.00 95.56 315 ALA A O 1
ATOM 2475 N N . THR A 1 316 ? -30.592 -7.282 47.547 1.00 96.12 316 THR A N 1
ATOM 2476 C CA . THR A 1 316 ? -30.650 -6.176 48.510 1.00 96.12 316 THR A CA 1
ATOM 2477 C C . THR A 1 316 ? -32.050 -5.562 48.536 1.00 96.12 316 THR A C 1
ATOM 2479 O O . THR A 1 316 ? -32.582 -5.332 49.619 1.00 96.12 316 THR A O 1
ATOM 2482 N N . GLY A 1 317 ? -32.679 -5.379 47.371 1.00 94.19 317 GLY A N 1
ATOM 2483 C CA . GLY A 1 317 ? -34.071 -4.938 47.245 1.00 94.19 317 GLY A CA 1
ATOM 2484 C C . GLY A 1 317 ? -35.055 -5.854 47.978 1.00 94.19 317 GLY A C 1
ATOM 2485 O O . GLY A 1 317 ? -35.875 -5.366 48.754 1.00 94.19 317 GLY A O 1
ATOM 2486 N N . ASP A 1 318 ? -34.912 -7.174 47.828 1.00 95.94 318 ASP A N 1
ATOM 2487 C CA . ASP A 1 318 ? -35.741 -8.152 48.548 1.00 95.94 318 ASP A CA 1
ATOM 2488 C C . ASP A 1 318 ? -35.591 -8.020 50.075 1.00 95.94 318 ASP A C 1
ATOM 2490 O O . ASP A 1 318 ? -36.573 -8.053 50.820 1.00 95.94 318 ASP A O 1
ATOM 2494 N N . SER A 1 319 ? -34.360 -7.817 50.554 1.00 95.94 319 SER A N 1
ATOM 2495 C CA . SER A 1 319 ? -34.072 -7.642 51.987 1.00 95.94 319 SER A CA 1
ATOM 2496 C C . SER A 1 319 ? -34.659 -6.336 52.539 1.00 95.94 319 SER A C 1
ATOM 2498 O O . SER A 1 319 ? -35.187 -6.304 53.650 1.00 95.94 319 SER A O 1
ATOM 2500 N N . ILE A 1 320 ? -34.601 -5.256 51.757 1.00 96.31 320 ILE A N 1
ATOM 2501 C CA . ILE A 1 320 ? -35.207 -3.959 52.086 1.00 96.31 320 ILE A CA 1
ATOM 2502 C C . ILE A 1 320 ? -36.732 -4.077 52.181 1.00 96.31 320 ILE A C 1
ATOM 2504 O O . ILE A 1 320 ? -37.331 -3.525 53.108 1.00 96.31 320 ILE A O 1
ATOM 2508 N N . GLN A 1 321 ? -37.363 -4.819 51.267 1.00 94.44 321 GLN A N 1
ATOM 2509 C CA . GLN A 1 321 ? -38.805 -5.052 51.316 1.00 94.44 321 GLN A CA 1
ATOM 2510 C C . GLN A 1 321 ? -39.196 -5.802 52.596 1.00 94.44 321 GLN A C 1
ATOM 2512 O O . GLN A 1 321 ? -40.091 -5.364 53.314 1.00 94.44 321 GLN A O 1
ATOM 2517 N N . GLN A 1 322 ? -38.457 -6.856 52.960 1.00 96.31 322 GLN A N 1
ATOM 2518 C CA . GLN A 1 322 ? -38.685 -7.587 54.215 1.00 96.31 322 GLN A CA 1
ATOM 2519 C C . GLN A 1 322 ? -38.523 -6.702 55.462 1.00 96.31 322 GLN A C 1
ATOM 2521 O O . GLN A 1 322 ? -39.293 -6.830 56.418 1.00 96.31 322 GLN A O 1
ATOM 2526 N N . LEU A 1 323 ? -37.541 -5.792 55.469 1.00 95.88 323 LEU A N 1
ATOM 2527 C CA . LEU A 1 323 ? -37.354 -4.824 56.556 1.00 95.88 323 LEU A CA 1
ATOM 2528 C C . LEU A 1 323 ? -38.498 -3.808 56.631 1.00 95.88 323 LEU A C 1
ATOM 2530 O O . LEU A 1 323 ? -38.903 -3.430 57.733 1.00 95.88 323 LEU A O 1
ATOM 2534 N N . THR A 1 324 ? -39.025 -3.385 55.482 1.00 95.31 324 THR A N 1
ATOM 2535 C CA . THR A 1 324 ? -40.180 -2.480 55.393 1.00 95.31 324 THR A CA 1
ATOM 2536 C C . THR A 1 324 ? -41.417 -3.140 55.993 1.00 95.31 324 THR A C 1
ATOM 2538 O O . THR A 1 324 ? -42.044 -2.570 56.887 1.00 95.31 324 THR A O 1
ATOM 2541 N N . ASP A 1 325 ? -41.706 -4.375 55.578 1.00 95.88 325 ASP A N 1
ATOM 2542 C CA . ASP A 1 325 ? -42.845 -5.152 56.068 1.00 95.88 325 ASP A CA 1
ATOM 2543 C C . ASP A 1 325 ? -42.725 -5.413 57.579 1.00 95.88 325 ASP A C 1
ATOM 2545 O O . ASP A 1 325 ? -43.674 -5.191 58.332 1.00 95.88 325 ASP A O 1
ATOM 2549 N N . SER A 1 326 ? -41.534 -5.804 58.049 1.00 96.31 326 SER A N 1
ATOM 2550 C CA . SER A 1 326 ? -41.268 -6.040 59.477 1.00 96.31 326 SER A CA 1
ATOM 2551 C C . SER A 1 326 ? -41.424 -4.765 60.313 1.00 96.31 326 SER A C 1
ATOM 2553 O O . SER A 1 326 ? -41.975 -4.808 61.409 1.00 96.31 326 SER A O 1
ATOM 2555 N N . SER A 1 327 ? -40.965 -3.617 59.803 1.00 96.12 327 SER A N 1
ATOM 2556 C CA . SER A 1 327 ? -41.103 -2.329 60.498 1.00 96.12 327 SER A CA 1
ATOM 2557 C C . SER A 1 327 ? -42.568 -1.901 60.600 1.00 96.12 327 SER A C 1
ATOM 2559 O O . SER A 1 327 ? -42.975 -1.406 61.647 1.00 96.12 327 SER A O 1
ATOM 2561 N N . SER A 1 328 ? -43.367 -2.146 59.555 1.00 95.00 328 SER A N 1
ATOM 2562 C CA . SER A 1 328 ? -44.815 -1.900 59.575 1.00 95.00 328 SER A CA 1
ATOM 2563 C C . SER A 1 328 ? -45.526 -2.780 60.605 1.00 95.00 328 SER A C 1
ATOM 2565 O O . SER A 1 328 ? -46.330 -2.282 61.381 1.00 95.00 328 SER A O 1
ATOM 2567 N N . GLN A 1 329 ? -45.187 -4.072 60.673 1.00 96.38 329 GLN A N 1
ATOM 2568 C CA . GLN A 1 329 ? -45.767 -4.981 61.670 1.00 96.38 329 GLN A CA 1
ATOM 2569 C C . GLN A 1 329 ? -45.432 -4.562 63.107 1.00 96.38 329 GLN A C 1
ATOM 2571 O O . GLN A 1 329 ? -46.254 -4.715 64.008 1.00 96.38 329 GLN A O 1
ATOM 2576 N N . ILE A 1 330 ? -44.224 -4.040 63.345 1.00 96.06 330 ILE A N 1
ATOM 2577 C CA . ILE A 1 330 ? -43.841 -3.515 64.661 1.00 96.06 330 ILE A CA 1
ATOM 2578 C C . ILE A 1 330 ? -44.669 -2.271 65.008 1.00 96.06 330 ILE A C 1
ATOM 2580 O O . ILE A 1 330 ? -45.080 -2.127 66.157 1.00 96.06 330 ILE A O 1
ATOM 2584 N N . GLU A 1 331 ? -44.921 -1.389 64.040 1.00 95.38 331 GLU A N 1
ATOM 2585 C CA . GLU A 1 331 ? -45.756 -0.195 64.224 1.00 95.38 331 GLU A CA 1
ATOM 2586 C C . GLU A 1 331 ? -47.187 -0.571 64.638 1.00 95.38 331 GLU A C 1
ATOM 2588 O O . GLU A 1 331 ? -47.657 -0.089 65.669 1.00 95.38 331 GLU A O 1
ATOM 2593 N N . ASP A 1 332 ? -47.800 -1.545 63.955 1.00 95.88 332 ASP A N 1
ATOM 2594 C CA . ASP A 1 332 ? -49.128 -2.072 64.306 1.00 95.88 332 ASP A CA 1
ATOM 2595 C C . ASP A 1 332 ? -49.176 -2.607 65.755 1.00 95.88 332 ASP A C 1
ATOM 2597 O O . ASP A 1 332 ? -50.140 -2.392 66.496 1.00 95.88 332 ASP A O 1
ATOM 2601 N N . VAL A 1 333 ? -48.115 -3.297 66.195 1.00 96.81 333 VAL A N 1
ATOM 2602 C CA . VAL A 1 333 ? -48.004 -3.815 67.571 1.00 96.81 333 VAL A CA 1
ATOM 2603 C C . VAL A 1 333 ? -47.848 -2.681 68.586 1.00 96.81 333 VAL A C 1
ATOM 2605 O O . VAL A 1 333 ? -48.428 -2.749 69.671 1.00 96.81 333 VAL A O 1
ATOM 2608 N N . ILE A 1 334 ? -47.077 -1.641 68.268 1.00 96.56 334 ILE A N 1
ATOM 2609 C CA . ILE A 1 334 ? -46.890 -0.486 69.155 1.00 96.56 334 ILE A CA 1
ATOM 2610 C C . ILE A 1 334 ? -48.205 0.269 69.344 1.00 96.56 334 ILE A C 1
ATOM 2612 O O . ILE A 1 334 ? -48.527 0.626 70.481 1.00 96.56 334 ILE A O 1
ATOM 2616 N N . ASP A 1 335 ? -48.972 0.467 68.271 1.00 95.44 335 ASP A N 1
ATOM 2617 C CA . ASP A 1 335 ? -50.279 1.121 68.329 1.00 95.44 335 ASP A CA 1
ATOM 2618 C C . ASP A 1 335 ? -51.258 0.339 69.212 1.00 95.44 335 ASP A C 1
ATOM 2620 O O . ASP A 1 335 ? -51.907 0.925 70.084 1.00 95.44 335 ASP A O 1
ATOM 2624 N N . LEU A 1 336 ? -51.279 -0.994 69.092 1.00 97.38 336 LEU A N 1
ATOM 2625 C CA . LEU A 1 336 ? -52.078 -1.855 69.966 1.00 97.38 336 LEU A CA 1
ATOM 2626 C C . LEU A 1 336 ? -51.662 -1.733 71.442 1.00 97.38 336 LEU A C 1
ATOM 2628 O O . LEU A 1 336 ? -52.517 -1.603 72.319 1.00 97.38 336 LEU A O 1
ATOM 2632 N N . ILE A 1 337 ? -50.360 -1.772 71.751 1.00 96.56 337 ILE A N 1
ATOM 2633 C CA . ILE A 1 337 ? -49.882 -1.656 73.143 1.00 96.56 337 ILE A CA 1
ATOM 2634 C C . ILE A 1 337 ? -50.223 -0.277 73.712 1.00 96.56 337 ILE A C 1
ATOM 2636 O O . ILE A 1 337 ? -50.604 -0.175 74.879 1.00 96.56 337 ILE A O 1
ATOM 2640 N N . ARG A 1 338 ? -50.118 0.780 72.903 1.00 96.06 338 ARG A N 1
ATOM 2641 C CA . ARG A 1 338 ? -50.488 2.136 73.308 1.00 96.06 338 ARG A CA 1
ATOM 2642 C C . ARG A 1 338 ? -51.981 2.236 73.620 1.00 96.06 338 ARG A C 1
ATOM 2644 O O . ARG A 1 338 ? -52.329 2.771 74.669 1.00 96.06 338 ARG A O 1
ATOM 2651 N N . GLU A 1 339 ? -52.843 1.669 72.776 1.00 96.38 339 GLU A N 1
ATOM 2652 C CA . GLU A 1 339 ? -54.286 1.604 73.036 1.00 96.38 339 GLU A CA 1
ATOM 2653 C C . GLU A 1 339 ? -54.586 0.843 74.338 1.00 96.38 339 GLU A C 1
ATOM 2655 O O . GLU A 1 339 ? -55.354 1.316 75.179 1.00 96.38 339 GLU A O 1
ATOM 2660 N N . LEU A 1 340 ? -53.932 -0.303 74.557 1.00 95.88 340 LEU A N 1
ATOM 2661 C CA . LEU A 1 340 ? -54.069 -1.079 75.792 1.00 95.88 340 LEU A CA 1
ATOM 2662 C C . LEU A 1 340 ? -53.587 -0.301 77.025 1.00 95.88 340 LEU A C 1
ATOM 2664 O O . LEU A 1 340 ? -54.221 -0.374 78.080 1.00 95.88 340 LEU A O 1
ATOM 2668 N N . ALA A 1 341 ? -52.492 0.454 76.916 1.00 96.31 341 ALA A N 1
ATOM 2669 C CA . ALA A 1 341 ? -51.989 1.302 77.993 1.00 96.31 341 ALA A CA 1
ATOM 2670 C C . ALA A 1 341 ? -52.980 2.429 78.326 1.00 96.31 341 ALA A C 1
ATOM 2672 O O . ALA A 1 341 ? -53.287 2.644 79.500 1.00 96.31 341 ALA A O 1
ATOM 2673 N N . ASP A 1 342 ? -53.556 3.083 77.315 1.00 94.88 342 ASP A N 1
ATOM 2674 C CA . ASP A 1 342 ? -54.570 4.126 77.496 1.00 94.88 342 ASP A CA 1
ATOM 2675 C C . ASP A 1 342 ? -55.852 3.565 78.142 1.00 94.88 342 ASP A C 1
ATOM 2677 O O . ASP A 1 342 ? -56.367 4.138 79.109 1.00 94.88 342 ASP A O 1
ATOM 2681 N N . GLN A 1 343 ? -56.328 2.397 77.694 1.00 96.75 343 GLN A N 1
ATOM 2682 C CA . GLN A 1 343 ? -57.459 1.695 78.314 1.00 96.75 343 GLN A CA 1
ATOM 2683 C C . GLN A 1 343 ? -57.161 1.296 79.767 1.00 96.75 343 GLN A C 1
ATOM 2685 O O . GLN A 1 343 ? -57.993 1.503 80.655 1.00 96.75 343 GLN A O 1
ATOM 2690 N N . THR A 1 344 ? -55.963 0.772 80.040 1.00 95.81 344 THR A N 1
ATOM 2691 C CA . THR A 1 344 ? -55.535 0.380 81.393 1.00 95.81 344 THR A CA 1
ATOM 2692 C C . THR A 1 344 ? -55.458 1.593 82.319 1.00 95.81 344 THR A C 1
ATOM 2694 O O . THR A 1 344 ? -55.913 1.533 83.461 1.00 95.81 344 THR A O 1
ATOM 2697 N N . ASN A 1 345 ? -54.959 2.726 81.820 1.00 93.69 345 ASN A N 1
ATOM 2698 C CA . ASN A 1 345 ? -54.915 3.991 82.548 1.00 93.69 345 ASN A CA 1
ATOM 2699 C C . ASN A 1 345 ? -56.328 4.502 82.895 1.00 93.69 345 ASN A C 1
ATOM 2701 O O . ASN A 1 345 ? -56.562 4.944 84.022 1.00 93.69 345 ASN A O 1
ATOM 2705 N N . LEU A 1 346 ? -57.294 4.388 81.972 1.00 94.00 346 LEU A N 1
ATOM 2706 C CA . LEU A 1 346 ? -58.703 4.723 82.225 1.00 94.00 346 LEU A CA 1
ATOM 2707 C C . LEU A 1 346 ? -59.351 3.794 83.264 1.00 94.00 346 LEU A C 1
ATOM 2709 O O . LEU A 1 346 ? -60.042 4.268 84.169 1.00 94.00 346 LEU A O 1
ATOM 2713 N N . LEU A 1 347 ? -59.106 2.482 83.182 1.00 94.19 347 LEU A N 1
ATOM 2714 C CA . LEU A 1 347 ? -59.594 1.513 84.171 1.00 94.19 347 LEU A CA 1
ATOM 2715 C C . LEU A 1 347 ? -59.018 1.791 85.565 1.00 94.19 347 LEU A C 1
ATOM 2717 O O . LEU A 1 347 ? -59.757 1.800 86.551 1.00 94.19 347 LEU A O 1
ATOM 2721 N N . ALA A 1 348 ? -57.719 2.078 85.646 1.00 94.56 348 ALA A N 1
ATOM 2722 C CA . ALA A 1 348 ? -57.040 2.423 86.889 1.00 94.56 348 ALA A CA 1
ATOM 2723 C C . ALA A 1 348 ? -57.546 3.748 87.481 1.00 94.56 348 ALA A C 1
ATOM 2725 O O . ALA A 1 348 ? -57.705 3.871 88.698 1.00 94.56 348 ALA A O 1
ATOM 2726 N N . LEU A 1 349 ? -57.870 4.733 86.636 1.00 92.25 349 LEU A N 1
ATOM 2727 C CA . LEU A 1 349 ? -58.504 5.979 87.062 1.00 92.25 349 LEU A CA 1
ATOM 2728 C C . LEU A 1 349 ? -59.885 5.723 87.680 1.00 92.25 349 LEU A C 1
ATOM 2730 O O . LEU A 1 349 ? -60.154 6.207 88.779 1.00 92.25 349 LEU A O 1
ATOM 2734 N N . ASN A 1 350 ? -60.728 4.925 87.020 1.00 92.50 350 ASN A N 1
ATOM 2735 C CA . ASN A 1 350 ? -62.043 4.546 87.544 1.00 92.50 350 ASN A CA 1
ATOM 2736 C C . ASN A 1 350 ? -61.923 3.797 88.880 1.00 92.50 350 ASN A C 1
ATOM 2738 O O . ASN A 1 350 ? -62.640 4.108 89.829 1.00 92.50 350 ASN A O 1
ATOM 2742 N N . ALA A 1 351 ? -60.967 2.870 88.988 1.00 91.69 351 ALA A N 1
ATOM 2743 C CA . ALA A 1 351 ? -60.685 2.156 90.230 1.00 91.69 351 ALA A CA 1
ATOM 2744 C C . ALA A 1 351 ? -60.200 3.096 91.348 1.00 91.69 351 ALA A C 1
ATOM 2746 O O . ALA A 1 351 ? -60.594 2.934 92.500 1.00 91.69 351 ALA A O 1
ATOM 2747 N N . THR A 1 352 ? -59.401 4.116 91.015 1.00 89.81 352 THR A N 1
ATOM 2748 C CA . THR A 1 352 ? -58.950 5.141 91.971 1.00 89.81 352 THR A CA 1
ATOM 2749 C C . THR A 1 352 ? -60.132 5.958 92.506 1.00 89.81 352 THR A C 1
ATOM 2751 O O . THR A 1 352 ? -60.201 6.230 93.705 1.00 89.81 352 THR A O 1
ATOM 2754 N N . ILE A 1 353 ? -61.085 6.321 91.637 1.00 89.06 353 ILE A N 1
ATOM 2755 C CA . ILE A 1 353 ? -62.312 7.042 92.013 1.00 89.06 353 ILE A CA 1
ATOM 2756 C C . ILE A 1 353 ? -63.180 6.183 92.938 1.00 89.06 353 ILE A C 1
ATOM 2758 O O . ILE A 1 353 ? -63.615 6.657 93.988 1.00 89.06 353 ILE A O 1
ATOM 2762 N N . GLU A 1 354 ? -63.406 4.916 92.588 1.00 90.50 354 GLU A N 1
ATOM 2763 C CA . GLU A 1 354 ? -64.254 4.026 93.387 1.00 90.50 354 GLU A CA 1
ATOM 2764 C C . GLU A 1 354 ? -63.604 3.682 94.738 1.00 90.50 354 GLU A C 1
ATOM 2766 O O . GLU A 1 354 ? -64.274 3.663 95.771 1.00 90.50 354 GLU A O 1
ATOM 2771 N N . ALA A 1 355 ? -62.276 3.526 94.769 1.00 90.38 355 ALA A N 1
ATOM 2772 C CA . ALA A 1 355 ? -61.516 3.359 96.004 1.00 90.38 355 ALA A CA 1
ATOM 2773 C C . ALA A 1 355 ? -61.618 4.589 96.925 1.00 90.38 355 ALA A C 1
ATOM 2775 O O . ALA A 1 355 ? -61.762 4.434 98.138 1.00 90.38 355 ALA A O 1
ATOM 2776 N N . ALA A 1 356 ? -61.612 5.806 96.367 1.00 87.81 356 ALA A N 1
ATOM 2777 C CA . ALA A 1 356 ? -61.855 7.031 97.131 1.00 87.81 356 ALA A CA 1
ATOM 2778 C C . ALA A 1 356 ? -63.297 7.100 97.669 1.00 87.81 356 ALA A C 1
ATOM 2780 O O . ALA A 1 356 ? -63.526 7.549 98.793 1.00 87.81 356 ALA A O 1
ATOM 2781 N N . ARG A 1 357 ? -64.270 6.610 96.891 1.00 89.62 357 ARG A N 1
ATOM 2782 C CA . ARG A 1 357 ? -65.692 6.566 97.259 1.00 89.62 357 ARG A CA 1
ATOM 2783 C C . ARG A 1 357 ? -65.987 5.580 98.396 1.00 89.62 357 ARG A C 1
ATOM 2785 O O . ARG A 1 357 ? -66.871 5.841 99.208 1.00 89.62 357 ARG A O 1
ATOM 2792 N N . ALA A 1 358 ? -65.228 4.488 98.484 1.00 89.31 358 ALA A N 1
ATOM 2793 C CA . ALA A 1 358 ? -65.341 3.466 99.528 1.00 89.31 358 ALA A CA 1
ATOM 2794 C C . ALA A 1 358 ? -64.731 3.867 100.895 1.00 89.31 358 ALA A C 1
ATOM 2796 O O . ALA A 1 358 ? -64.828 3.105 101.860 1.00 89.31 358 ALA A O 1
ATOM 2797 N N . GLY A 1 359 ? -64.111 5.049 101.013 1.00 85.12 359 GLY A N 1
ATOM 2798 C CA . GLY A 1 359 ? -63.585 5.570 102.280 1.00 85.12 359 GLY A CA 1
ATOM 2799 C C . GLY A 1 359 ? -62.455 4.717 102.878 1.00 85.12 359 GLY A C 1
ATOM 2800 O O . GLY A 1 359 ? -61.533 4.309 102.175 1.00 85.12 359 GLY A O 1
ATOM 2801 N N . GLU A 1 360 ? -62.507 4.438 104.187 1.00 78.81 360 GLU A N 1
ATOM 2802 C CA . GLU A 1 360 ? -61.474 3.652 104.897 1.00 78.81 360 GLU A CA 1
ATOM 2803 C C . GLU A 1 360 ? -61.292 2.231 104.331 1.00 78.81 360 GLU A C 1
ATOM 2805 O O . GLU A 1 360 ? -60.167 1.735 104.290 1.00 78.81 360 GLU A O 1
ATOM 2810 N N . ALA A 1 361 ? -62.357 1.597 103.824 1.00 79.88 361 ALA A N 1
ATOM 2811 C CA . ALA A 1 361 ? -62.296 0.247 103.252 1.00 79.88 361 ALA A CA 1
ATOM 2812 C C . ALA A 1 361 ? -61.594 0.196 101.877 1.00 79.88 361 ALA A C 1
ATOM 2814 O O . ALA A 1 361 ? -61.109 -0.858 101.470 1.00 79.88 361 ALA A O 1
ATOM 2815 N N . GLY A 1 362 ? -61.515 1.327 101.165 1.00 85.19 362 GLY A N 1
ATOM 2816 C CA . GLY A 1 362 ? -60.912 1.432 99.831 1.00 85.19 362 GLY A CA 1
ATOM 2817 C C . GLY A 1 362 ? -59.421 1.782 99.820 1.00 85.19 362 GLY A C 1
ATOM 2818 O O . GLY A 1 362 ? -58.802 1.771 98.758 1.00 85.19 362 GLY A O 1
ATOM 2819 N N . ARG A 1 363 ? -58.810 2.071 100.977 1.00 82.69 363 ARG A N 1
ATOM 2820 C CA . ARG A 1 363 ? -57.434 2.600 101.076 1.00 82.69 363 ARG A CA 1
ATOM 2821 C C . ARG A 1 363 ? -56.385 1.720 100.386 1.00 82.69 363 ARG A C 1
ATOM 2823 O O . ARG A 1 363 ? -55.550 2.230 99.646 1.00 82.69 363 ARG A O 1
ATOM 2830 N N . SER A 1 364 ? -56.455 0.406 100.586 1.00 83.19 364 SER A N 1
ATOM 2831 C CA . SER A 1 364 ? -55.539 -0.565 99.970 1.00 83.19 364 SER A CA 1
ATOM 2832 C C . SER A 1 364 ? -55.743 -0.667 98.453 1.00 83.19 364 SER A C 1
ATOM 2834 O O . SER A 1 364 ? -54.775 -0.771 97.703 1.00 83.19 364 SER A O 1
ATOM 2836 N N . PHE A 1 365 ? -56.997 -0.578 97.992 1.00 87.75 365 PHE A N 1
ATOM 2837 C CA . PHE A 1 365 ? -57.342 -0.574 96.567 1.00 87.75 365 PHE A CA 1
ATOM 2838 C C . PHE A 1 365 ? -56.885 0.707 95.862 1.00 87.75 365 PHE A C 1
ATOM 2840 O O . PHE A 1 365 ? -56.445 0.638 94.718 1.00 87.75 365 PHE A O 1
ATOM 2847 N N . ALA A 1 366 ? -56.919 1.857 96.543 1.00 88.44 366 ALA A N 1
ATOM 2848 C CA . ALA A 1 366 ? -56.445 3.126 95.994 1.00 88.44 366 ALA A CA 1
ATOM 2849 C C . ALA A 1 366 ? -54.940 3.096 95.674 1.00 88.44 366 ALA A C 1
ATOM 2851 O O . ALA A 1 366 ? -54.527 3.640 94.653 1.00 88.44 366 ALA A O 1
ATOM 2852 N N . VAL A 1 367 ? -54.129 2.431 96.509 1.00 90.62 367 VAL A N 1
ATOM 2853 C CA . VAL A 1 367 ? -52.682 2.271 96.269 1.00 90.62 367 VAL A CA 1
ATOM 2854 C C . VAL A 1 367 ? -52.430 1.416 95.028 1.00 90.62 367 VAL A C 1
ATOM 2856 O O . VAL A 1 367 ? -51.678 1.827 94.151 1.00 90.62 367 VAL A O 1
ATOM 2859 N N . VAL A 1 368 ? -53.103 0.266 94.910 1.00 93.62 368 VAL A N 1
ATOM 2860 C CA . VAL A 1 368 ? -52.965 -0.617 93.738 1.00 93.62 368 VAL A CA 1
ATOM 2861 C C . VAL A 1 368 ? -53.446 0.080 92.463 1.00 93.62 368 VAL A C 1
ATOM 2863 O O . VAL A 1 368 ? -52.772 0.012 91.441 1.00 93.62 368 VAL A O 1
ATOM 2866 N N . ALA A 1 369 ? -54.574 0.794 92.513 1.00 93.56 369 ALA A N 1
ATOM 2867 C CA . ALA A 1 369 ? -55.078 1.557 91.372 1.00 93.56 369 ALA A CA 1
ATOM 2868 C C . ALA A 1 369 ? -54.108 2.677 90.949 1.00 93.56 369 ALA A C 1
ATOM 2870 O O . ALA A 1 369 ? -53.890 2.877 89.756 1.00 93.56 369 ALA A O 1
ATOM 2871 N N . GLY A 1 370 ? -53.478 3.361 91.911 1.00 91.25 370 GLY A N 1
ATOM 2872 C CA . GLY A 1 370 ? -52.420 4.338 91.649 1.00 91.25 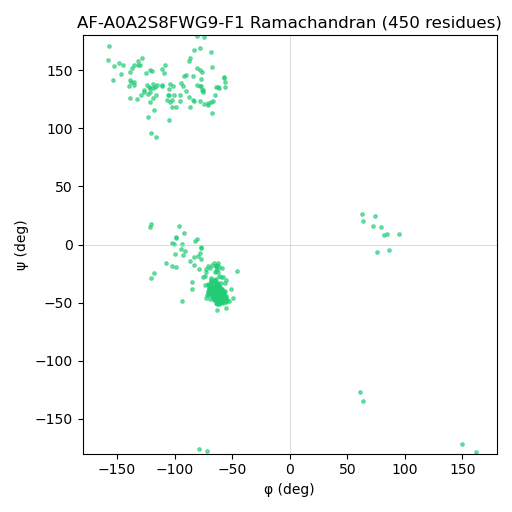370 GLY A CA 1
ATOM 2873 C C . GLY A 1 370 ? -51.189 3.721 90.976 1.00 91.25 370 GLY A C 1
ATOM 2874 O O . GLY A 1 370 ? -50.681 4.287 90.010 1.00 91.25 370 GLY A O 1
ATOM 2875 N N . GLU A 1 371 ? -50.763 2.539 91.426 1.00 95.00 371 GLU A N 1
ATOM 2876 C CA . GLU A 1 371 ? -49.628 1.812 90.846 1.00 95.00 371 GLU A CA 1
ATOM 2877 C C . GLU A 1 371 ? -49.916 1.357 89.407 1.00 95.00 371 GLU A C 1
ATOM 2879 O O . GLU A 1 371 ? -49.119 1.606 88.504 1.00 95.00 371 GLU A O 1
ATOM 2884 N N . VAL A 1 372 ? -51.097 0.776 89.155 1.00 95.75 372 VAL A N 1
ATOM 2885 C CA . VAL A 1 372 ? -51.527 0.369 87.803 1.00 95.75 372 VAL A CA 1
ATOM 2886 C C . VAL A 1 372 ? -51.614 1.579 86.872 1.00 95.75 372 VAL A C 1
ATOM 2888 O O . VAL A 1 372 ? -51.196 1.501 85.718 1.00 95.75 372 VAL A O 1
ATOM 2891 N N . LYS A 1 373 ? -52.108 2.718 87.370 1.00 93.88 373 LYS A N 1
ATOM 2892 C CA . LYS A 1 373 ? -52.149 3.973 86.613 1.00 93.88 373 LYS A CA 1
ATOM 2893 C C . LYS A 1 373 ? -50.741 4.454 86.241 1.00 93.88 373 LYS A C 1
ATOM 2895 O O . LYS A 1 373 ? -50.513 4.857 85.102 1.00 93.88 373 LYS A O 1
ATOM 2900 N N . SER A 1 374 ? -49.800 4.401 87.186 1.00 95.25 374 SER A N 1
ATOM 2901 C CA . SER A 1 374 ? -48.400 4.770 86.944 1.00 95.25 374 SER A CA 1
ATOM 2902 C C . SER A 1 374 ? -47.758 3.855 85.901 1.00 95.25 374 SER A C 1
ATOM 2904 O O . SER A 1 374 ? -47.185 4.347 84.930 1.00 95.25 374 SER A O 1
ATOM 2906 N N . LEU A 1 375 ? -47.942 2.537 86.034 1.00 95.75 375 LEU A N 1
ATOM 2907 C CA . LEU A 1 375 ? -47.420 1.544 85.095 1.00 95.75 375 LEU A CA 1
ATOM 2908 C C . LEU A 1 375 ? -47.997 1.720 83.682 1.00 95.75 375 LEU A C 1
ATOM 2910 O O . LEU A 1 375 ? -47.265 1.632 82.697 1.00 95.75 375 LEU A O 1
ATOM 2914 N N . ALA A 1 376 ? -49.294 2.014 83.567 1.00 95.81 376 ALA A N 1
ATOM 2915 C CA . ALA A 1 376 ? -49.935 2.298 82.287 1.00 95.81 376 ALA A CA 1
ATOM 2916 C C . ALA A 1 376 ? -49.356 3.565 81.628 1.00 95.81 376 ALA A C 1
ATOM 2918 O O . ALA A 1 376 ? -49.044 3.561 80.439 1.00 95.81 376 ALA A O 1
ATOM 2919 N N . SER A 1 377 ? -49.128 4.625 82.412 1.00 95.19 377 SER A N 1
ATOM 2920 C CA . SER A 1 377 ? -48.483 5.862 81.947 1.00 95.19 377 SER A CA 1
ATOM 2921 C C . SER A 1 377 ? -47.030 5.635 81.500 1.00 95.19 377 SER A C 1
ATOM 2923 O O . SER A 1 377 ? -46.613 6.138 80.454 1.00 95.19 377 SER A O 1
ATOM 2925 N N . GLU A 1 378 ? -46.249 4.851 82.251 1.00 96.31 378 GLU A N 1
ATOM 2926 C CA . GLU A 1 378 ? -44.888 4.466 81.851 1.00 96.31 378 GLU A CA 1
ATOM 2927 C C . GLU A 1 378 ? -44.880 3.613 80.581 1.00 96.31 378 GLU A C 1
ATOM 2929 O O . GLU A 1 378 ? -44.047 3.842 79.703 1.00 96.31 378 GLU A O 1
ATOM 2934 N N . THR A 1 379 ? -45.839 2.693 80.442 1.00 96.31 379 THR A N 1
ATOM 2935 C CA . THR A 1 379 ? -46.005 1.869 79.237 1.00 96.31 379 THR A CA 1
ATOM 2936 C C . THR A 1 379 ? -46.298 2.745 78.022 1.00 96.31 379 THR A C 1
ATOM 2938 O O . THR A 1 379 ? -45.601 2.624 77.018 1.00 96.31 379 THR A O 1
ATOM 2941 N N . ALA A 1 380 ? -47.238 3.692 78.131 1.00 94.38 380 ALA A N 1
ATOM 2942 C CA . ALA A 1 380 ? -47.564 4.633 77.057 1.00 94.38 380 ALA A CA 1
ATOM 2943 C C . ALA A 1 380 ? -46.343 5.474 76.636 1.00 94.38 380 ALA A C 1
ATOM 2945 O O . ALA A 1 380 ? -46.057 5.640 75.444 1.00 94.38 380 ALA A O 1
ATOM 2946 N N . LYS A 1 381 ? -45.565 5.962 77.612 1.00 95.31 381 LYS A N 1
ATOM 2947 C CA . LYS A 1 381 ? -44.327 6.707 77.349 1.00 95.31 381 LYS A CA 1
ATOM 2948 C C . LYS A 1 381 ? -43.272 5.837 76.660 1.00 95.31 381 LYS A C 1
ATOM 2950 O O . LYS A 1 381 ? -42.654 6.288 75.698 1.00 95.31 381 LYS A O 1
ATOM 2955 N N . ALA A 1 382 ? -43.084 4.598 77.114 1.00 95.44 382 ALA A N 1
ATOM 2956 C CA . ALA A 1 382 ? -42.152 3.657 76.501 1.00 95.44 382 ALA A CA 1
ATOM 2957 C C . ALA A 1 382 ? -42.557 3.329 75.055 1.00 95.44 382 ALA A C 1
ATOM 2959 O O . ALA A 1 382 ? -41.715 3.413 74.161 1.00 95.44 382 ALA A O 1
ATOM 2960 N N . THR A 1 383 ? -43.840 3.048 74.797 1.00 95.88 383 THR A N 1
ATOM 2961 C CA . THR A 1 383 ? -44.349 2.807 73.436 1.00 95.88 383 THR A CA 1
ATOM 2962 C C . THR A 1 383 ? -44.144 4.004 72.518 1.00 95.88 383 THR A C 1
ATOM 2964 O O . THR A 1 383 ? -43.769 3.820 71.364 1.00 95.88 383 THR A O 1
ATOM 2967 N N . HIS A 1 384 ? -44.298 5.230 73.027 1.00 95.06 384 HIS A N 1
ATOM 2968 C CA . HIS A 1 384 ? -44.047 6.437 72.243 1.00 95.06 384 HIS A CA 1
ATOM 2969 C C . HIS A 1 384 ? -42.581 6.537 71.796 1.00 95.06 384 HIS A C 1
ATOM 2971 O O . HIS A 1 384 ? -42.311 6.758 70.619 1.00 95.06 384 HIS A O 1
ATOM 2977 N N . THR A 1 385 ? -41.629 6.286 72.699 1.00 96.31 385 THR A N 1
ATOM 2978 C CA . THR A 1 385 ? -40.199 6.272 72.349 1.00 96.31 385 THR A CA 1
ATOM 2979 C C . THR A 1 385 ? -39.845 5.158 71.356 1.00 96.31 385 THR A C 1
ATOM 2981 O O . THR A 1 385 ? -38.968 5.344 70.512 1.00 96.31 385 THR A O 1
ATOM 2984 N N . ILE A 1 386 ? -40.497 3.991 71.429 1.00 96.00 386 ILE A N 1
ATOM 2985 C CA . ILE A 1 386 ? -40.286 2.922 70.440 1.00 96.00 386 ILE A CA 1
ATOM 2986 C C . ILE A 1 386 ? -40.851 3.348 69.076 1.00 96.00 386 ILE A C 1
ATOM 2988 O O . ILE A 1 386 ? -40.157 3.173 68.076 1.00 96.00 386 ILE A O 1
ATOM 2992 N N . ALA A 1 387 ? -42.034 3.970 69.027 1.00 95.25 387 ALA A N 1
ATOM 2993 C CA . ALA A 1 387 ? -42.621 4.487 67.787 1.00 95.25 387 ALA A CA 1
ATOM 2994 C C . ALA A 1 387 ? -41.684 5.485 67.082 1.00 95.25 387 ALA A C 1
ATOM 2996 O O . ALA A 1 387 ? -41.417 5.348 65.890 1.00 95.25 387 ALA A O 1
ATOM 2997 N N . GLU A 1 388 ? -41.104 6.437 67.825 1.00 95.88 388 GLU A N 1
ATOM 2998 C CA . GLU A 1 388 ? -40.115 7.383 67.282 1.00 95.88 388 GLU A CA 1
ATOM 2999 C C . GLU A 1 388 ? -38.891 6.665 66.689 1.00 95.88 388 GLU A C 1
ATOM 3001 O O . GLU A 1 388 ? -38.401 7.029 65.618 1.00 95.88 388 GLU A O 1
ATOM 3006 N N . ARG A 1 389 ? -38.405 5.603 67.348 1.00 95.56 389 ARG A N 1
ATOM 3007 C CA . ARG A 1 389 ? -37.278 4.800 66.844 1.00 95.56 389 ARG A CA 1
ATOM 3008 C C . ARG A 1 389 ? -37.634 4.017 65.581 1.00 95.56 389 ARG A C 1
ATOM 3010 O O . ARG A 1 389 ? -36.810 3.967 64.672 1.00 95.56 389 ARG A O 1
ATOM 3017 N N . VAL A 1 390 ? -38.828 3.428 65.508 1.00 95.69 390 VAL A N 1
ATOM 3018 C CA . VAL A 1 390 ? -39.310 2.700 64.319 1.00 95.69 390 VAL A CA 1
ATOM 3019 C C . VAL A 1 390 ? -39.496 3.653 63.142 1.00 95.69 390 VAL A C 1
ATOM 3021 O O . VAL A 1 390 ? -39.053 3.345 62.037 1.00 95.69 390 VAL A O 1
ATOM 3024 N N . SER A 1 391 ? -40.032 4.850 63.385 1.00 94.69 391 SER A N 1
ATOM 3025 C CA . SER A 1 391 ? -40.110 5.915 62.380 1.00 94.69 391 SER A CA 1
ATOM 3026 C C . SER A 1 391 ? -38.721 6.282 61.831 1.00 94.69 391 SER A C 1
ATOM 3028 O O . SER A 1 391 ? -38.524 6.336 60.617 1.00 94.69 391 SER A O 1
ATOM 3030 N N . GLY A 1 392 ? -37.716 6.414 62.707 1.00 96.12 392 GLY A N 1
ATOM 3031 C CA . GLY A 1 392 ? -36.323 6.617 62.293 1.00 96.12 392 GLY A CA 1
ATOM 3032 C C . GLY A 1 392 ? -35.743 5.460 61.465 1.00 96.12 392 GLY A C 1
ATOM 3033 O O . GLY A 1 392 ? -35.004 5.696 60.511 1.00 96.12 392 GLY A O 1
ATOM 3034 N N . ILE A 1 393 ? -36.096 4.208 61.780 1.00 95.62 393 ILE A N 1
ATOM 3035 C CA . ILE A 1 393 ? -35.707 3.038 60.975 1.00 95.62 393 ILE A CA 1
ATOM 3036 C C . ILE A 1 393 ? -36.349 3.103 59.584 1.00 95.62 393 ILE A C 1
ATOM 3038 O O . ILE A 1 393 ? -35.643 2.900 58.599 1.00 95.62 393 ILE A O 1
ATOM 3042 N N . ARG A 1 394 ? -37.641 3.446 59.479 1.00 94.62 394 ARG A N 1
ATOM 3043 C CA . ARG A 1 394 ? -38.331 3.602 58.184 1.00 94.62 394 ARG A CA 1
ATOM 3044 C C . ARG A 1 394 ? -37.678 4.676 57.312 1.00 94.62 394 ARG A C 1
ATOM 3046 O O . ARG A 1 394 ? -37.398 4.412 56.148 1.00 94.62 394 ARG A O 1
ATOM 3053 N N . ALA A 1 395 ? -37.338 5.832 57.884 1.00 95.44 395 ALA A N 1
ATOM 3054 C CA . ALA A 1 395 ? -36.627 6.889 57.158 1.00 95.44 395 ALA A CA 1
ATOM 3055 C C . ALA A 1 395 ? -35.246 6.427 56.638 1.00 95.44 395 ALA A C 1
ATOM 3057 O O . ALA A 1 395 ? -34.838 6.759 55.520 1.00 95.44 395 ALA A O 1
ATOM 3058 N N . ASN A 1 396 ? -34.527 5.611 57.418 1.00 95.94 396 ASN A N 1
ATOM 3059 C CA . ASN A 1 396 ? -33.268 5.012 56.970 1.00 95.94 396 ASN A CA 1
ATOM 3060 C C . ASN A 1 396 ? -33.490 3.992 55.842 1.00 95.94 396 ASN A C 1
ATOM 3062 O O . ASN A 1 396 ? -32.720 3.979 54.885 1.00 95.94 396 ASN A O 1
ATOM 3066 N N . ILE A 1 397 ? -34.540 3.168 55.920 1.00 96.31 397 ILE A N 1
ATOM 3067 C CA . ILE A 1 397 ? -34.910 2.214 54.863 1.00 96.31 397 ILE A CA 1
ATOM 3068 C C . ILE A 1 397 ? -35.186 2.954 53.547 1.00 96.31 397 ILE A C 1
ATOM 3070 O O . ILE A 1 397 ? -34.632 2.573 52.520 1.00 96.31 397 ILE A O 1
ATOM 3074 N N . GLU A 1 398 ? -35.955 4.045 53.569 1.00 94.94 398 GLU A N 1
ATOM 3075 C CA . GLU A 1 398 ? -36.224 4.873 52.379 1.00 94.94 398 GLU A CA 1
ATOM 3076 C C . GLU A 1 398 ? -34.941 5.455 51.759 1.00 94.94 398 GLU A C 1
ATOM 3078 O O . GLU A 1 398 ? -34.775 5.479 50.534 1.00 94.94 398 GLU A O 1
ATOM 3083 N N . SER A 1 399 ? -33.984 5.863 52.598 1.00 96.56 399 SER A N 1
ATOM 3084 C CA . SER A 1 399 ? -32.670 6.322 52.128 1.00 96.56 399 SER A CA 1
ATOM 3085 C C . SER A 1 399 ? -31.888 5.196 51.436 1.00 96.56 399 SER A C 1
ATOM 3087 O O . SER A 1 399 ? -31.284 5.414 50.385 1.00 96.56 399 SER A O 1
ATOM 3089 N N . VAL A 1 400 ? -31.939 3.972 51.976 1.00 96.19 400 VAL A N 1
ATOM 3090 C CA . VAL A 1 400 ? -31.302 2.794 51.364 1.00 96.19 400 VAL A CA 1
ATOM 3091 C C . VAL A 1 400 ? -32.000 2.397 50.057 1.00 96.19 400 VAL A C 1
ATOM 3093 O O . VAL A 1 400 ? -31.308 2.065 49.096 1.00 96.19 400 VAL A O 1
ATOM 3096 N N . VAL A 1 401 ? -33.334 2.477 49.968 1.00 95.75 401 VAL A N 1
ATOM 3097 C CA . VAL A 1 401 ? -34.088 2.260 48.713 1.00 95.75 401 VAL A CA 1
ATOM 3098 C C . VAL A 1 401 ? -33.575 3.194 47.619 1.00 95.75 401 VAL A C 1
ATOM 3100 O O . VAL A 1 401 ? -33.242 2.738 46.524 1.00 95.75 401 VAL A O 1
ATOM 3103 N N . THR A 1 402 ? -33.458 4.486 47.933 1.00 96.19 402 THR A N 1
ATOM 3104 C CA . THR A 1 402 ? -32.988 5.507 46.986 1.00 96.19 402 THR A CA 1
ATOM 3105 C C . THR A 1 402 ? -31.574 5.193 46.494 1.00 96.19 402 THR A C 1
ATOM 3107 O O . THR A 1 402 ? -31.350 5.097 45.288 1.00 96.19 402 THR A O 1
ATOM 3110 N N . ALA A 1 403 ? -30.642 4.913 47.412 1.00 95.62 403 ALA A N 1
ATOM 3111 C CA . ALA A 1 403 ? -29.272 4.537 47.058 1.00 95.62 403 ALA A CA 1
ATOM 3112 C C . ALA A 1 403 ? -29.208 3.244 46.218 1.00 95.62 403 ALA A C 1
ATOM 3114 O O . ALA A 1 403 ? -28.418 3.134 45.283 1.00 95.62 403 ALA A O 1
ATOM 3115 N N . THR A 1 404 ? -30.065 2.263 46.512 1.00 95.88 404 THR A N 1
ATOM 3116 C CA . THR A 1 404 ? -30.128 0.997 45.764 1.00 95.88 404 THR A CA 1
ATOM 3117 C C . THR A 1 404 ? -30.620 1.223 44.332 1.00 95.88 404 THR A C 1
ATOM 3119 O O . THR A 1 404 ? -30.106 0.605 43.397 1.00 95.88 404 THR A O 1
ATOM 3122 N N . HIS A 1 405 ? -31.565 2.146 44.134 1.00 94.94 405 HIS A N 1
ATOM 3123 C CA . HIS A 1 405 ? -32.037 2.524 42.804 1.00 94.94 405 HIS A CA 1
ATOM 3124 C C . HIS A 1 405 ? -30.951 3.235 41.980 1.00 94.94 405 HIS A C 1
ATOM 3126 O O . HIS A 1 405 ? -30.746 2.894 40.814 1.00 94.94 405 HIS A O 1
ATOM 3132 N N . GLU A 1 406 ? -30.195 4.153 42.591 1.00 96.50 406 GLU A N 1
ATOM 3133 C CA . GLU A 1 406 ? -29.053 4.820 41.944 1.00 96.50 406 GLU A CA 1
ATOM 3134 C C . GLU A 1 406 ? -27.964 3.820 41.516 1.00 96.50 406 GLU A C 1
ATOM 3136 O O . GLU A 1 406 ? -27.443 3.895 40.396 1.00 96.50 406 GLU A O 1
ATOM 3141 N N . ILE A 1 407 ? -27.663 2.829 42.366 1.00 96.44 407 ILE A N 1
ATOM 3142 C CA . ILE A 1 407 ? -26.731 1.742 42.031 1.00 96.44 407 ILE A CA 1
ATOM 3143 C C . ILE A 1 407 ? -27.277 0.915 40.862 1.00 96.44 407 ILE A C 1
ATOM 3145 O O . ILE A 1 407 ? -26.532 0.630 39.926 1.00 96.44 407 ILE A O 1
ATOM 3149 N N . SER A 1 408 ? -28.567 0.567 40.872 1.00 96.38 408 SER A N 1
ATOM 3150 C CA . SER A 1 408 ? -29.202 -0.174 39.775 1.00 96.38 408 SER A CA 1
ATOM 3151 C C . SER A 1 408 ? -29.066 0.555 38.438 1.00 96.38 408 SER A C 1
ATOM 3153 O O . SER A 1 408 ? -28.715 -0.064 37.434 1.00 96.38 408 SER A O 1
ATOM 3155 N N . SER A 1 409 ? -29.316 1.868 38.423 1.00 97.19 409 SER A N 1
ATOM 3156 C CA . SER A 1 409 ? -29.164 2.696 37.223 1.00 97.19 409 SER A CA 1
ATOM 3157 C C . SER A 1 409 ? -27.712 2.720 36.740 1.00 97.19 409 SER A C 1
ATOM 3159 O O . SER A 1 409 ? -27.451 2.542 35.552 1.00 97.19 409 SER A O 1
ATOM 3161 N N . SER A 1 410 ? -26.758 2.875 37.663 1.00 96.75 410 SER A N 1
ATOM 3162 C CA . SER A 1 410 ? -25.325 2.888 37.341 1.00 96.75 410 SER A CA 1
ATOM 3163 C C . SER A 1 410 ? -24.853 1.551 36.756 1.00 96.75 410 SER A C 1
ATOM 3165 O O . SER A 1 410 ? -24.088 1.520 35.795 1.00 96.75 410 SER A O 1
ATOM 3167 N N . VAL A 1 411 ? -25.330 0.424 37.296 1.00 96.75 411 VAL A N 1
ATOM 3168 C CA . VAL A 1 411 ? -25.009 -0.919 36.784 1.00 96.75 411 VAL A CA 1
ATOM 3169 C C . VAL A 1 411 ? -25.582 -1.133 35.380 1.00 96.75 411 VAL A C 1
ATOM 3171 O O . VAL A 1 411 ? -24.886 -1.672 34.515 1.00 96.75 411 VAL A O 1
ATOM 3174 N N . ALA A 1 412 ? -26.811 -0.675 35.127 1.00 95.31 412 ALA A N 1
ATOM 3175 C CA . ALA A 1 412 ? -27.423 -0.743 33.801 1.00 95.31 412 ALA A CA 1
ATOM 3176 C C . ALA A 1 412 ? -26.617 0.056 32.761 1.00 95.31 412 ALA A C 1
ATOM 3178 O O . ALA A 1 412 ? -26.351 -0.445 31.666 1.00 95.31 412 ALA A O 1
ATOM 3179 N N . GLU A 1 413 ? -26.149 1.253 33.123 1.00 97.31 413 GLU A N 1
ATOM 3180 C CA . GLU A 1 413 ? -25.289 2.075 32.266 1.00 97.31 413 GLU A CA 1
ATOM 3181 C C . GLU A 1 413 ? -23.946 1.384 31.968 1.00 97.31 413 GLU A C 1
ATOM 3183 O O . GLU A 1 413 ? -23.512 1.329 30.816 1.00 97.31 413 GLU A O 1
ATOM 3188 N N . VAL A 1 414 ? -23.307 0.769 32.973 1.00 96.69 414 VAL A N 1
ATOM 3189 C CA . VAL A 1 414 ? -22.068 -0.011 32.781 1.00 96.69 414 VAL A CA 1
ATOM 3190 C C . VAL A 1 414 ? -22.285 -1.196 31.834 1.00 96.69 414 VAL A C 1
ATOM 3192 O O . VAL A 1 414 ? -21.426 -1.473 30.990 1.00 96.69 414 VAL A O 1
ATOM 3195 N N . SER A 1 415 ? -23.422 -1.888 31.936 1.00 94.94 415 SER A N 1
ATOM 3196 C CA . SER A 1 415 ? -23.779 -2.994 31.039 1.00 94.94 415 SER A CA 1
ATOM 3197 C C . SER A 1 415 ? -23.953 -2.512 29.592 1.00 94.94 415 SER A C 1
ATOM 3199 O O . SER A 1 415 ? -23.362 -3.074 28.665 1.00 94.94 415 SER A O 1
ATOM 3201 N N . GLN A 1 416 ? -24.671 -1.402 29.393 1.00 95.94 416 GLN A N 1
ATOM 3202 C CA . GLN A 1 416 ? -24.845 -0.787 28.077 1.00 95.94 416 GLN A CA 1
ATOM 3203 C C . GLN A 1 416 ? -23.507 -0.337 27.470 1.00 95.94 416 GLN A C 1
ATOM 3205 O O . GLN A 1 416 ? -23.229 -0.635 26.306 1.00 95.94 416 GLN A O 1
ATOM 3210 N N . ASN A 1 417 ? -22.655 0.319 28.261 1.00 95.69 417 ASN A N 1
ATOM 3211 C CA . ASN A 1 417 ? -21.323 0.741 27.831 1.00 95.69 417 ASN A CA 1
ATOM 3212 C C . ASN A 1 417 ? -20.448 -0.458 27.455 1.00 95.69 417 ASN A C 1
ATOM 3214 O O . ASN A 1 417 ? -19.766 -0.424 26.434 1.00 95.69 417 ASN A O 1
ATOM 3218 N N . SER A 1 418 ? -20.506 -1.547 28.224 1.00 96.31 418 SER A N 1
ATOM 3219 C CA . SER A 1 418 ? -19.759 -2.773 27.918 1.00 96.31 418 SER A CA 1
ATOM 3220 C C . SER A 1 418 ? -20.165 -3.354 26.560 1.00 96.31 418 SER A C 1
ATOM 3222 O O . SER A 1 418 ? -19.298 -3.695 25.758 1.00 96.31 418 SER A O 1
ATOM 3224 N N . ASN A 1 419 ? -21.464 -3.388 26.251 1.00 94.38 419 ASN A N 1
ATOM 3225 C CA . ASN A 1 419 ? -21.958 -3.849 24.950 1.00 94.38 419 ASN A CA 1
ATOM 3226 C C . ASN A 1 419 ? -21.516 -2.933 23.797 1.00 94.38 419 ASN A C 1
ATOM 3228 O O . ASN A 1 419 ? -21.114 -3.422 22.741 1.00 94.38 419 ASN A O 1
ATOM 3232 N N . ALA A 1 420 ? -21.541 -1.612 23.998 1.00 96.62 420 ALA A N 1
ATOM 3233 C CA . ALA A 1 420 ? -21.084 -0.654 22.993 1.00 96.62 420 ALA A CA 1
ATOM 3234 C C . ALA A 1 420 ? -19.579 -0.795 22.701 1.00 96.62 420 ALA A C 1
ATOM 3236 O O . ALA A 1 420 ? -19.170 -0.804 21.540 1.00 96.62 420 ALA A O 1
ATOM 3237 N N . VAL A 1 421 ? -18.751 -0.962 23.739 1.00 96.62 421 VAL A N 1
ATOM 3238 C CA . VAL A 1 421 ? -17.307 -1.180 23.565 1.00 96.62 421 VAL A CA 1
ATOM 3239 C C . VAL A 1 421 ? -17.034 -2.536 22.907 1.00 96.62 421 VAL A C 1
ATOM 3241 O O . VAL A 1 421 ? -16.158 -2.619 22.050 1.00 96.62 421 VAL A O 1
ATOM 3244 N N . ALA A 1 422 ? -17.794 -3.586 23.238 1.00 96.00 422 ALA A N 1
ATOM 3245 C CA . ALA A 1 422 ? -17.668 -4.886 22.574 1.00 96.00 422 ALA A CA 1
ATOM 3246 C C . ALA A 1 422 ? -17.901 -4.780 21.057 1.00 96.00 422 ALA A C 1
ATOM 3248 O O . ALA A 1 422 ? -17.078 -5.264 20.281 1.00 96.00 422 ALA A O 1
ATOM 3249 N N . ALA A 1 423 ? -18.957 -4.077 20.634 1.00 96.19 423 ALA A N 1
ATOM 3250 C CA . ALA A 1 423 ? -19.233 -3.835 19.218 1.00 96.19 423 ALA A CA 1
ATOM 3251 C C . ALA A 1 423 ? -18.102 -3.045 18.529 1.00 96.19 423 ALA A C 1
ATOM 3253 O O . ALA A 1 423 ? -17.665 -3.404 17.436 1.00 96.19 423 ALA A O 1
ATOM 3254 N N . ALA A 1 424 ? -17.565 -2.013 19.191 1.00 96.88 424 ALA A N 1
ATOM 3255 C CA . ALA A 1 424 ? -16.439 -1.241 18.665 1.00 96.88 424 ALA A CA 1
ATOM 3256 C C . ALA A 1 424 ? -15.161 -2.089 18.501 1.00 96.88 424 ALA A C 1
ATOM 3258 O O . ALA A 1 424 ? -14.403 -1.894 17.550 1.00 96.88 424 ALA A O 1
ATOM 3259 N N . ILE A 1 425 ? -14.919 -3.052 19.397 1.00 96.38 425 ILE A N 1
ATOM 3260 C CA . ILE A 1 425 ? -13.783 -3.981 19.295 1.00 96.38 425 ILE A CA 1
ATOM 3261 C C . ILE A 1 425 ? -13.933 -4.910 18.081 1.00 96.38 425 ILE A C 1
ATOM 3263 O O . ILE A 1 425 ? -12.947 -5.163 17.381 1.00 96.38 425 ILE A O 1
ATOM 3267 N N . GLU A 1 426 ? -15.138 -5.411 17.798 1.00 94.06 426 GLU A N 1
ATOM 3268 C CA . GLU A 1 426 ? -15.398 -6.225 16.600 1.00 94.06 426 GLU A CA 1
ATOM 3269 C C . GLU A 1 426 ? -15.143 -5.428 15.310 1.00 94.06 426 GLU A C 1
ATOM 3271 O O . GLU A 1 426 ? -14.472 -5.913 14.389 1.00 94.06 426 GLU A O 1
ATOM 3276 N N . GLU A 1 427 ? -15.589 -4.170 15.268 1.00 95.38 427 GLU A N 1
ATOM 3277 C CA . GLU A 1 427 ? -15.331 -3.263 14.147 1.00 95.38 427 GLU A CA 1
ATOM 3278 C C . GLU A 1 427 ? -13.827 -2.998 13.967 1.00 95.38 427 GLU A C 1
ATOM 3280 O O . GLU A 1 427 ? -13.282 -3.181 12.873 1.00 95.38 427 GLU A O 1
ATOM 3285 N N . GLN A 1 428 ? -13.113 -2.655 15.046 1.00 94.50 428 GLN A N 1
ATOM 3286 C CA . GLN A 1 428 ? -11.667 -2.429 14.983 1.00 94.50 428 GLN A CA 1
ATOM 3287 C C . GLN A 1 428 ? -10.893 -3.678 14.563 1.00 94.50 428 GLN A C 1
ATOM 3289 O O . GLN A 1 428 ? -9.921 -3.568 13.817 1.00 94.50 428 GLN A O 1
ATOM 3294 N N . THR A 1 429 ? -11.333 -4.870 14.965 1.00 93.69 429 THR A N 1
ATOM 3295 C CA . THR A 1 429 ? -10.712 -6.131 14.533 1.00 93.69 429 THR A CA 1
ATOM 3296 C C . THR A 1 429 ? -10.778 -6.293 13.010 1.00 93.69 429 THR A C 1
ATOM 3298 O O . THR A 1 429 ? -9.802 -6.718 12.385 1.00 93.69 429 THR A O 1
ATOM 3301 N N . THR A 1 430 ? -11.884 -5.875 12.390 1.00 95.19 430 THR A N 1
ATOM 3302 C CA . THR A 1 430 ? -12.035 -5.870 10.927 1.00 95.19 430 THR A CA 1
ATOM 3303 C C . THR A 1 430 ? -11.077 -4.874 10.267 1.00 95.19 430 THR A C 1
ATOM 3305 O O . THR A 1 430 ? -10.385 -5.221 9.306 1.00 95.19 430 THR A O 1
ATOM 3308 N N . ILE A 1 431 ? -10.965 -3.659 10.817 1.00 94.88 431 ILE A N 1
ATOM 3309 C CA . ILE A 1 431 ? -10.045 -2.619 10.321 1.0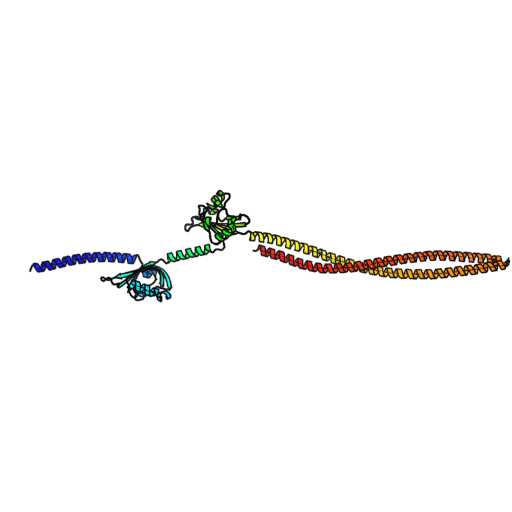0 94.88 431 ILE A CA 1
ATOM 3310 C C . ILE A 1 431 ? -8.587 -3.091 10.405 1.00 94.88 431 ILE A C 1
ATOM 3312 O O . ILE A 1 431 ? -7.840 -2.963 9.435 1.00 94.88 431 ILE A O 1
ATOM 3316 N N . ILE A 1 432 ? -8.187 -3.691 11.529 1.00 94.88 432 ILE A N 1
ATOM 3317 C CA . ILE A 1 432 ? -6.841 -4.245 11.743 1.00 94.88 432 ILE A CA 1
ATOM 3318 C C . ILE A 1 432 ? -6.511 -5.295 10.678 1.00 94.88 432 ILE A C 1
ATOM 3320 O O . ILE A 1 432 ? -5.410 -5.282 10.125 1.00 94.88 432 ILE A O 1
ATOM 3324 N N . SER A 1 433 ? -7.462 -6.172 10.338 1.00 92.06 433 SER A N 1
ATOM 3325 C CA . SER A 1 433 ? -7.268 -7.154 9.266 1.00 92.06 433 SER A CA 1
ATOM 3326 C C . SER A 1 433 ? -7.047 -6.486 7.903 1.00 92.06 433 SER A C 1
ATOM 3328 O O . SER A 1 433 ? -6.158 -6.901 7.165 1.00 92.06 433 SER A O 1
ATOM 3330 N N . GLY A 1 434 ? -7.805 -5.436 7.571 1.00 94.31 434 GLY A N 1
ATOM 3331 C CA . GLY A 1 434 ? -7.614 -4.680 6.325 1.00 94.31 434 GLY A CA 1
ATOM 3332 C C . GLY A 1 434 ? -6.279 -3.924 6.270 1.00 94.31 434 GLY A C 1
ATOM 3333 O O . GLY A 1 434 ? -5.609 -3.893 5.234 1.00 94.31 434 GLY A O 1
ATOM 3334 N N . MET A 1 435 ? -5.840 -3.369 7.403 1.00 94.19 435 MET A N 1
ATOM 3335 C CA . MET A 1 435 ? -4.528 -2.729 7.524 1.00 94.19 435 MET A CA 1
ATOM 3336 C C . MET A 1 435 ? -3.386 -3.732 7.363 1.00 94.19 435 MET A C 1
ATOM 3338 O O . MET A 1 435 ? -2.370 -3.394 6.758 1.00 94.19 435 MET A O 1
ATOM 3342 N N . LYS A 1 436 ? -3.554 -4.965 7.859 1.00 93.81 436 LYS A N 1
ATOM 3343 C CA . LYS A 1 436 ? -2.579 -6.042 7.662 1.00 93.81 436 LYS A CA 1
ATOM 3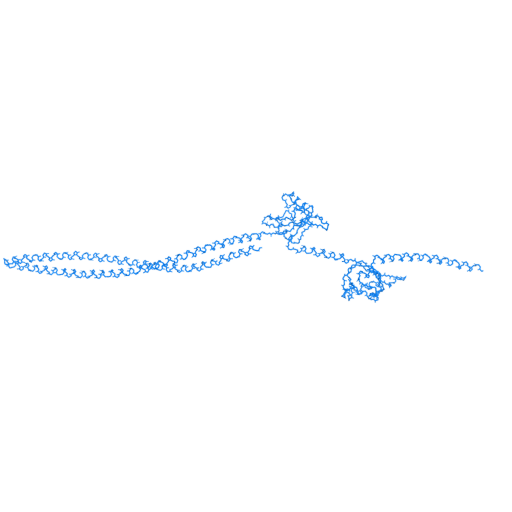344 C C . LYS A 1 436 ? -2.340 -6.307 6.176 1.00 93.81 436 LYS A C 1
ATOM 3346 O O . LYS A 1 436 ? -1.194 -6.287 5.742 1.00 93.81 436 LYS A O 1
ATOM 3351 N N . THR A 1 437 ? -3.410 -6.488 5.403 1.00 94.94 437 THR A N 1
ATOM 3352 C CA . THR A 1 437 ? -3.316 -6.698 3.951 1.00 94.94 437 THR A CA 1
ATOM 3353 C C . THR A 1 437 ? -2.671 -5.502 3.258 1.00 94.94 437 THR A C 1
ATOM 3355 O O . THR A 1 437 ? -1.737 -5.674 2.486 1.00 94.94 437 THR A O 1
ATOM 3358 N N . THR A 1 438 ? -3.074 -4.278 3.615 1.00 93.88 438 THR A N 1
ATOM 3359 C CA . THR A 1 438 ? -2.446 -3.056 3.078 1.00 93.88 438 THR A CA 1
ATOM 3360 C C . THR A 1 438 ? -0.937 -3.018 3.347 1.00 93.88 438 THR A C 1
ATOM 3362 O O . THR A 1 438 ? -0.156 -2.632 2.480 1.00 93.88 438 THR A O 1
ATOM 3365 N N . ALA A 1 439 ? -0.500 -3.417 4.543 1.00 94.56 439 ALA A N 1
ATOM 3366 C CA . ALA A 1 439 ? 0.916 -3.453 4.892 1.00 94.56 439 ALA A CA 1
ATOM 3367 C C . ALA A 1 439 ? 1.693 -4.486 4.057 1.00 94.56 439 ALA A C 1
ATOM 3369 O O . ALA A 1 439 ? 2.787 -4.183 3.576 1.00 94.56 439 ALA A O 1
ATOM 3370 N N . GLU A 1 440 ? 1.121 -5.676 3.854 1.00 93.25 440 GLU A N 1
ATOM 3371 C CA . GLU A 1 440 ? 1.685 -6.728 2.998 1.00 93.25 440 GLU A CA 1
ATOM 3372 C C . GLU A 1 440 ? 1.805 -6.252 1.539 1.00 93.25 440 GLU A C 1
ATOM 3374 O O . GLU A 1 440 ? 2.876 -6.380 0.937 1.00 93.25 440 GLU A O 1
ATOM 3379 N N . ASP A 1 441 ? 0.765 -5.600 1.013 1.00 94.69 441 ASP A N 1
ATOM 3380 C CA . ASP A 1 441 ? 0.747 -5.036 -0.340 1.00 94.69 441 ASP A CA 1
ATOM 3381 C C . ASP A 1 441 ? 1.816 -3.950 -0.528 1.00 94.69 441 ASP A C 1
ATOM 3383 O O . ASP A 1 441 ? 2.512 -3.928 -1.546 1.00 94.69 441 ASP A O 1
ATOM 3387 N N . LEU A 1 442 ? 2.005 -3.066 0.460 1.00 93.69 442 LEU A N 1
ATOM 3388 C CA . LEU A 1 442 ? 3.042 -2.028 0.421 1.00 93.69 442 LEU A CA 1
ATOM 3389 C C . LEU A 1 442 ? 4.453 -2.624 0.365 1.00 93.69 442 LEU A C 1
ATOM 3391 O O . LEU A 1 442 ? 5.295 -2.159 -0.412 1.00 93.69 442 LEU A O 1
ATOM 3395 N N . VAL A 1 443 ? 4.716 -3.662 1.162 1.00 93.50 443 VAL A N 1
ATOM 3396 C CA . VAL A 1 443 ? 6.007 -4.366 1.157 1.00 93.50 443 VAL A CA 1
ATOM 3397 C C . VAL A 1 443 ? 6.219 -5.088 -0.176 1.00 93.50 443 VAL A C 1
ATOM 3399 O O . VAL A 1 443 ? 7.310 -5.021 -0.751 1.00 93.50 443 VAL A O 1
ATOM 3402 N N . GLN A 1 444 ? 5.183 -5.729 -0.719 1.00 93.12 444 GLN A N 1
ATOM 3403 C CA . GLN A 1 444 ? 5.260 -6.396 -2.016 1.00 93.12 444 GLN A CA 1
ATOM 3404 C C . GLN A 1 444 ? 5.514 -5.403 -3.159 1.00 93.12 444 GLN A C 1
ATOM 3406 O O . GLN A 1 444 ? 6.401 -5.635 -3.986 1.00 93.12 444 GLN A O 1
ATOM 3411 N N . LEU A 1 445 ? 4.781 -4.288 -3.194 1.00 92.38 445 LEU A N 1
ATOM 3412 C CA . LEU A 1 445 ? 4.937 -3.238 -4.200 1.00 92.38 445 LEU A CA 1
ATOM 3413 C C . LEU A 1 445 ? 6.330 -2.602 -4.132 1.00 92.38 445 LEU A C 1
ATOM 3415 O O . LEU A 1 445 ? 6.977 -2.429 -5.165 1.00 92.38 445 LEU A O 1
ATOM 3419 N N . SER A 1 446 ? 6.831 -2.329 -2.924 1.00 93.25 446 SER A N 1
ATOM 3420 C CA . SER A 1 446 ? 8.215 -1.893 -2.698 1.00 93.25 446 SER A CA 1
ATOM 3421 C C . SER A 1 446 ? 9.221 -2.856 -3.342 1.00 93.25 446 SER A C 1
ATOM 3423 O O . SER A 1 446 ? 10.092 -2.432 -4.106 1.00 93.25 446 SER A O 1
ATOM 3425 N N . GLY A 1 447 ? 9.057 -4.162 -3.112 1.00 90.06 447 GLY A N 1
ATOM 3426 C CA . GLY A 1 447 ? 9.917 -5.194 -3.690 1.00 90.06 447 GLY A CA 1
ATOM 3427 C C . GLY A 1 447 ? 9.822 -5.308 -5.216 1.00 90.06 447 GLY A C 1
ATOM 3428 O O . GLY A 1 447 ? 10.808 -5.662 -5.861 1.00 90.06 447 GLY A O 1
ATOM 3429 N N . GLN A 1 448 ? 8.665 -5.011 -5.815 1.00 90.00 448 GLN A N 1
ATOM 3430 C CA . GLN A 1 448 ? 8.504 -4.959 -7.273 1.00 90.00 448 GLN A CA 1
ATOM 3431 C C . GLN A 1 448 ? 9.184 -3.723 -7.873 1.00 90.00 448 GLN A C 1
ATOM 3433 O O . GLN A 1 448 ? 9.930 -3.855 -8.840 1.00 90.00 448 GLN A O 1
ATOM 3438 N N . LEU A 1 449 ? 8.989 -2.546 -7.272 1.00 86.00 449 LEU A N 1
ATOM 3439 C CA . LEU A 1 449 ? 9.587 -1.291 -7.737 1.00 86.00 449 LEU A CA 1
ATOM 3440 C C . LEU A 1 449 ? 11.119 -1.297 -7.647 1.00 86.00 449 LEU A C 1
ATOM 3442 O O . LEU A 1 449 ? 11.780 -0.726 -8.505 1.00 86.00 449 LEU A O 1
ATOM 3446 N N . GLN A 1 450 ? 11.697 -1.974 -6.652 1.00 84.06 450 GLN A N 1
ATOM 3447 C CA . GLN A 1 450 ? 13.154 -2.117 -6.533 1.00 84.06 450 GLN A CA 1
ATOM 3448 C C . GLN A 1 450 ? 13.781 -3.008 -7.619 1.00 84.06 450 GLN A C 1
ATOM 3450 O O . GLN A 1 450 ? 14.990 -2.933 -7.838 1.00 84.06 450 GLN A O 1
ATOM 3455 N N . LYS A 1 451 ? 12.989 -3.866 -8.278 1.00 82.00 451 LYS A N 1
ATOM 3456 C CA . LYS A 1 451 ? 13.458 -4.758 -9.354 1.00 82.00 451 LYS A CA 1
ATOM 3457 C C . LYS A 1 451 ? 13.439 -4.100 -10.739 1.00 82.00 451 LYS A C 1
ATOM 3459 O O . LYS A 1 451 ? 14.038 -4.656 -11.658 1.00 82.00 451 LYS A O 1
ATOM 3464 N N . LEU A 1 452 ? 12.758 -2.961 -10.880 1.00 72.12 452 LEU A N 1
ATOM 3465 C CA . LEU A 1 452 ? 12.799 -2.081 -12.055 1.00 72.12 452 LEU A CA 1
ATOM 3466 C C . LEU A 1 452 ? 14.070 -1.208 -12.009 1.00 72.12 452 LEU A C 1
ATOM 3468 O O . LEU A 1 452 ? 14.636 -0.880 -13.074 1.00 72.12 452 LEU A O 1
#

pLDDT: mean 91.04, std 9.5, range [46.06, 97.56]

Solvent-accessible surface area (backbone atoms only — not comparable to full-atom values): 23367 Å² total; per-residue (Å²): 123,71,73,69,55,54,59,53,52,59,51,50,54,53,51,51,51,55,51,53,53,54,49,51,52,52,50,51,52,51,50,51,52,50,52,47,51,73,75,37,19,32,40,32,24,39,67,90,36,34,27,70,49,62,34,69,50,34,28,60,73,35,60,46,57,65,86,80,44,49,74,36,52,61,57,73,37,37,58,72,69,53,60,72,32,71,68,47,54,51,54,47,51,41,35,58,72,51,42,65,51,71,50,76,42,77,28,34,23,57,94,71,38,81,35,32,30,43,34,40,40,37,45,38,61,47,100,86,71,46,62,66,31,31,43,30,46,37,42,85,40,40,67,61,53,50,53,50,50,51,50,53,51,52,50,54,51,56,40,67,36,88,59,21,35,37,31,24,36,78,85,36,31,24,77,46,64,24,54,36,29,51,58,53,45,58,77,46,38,93,73,47,91,58,62,66,90,55,45,69,67,30,52,58,52,77,81,42,96,59,48,68,58,56,51,62,47,69,72,41,59,85,63,41,69,43,79,50,76,48,74,58,81,94,40,30,35,44,37,37,34,38,65,40,61,52,98,86,68,46,79,49,27,42,35,37,42,41,48,81,41,40,67,63,53,51,49,35,52,50,19,54,53,40,26,53,51,14,52,50,48,41,51,52,35,54,54,49,54,51,52,48,54,52,50,51,54,51,36,54,50,50,37,54,50,29,56,52,49,50,54,50,46,53,57,47,51,56,52,51,51,54,50,50,54,52,52,52,55,52,50,56,51,40,54,50,51,35,52,52,19,53,52,43,26,52,51,19,49,53,41,32,53,53,17,60,72,51,45,86,82,13,54,72,51,29,53,54,19,48,49,48,27,50,53,19,52,51,47,34,53,51,37,50,58,49,50,55,51,51,51,53,49,51,55,51,50,55,53,48,52,52,54,48,51,55,50,50,52,53,36,51,52,52,38,54,50,29,53,54,51,51,54,51,47,58,53,47,52,53,51,43,55,55,49,40,53,53,15,54,51,35,35,51,50,16,59,53,49,60,74,108

Mean predicted aligned error: 14.45 Å

InterPro domains:
  IPR000014 PAS domain [PS50112] (25-72)
  IPR000014 PAS domain [SM00091] (27-97)
  IPR000014 PAS domain [SM00091] (152-219)
  IPR000014 PAS domain [TIGR00229] (32-150)
  IPR000014 PAS domain [cd00130] (39-141)
  IPR000700 PAS-associated, C-terminal [PS50113] (101-153)
  IPR001610 PAC motif [SM00086] (102-144)
  IPR004089 Methyl-accepting chemotaxis protein (MCP) signalling domain [PF00015] (301-442)
  IPR004089 Methyl-accepting chemotaxis protein (MCP) signalling domain [PS50111] (279-452)
  IPR004089 Methyl-accepting chemotaxis protein (MCP) signalling domain [SM00283] (259-450)
  IPR004090 Chemotaxis methyl-accepting receptor [PR00260] (255-284)
  IPR004090 Chemotaxis methyl-accepting receptor [PR00260] (336-363)
  IPR004090 Chemotaxis methyl-accepting receptor [PR00260] (365-394)
  IPR013655 PAS fold 3 [PF08447] (53-137)
  IPR035965 PAS domain superfamily [SSF55785] (37-141)
  IPR035965 PAS domain superfamily [SSF55785] (140-256)

Nearest PDB structures (foldseek):
  3ewk-assembly1_A  TM=7.162E-01  e=1.458E-13  Methylococcus capsulatus
  9bkv-assembly1_B  TM=6.134E-01  e=5.161E-11  Escherichia coli
  1qu7-assembly1_A  TM=6.062E-01  e=4.026E-08  Escherichia coli
  8c5v-assembly1_I  TM=6.486E-01  e=2.342E-06  Escherichia coli
  5xg2-assembly1_A  TM=4.526E-01  e=4.071E-02  Pyrococcus yayanosii CH1

Secondary structure (DSSP, 8-state):
--HHHHHHHHHHHHHHHHHHHHHHHHHHHHHHHHHHHHHSEEEEE-TTSBEEEE-HHHHHHHT--HHHHTTSBGGGGS-HHHHTSHHHHHHHHHHHTT--EEEEEEEE-GGG-EEEEEEEEEEEE-TTS-EEEEEEEEEE-HHHHHHHHHHHHHHHHHHT-SSEEEEEETT-BEEEE-HHHHHHHHHTGGGSSS-GGGTTT-BGGGG-SSHHHHHHHHHSGGG--EEEEEEETTEEEEEEEEEEE-TTS-EEEEEEEEEE-HHHHHHHHHHHHHHHHHHHHHHHHHHHHHHHHHHHHHHHHHHHHHHHHHHHHHHHHHHHHHHHHHHHHHHHHHHHHHHHHHHHHHHHHHHHHHHHHTGGGGHHHHHHHHHHHHHHHHHHHHHHHHHHHHHHHHHHHHHHHHHHHHHHHHHHHHHHHHHHHHHHHHHHHHHHHHHHHHHHHHHHHHHHHTT-